Protein 5NV9 (pdb70)

B-factor: mean 30.51, std 10.79, range [16.12, 96.49]

Secondary structure (DSSP, 8-state):
---HHHHHHHHHHHH--HHHHHHHTT--SHHHHHHGGG---HHHHHHHHHHHH--TTT--HHHHHHHS-SGGGHHHHHHHHTHHHIIIIIHHHHHHTT-SSTTHHHHHHS-HHHHHHHHHH--HHHHHHHHHHHHHHHHHTT----HHHHHIIIIIHHHHHH--HHHHHHHHHHHHHHHHHHHHHHHH--GGGSTTHHHHHHHHHHHTT-SS-GGG-S--SSS--TTT--HHHHHHHIIIII-HHHHGGGSSSSSHHHHHHHHHHHHHHHHHHHHHHHHHHHHHHHHHHH-GGGSPTT--GGGHHHHHHHH--TTHHHHHHHHHHHHHHHHHHHHHHHHHHHIIIIIIITTSSSPPPTTT--HHHHHHHHHHHHHHHHHHHHHHH--HHHHHHHH---------TTT-TT--HHHHHHHHHHHHHHHHHHHHS----THHHHHHH--HHHHHHHTGGGSSPPP----

Solvent-accessible surface area: 18774 Å² total

GO terms:
  GO:0005886 plasma membrane (C, EXP)

Structure (mmCIF, N/CA/C/O backbone):
data_5NV9
#
_entry.id   5NV9
#
_cell.length_a   130.590
_cell.length_b   98.070
_cell.length_c   54.780
_cell.angle_alpha   90.00
_cell.angle_beta   92.15
_cell.angle_gamma   90.00
#
_symmetry.space_group_name_H-M   'C 1 2 1'
#
loop_
_entity.id
_entity.type
_entity.pdbx_description
1 polymer 'Putative sodium:solute symporter'
2 non-polymer 'SODIUM ION'
3 non-polymer 'N-acetyl-beta-neuraminic acid'
4 non-polymer DODECYL-BETA-D-MALTOSIDE
5 non-polymer 'PHOSPHATE ION'
6 water water
#
loop_
_atom_site.group_PDB
_atom_site.id
_atom_site.type_symbol
_atom_site.label_atom_id
_atom_site.label_alt_id
_atom_site.label_comp_id
_atom_site.label_asym_id
_atom_site.label_entity_id
_atom_site.label_seq_id
_atom_site.pdbx_PDB_ins_code
_atom_site.Cartn_x
_atom_site.Cartn_y
_atom_site.Cartn_z
_atom_site.occupancy
_atom_site.B_iso_or_equiv
_atom_site.auth_seq_id
_atom_site.auth_comp_id
_atom_site.auth_asym_id
_atom_site.auth_atom_id
_atom_site.pdbx_PDB_model_num
ATOM 1 N N . ASP A 1 5 ? -56.500 21.503 -7.700 1.00 57.12 5 ASP A N 1
ATOM 2 C CA . ASP A 1 5 ? -56.636 20.193 -7.009 1.00 55.15 5 ASP A CA 1
ATOM 3 C C . ASP A 1 5 ? -55.369 19.347 -7.159 1.00 47.37 5 ASP A C 1
ATOM 4 O O . ASP A 1 5 ? -54.520 19.587 -8.008 1.00 45.55 5 ASP A O 1
ATOM 9 N N . PHE A 1 6 ? -55.272 18.349 -6.306 1.00 41.93 6 PHE A N 1
ATOM 10 C CA . PHE A 1 6 ? -54.294 17.275 -6.386 1.00 39.61 6 PHE A CA 1
ATOM 11 C C . PHE A 1 6 ? -54.191 16.661 -7.783 1.00 39.31 6 PHE A C 1
ATOM 12 O O . PHE A 1 6 ? -53.096 16.296 -8.219 1.00 43.71 6 PHE A O 1
ATOM 20 N N . GLY A 1 7 ? -55.322 16.562 -8.492 1.00 37.04 7 GLY A N 1
ATOM 21 C CA . GLY A 1 7 ? -55.349 16.103 -9.878 1.00 36.00 7 GLY A CA 1
ATOM 22 C C . GLY A 1 7 ? -55.682 14.629 -9.978 1.00 38.99 7 GLY A C 1
ATOM 23 O O . GLY A 1 7 ? -55.538 13.851 -9.001 1.00 33.54 7 GLY A O 1
ATOM 24 N N . PHE A 1 8 ? -56.119 14.241 -11.174 1.00 36.90 8 PHE A N 1
ATOM 25 C CA . PHE A 1 8 ? -56.504 12.879 -11.468 1.00 37.65 8 PHE A CA 1
ATOM 26 C C . PHE A 1 8 ? -55.303 11.916 -11.457 1.00 35.63 8 PHE A C 1
ATOM 27 O O . PHE A 1 8 ? -55.419 10.809 -10.927 1.00 35.92 8 PHE A O 1
ATOM 35 N N . ILE A 1 9 ? -54.194 12.300 -12.103 1.00 30.96 9 ILE A N 1
ATOM 36 C CA . ILE A 1 9 ? -53.003 11.443 -12.166 1.00 27.60 9 ILE A CA 1
ATOM 37 C C . ILE A 1 9 ? -52.454 11.192 -10.739 1.00 27.38 9 ILE A C 1
ATOM 38 O O . ILE A 1 9 ? -52.215 10.052 -10.388 1.00 26.52 9 ILE A O 1
ATOM 43 N N . ASN A 1 10 ? -52.277 12.237 -9.948 1.00 23.00 10 ASN A N 1
ATOM 44 C CA . ASN A 1 10 ? -51.832 12.069 -8.557 1.00 27.15 10 ASN A CA 1
ATOM 45 C C . ASN A 1 10 ? -52.774 11.121 -7.737 1.00 30.82 10 ASN A C 1
ATOM 46 O O . ASN A 1 10 ? -52.309 10.155 -7.051 1.00 33.32 10 ASN A O 1
ATOM 51 N N . TYR A 1 11 ? -54.087 11.351 -7.859 1.00 27.92 11 TYR A N 1
ATOM 52 C CA . TYR A 1 11 ? -55.051 10.448 -7.300 1.00 29.11 11 TYR A CA 1
ATOM 53 C C . TYR A 1 11 ? -54.918 9.019 -7.748 1.00 26.88 11 TYR A C 1
ATOM 54 O O . TYR A 1 11 ? -55.110 8.108 -6.938 1.00 27.98 11 TYR A O 1
ATOM 63 N N . ALA A 1 12 ? -54.678 8.783 -9.041 1.00 26.30 12 ALA A N 1
ATOM 64 C CA . ALA A 1 12 ? -54.679 7.437 -9.536 1.00 25.93 12 ALA A CA 1
ATOM 65 C C . ALA A 1 12 ? -53.495 6.677 -8.953 1.00 26.55 12 ALA A C 1
ATOM 66 O O . ALA A 1 12 ? -53.573 5.471 -8.772 1.00 27.16 12 ALA A O 1
ATOM 68 N N . VAL A 1 13 ? -52.382 7.381 -8.704 1.00 27.09 13 VAL A N 1
ATOM 69 C CA . VAL A 1 13 ? -51.228 6.770 -8.058 1.00 28.67 13 VAL A CA 1
ATOM 70 C C . VAL A 1 13 ? -51.593 6.373 -6.635 1.00 27.45 13 VAL A C 1
ATOM 71 O O . VAL A 1 13 ? -51.327 5.241 -6.204 1.00 26.97 13 VAL A O 1
ATOM 75 N N . LEU A 1 14 ? -52.260 7.279 -5.938 1.00 28.64 14 LEU A N 1
ATOM 76 C CA . LEU A 1 14 ? -52.686 7.009 -4.568 1.00 28.32 14 LEU A CA 1
ATOM 77 C C . LEU A 1 14 ? -53.627 5.787 -4.504 1.00 29.37 14 LEU A C 1
ATOM 78 O O . LEU A 1 14 ? -53.431 4.900 -3.658 1.00 25.84 14 LEU A O 1
ATOM 83 N N . PHE A 1 15 ? -54.598 5.727 -5.411 1.00 30.11 15 PHE A N 1
ATOM 84 C CA . PHE A 1 15 ? -55.576 4.627 -5.410 1.00 30.53 15 PHE A CA 1
ATOM 85 C C . PHE A 1 15 ? -55.033 3.320 -5.924 1.00 28.52 15 PHE A C 1
ATOM 86 O O . PHE A 1 15 ? -55.500 2.261 -5.531 1.00 27.65 15 PHE A O 1
ATOM 94 N N . GLY A 1 16 ? -54.033 3.379 -6.788 1.00 28.84 16 GLY A N 1
ATOM 95 C CA . GLY A 1 16 ? -53.258 2.192 -7.110 1.00 28.87 16 GLY A CA 1
ATOM 96 C C . GLY A 1 16 ? -52.537 1.608 -5.893 1.00 26.30 16 GLY A C 1
ATOM 97 O O . GLY A 1 16 ? -52.535 0.377 -5.674 1.00 25.45 16 GLY A O 1
ATOM 98 N N . TYR A 1 17 ? -51.890 2.475 -5.135 1.00 24.20 17 TYR A N 1
ATOM 99 C CA . TYR A 1 17 ? -51.223 2.055 -3.908 1.00 25.27 17 TYR A CA 1
ATOM 100 C C . TYR A 1 17 ? -52.221 1.397 -2.915 1.00 24.77 17 TYR A C 1
ATOM 101 O O . TYR A 1 17 ? -51.980 0.312 -2.348 1.00 23.75 17 TYR A O 1
ATOM 110 N N . LEU A 1 18 ? -53.353 2.056 -2.718 1.00 24.82 18 LEU A N 1
ATOM 111 C CA . LEU A 1 18 ? -54.416 1.515 -1.823 1.00 24.30 18 LEU A CA 1
ATOM 112 C C . LEU A 1 18 ? -54.990 0.166 -2.273 1.00 23.56 18 LEU A C 1
ATOM 113 O O . LEU A 1 18 ? -55.235 -0.731 -1.438 1.00 27.26 18 LEU A O 1
ATOM 118 N N . ALA A 1 19 ? -55.203 0.006 -3.587 1.00 24.74 19 ALA A N 1
ATOM 119 C CA . ALA A 1 19 ? -55.670 -1.224 -4.150 1.00 22.83 19 ALA A CA 1
ATOM 120 C C . ALA A 1 19 ? -54.621 -2.304 -3.981 1.00 24.56 19 ALA A C 1
ATOM 121 O O . ALA A 1 19 ? -54.945 -3.464 -3.772 1.00 24.99 19 ALA A O 1
ATOM 123 N N . ALA A 1 20 ? -53.340 -1.948 -4.090 1.00 22.50 20 ALA A N 1
ATOM 124 C CA . ALA A 1 20 ? -52.290 -2.942 -3.933 1.00 22.70 20 ALA A CA 1
ATOM 125 C C . ALA A 1 20 ? -52.249 -3.486 -2.483 1.00 22.81 20 ALA A C 1
ATOM 126 O O . ALA A 1 20 ? -51.926 -4.657 -2.243 1.00 25.13 20 ALA A O 1
ATOM 136 N N . LEU A 1 22 ? -54.871 -3.608 -0.260 1.00 25.63 22 LEU A N 1
ATOM 137 C CA . LEU A 1 22 ? -55.998 -4.546 -0.152 1.00 24.90 22 LEU A CA 1
ATOM 138 C C . LEU A 1 22 ? -55.772 -5.886 -0.837 1.00 26.77 22 LEU A C 1
ATOM 139 O O . LEU A 1 22 ? -56.180 -6.946 -0.342 1.00 26.06 22 LEU A O 1
ATOM 144 N N . LEU A 1 23 ? -55.093 -5.882 -1.978 1.00 30.30 23 LEU A N 1
ATOM 145 C CA . LEU A 1 23 ? -54.880 -7.146 -2.692 1.00 30.56 23 LEU A CA 1
ATOM 146 C C . LEU A 1 23 ? -53.902 -8.073 -1.947 1.00 30.09 23 LEU A C 1
ATOM 147 O O . LEU A 1 23 ? -54.114 -9.296 -1.886 1.00 28.08 23 LEU A O 1
ATOM 152 N N . VAL A 1 24 ? -52.824 -7.512 -1.403 1.00 26.55 24 VAL A N 1
ATOM 153 C CA . VAL A 1 24 ? -51.961 -8.270 -0.478 1.00 27.96 24 VAL A CA 1
ATOM 154 C C . VAL A 1 24 ? -52.779 -8.916 0.683 1.00 27.95 24 VAL A C 1
ATOM 155 O O . VAL A 1 24 ? -52.669 -10.118 0.950 1.00 27.50 24 VAL A O 1
ATOM 159 N N . GLY A 1 25 ? -53.630 -8.130 1.334 1.00 28.05 25 GLY A N 1
ATOM 160 C CA . GLY A 1 25 ? -54.558 -8.662 2.370 1.00 27.93 25 GLY A CA 1
ATOM 161 C C . GLY A 1 25 ? -55.428 -9.848 1.938 1.00 28.06 25 GLY A C 1
ATOM 162 O O . GLY A 1 25 ? -55.580 -10.854 2.667 1.00 25.86 25 GLY A O 1
ATOM 163 N N . VAL A 1 26 ? -56.049 -9.720 0.779 1.00 32.39 26 VAL A N 1
ATOM 164 C CA . VAL A 1 26 ? -56.869 -10.810 0.202 1.00 32.89 26 VAL A CA 1
ATOM 165 C C . VAL A 1 26 ? -56.016 -12.062 -0.021 1.00 31.21 26 VAL A C 1
ATOM 166 O O . VAL A 1 26 ? -56.438 -13.144 0.299 1.00 36.48 26 VAL A O 1
ATOM 170 N N . TYR A 1 27 ? -54.817 -11.903 -0.570 1.00 30.51 27 TYR A N 1
ATOM 171 C CA . TYR A 1 27 ? -53.898 -13.003 -0.833 1.00 29.83 27 TYR A CA 1
ATOM 172 C C . TYR A 1 27 ? -53.558 -13.795 0.473 1.00 29.76 27 TYR A C 1
ATOM 173 O O . TYR A 1 27 ? -53.607 -15.029 0.539 1.00 24.79 27 TYR A O 1
ATOM 182 N N . PHE A 1 28 ? -53.230 -13.080 1.538 1.00 28.57 28 PHE A N 1
ATOM 183 C CA . PHE A 1 28 ? -52.880 -13.750 2.789 1.00 28.31 28 PHE A CA 1
ATOM 184 C C . PHE A 1 28 ? -54.058 -14.214 3.658 1.00 27.87 28 PHE A C 1
ATOM 185 O O . PHE A 1 28 ? -53.837 -14.886 4.695 1.00 27.39 28 PHE A O 1
ATOM 193 N N . SER A 1 29 ? -55.296 -13.879 3.268 1.00 28.32 29 SER A N 1
ATOM 194 C CA . SER A 1 29 ? -56.472 -14.258 4.071 1.00 31.91 29 SER A CA 1
ATOM 195 C C . SER A 1 29 ? -56.746 -15.765 3.989 1.00 35.26 29 SER A C 1
ATOM 196 O O . SER A 1 29 ? -57.270 -16.349 4.927 1.00 39.12 29 SER A O 1
ATOM 199 N N . LYS A 1 30 ? -56.303 -16.384 2.906 1.00 35.36 30 LYS A N 1
ATOM 200 C CA . LYS A 1 30 ? -56.545 -17.791 2.627 1.00 39.49 30 LYS A CA 1
ATOM 201 C C . LYS A 1 30 ? -55.898 -18.711 3.636 1.00 41.99 30 LYS A C 1
ATOM 202 O O . LYS A 1 30 ? -56.449 -19.753 3.968 1.00 41.91 30 LYS A O 1
ATOM 208 N N . ARG A 1 31 ? -54.728 -18.332 4.133 1.00 37.90 31 ARG A N 1
ATOM 209 C CA . ARG A 1 31 ? -54.020 -19.161 5.095 1.00 35.14 31 ARG A CA 1
ATOM 210 C C .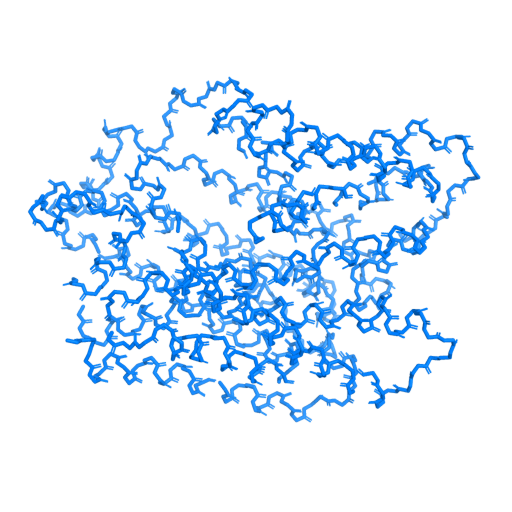 ARG A 1 31 ? -54.353 -18.892 6.587 1.00 33.55 31 ARG A C 1
ATOM 211 O O . ARG A 1 31 ? -53.656 -19.395 7.468 1.00 32.56 31 ARG A O 1
ATOM 219 N N . GLN A 1 32 ? -55.395 -18.112 6.879 1.00 32.82 32 GLN A N 1
ATOM 220 C CA . GLN A 1 32 ? -55.715 -17.799 8.288 1.00 31.75 32 GLN A CA 1
ATOM 221 C C . GLN A 1 32 ? -56.622 -18.834 8.879 1.00 34.49 32 GLN A C 1
ATOM 222 O O . GLN A 1 32 ? -57.806 -18.638 8.968 1.00 36.80 32 GLN A O 1
ATOM 228 N N . LYS A 1 33 ? -56.072 -19.929 9.342 1.00 36.25 33 LYS A N 1
ATOM 229 C CA . LYS A 1 33 ? -56.925 -20.967 9.915 1.00 36.75 33 LYS A CA 1
ATOM 230 C C . LYS A 1 33 ? -56.947 -20.907 11.441 1.00 32.59 33 LYS A C 1
ATOM 231 O O . LYS A 1 33 ? -57.985 -21.023 12.068 1.00 33.97 33 LYS A O 1
ATOM 237 N N . THR A 1 34 ? -55.813 -20.637 12.039 1.00 30.76 34 THR A N 1
ATOM 238 C CA . THR A 1 34 ? -55.722 -20.569 13.492 1.00 27.87 34 THR A CA 1
ATOM 239 C C . THR A 1 34 ? -55.134 -19.270 13.989 1.00 26.56 34 THR A C 1
ATOM 240 O O . THR A 1 34 ? -54.571 -18.496 13.208 1.00 25.53 34 THR A O 1
ATOM 244 N N . ALA A 1 35 ? -55.209 -19.069 15.323 1.00 27.05 35 ALA A N 1
ATOM 245 C CA . ALA A 1 35 ? -54.611 -17.933 15.959 1.00 26.64 35 ALA A CA 1
ATOM 246 C C . ALA A 1 35 ? -53.091 -17.910 15.732 1.00 28.42 35 ALA A C 1
ATOM 247 O O . ALA A 1 35 ? -52.471 -16.851 15.747 1.00 29.23 35 ALA A O 1
ATOM 249 N N . ASP A 1 36 ? -52.498 -19.081 15.624 1.00 26.95 36 ASP A N 1
ATOM 250 C CA . ASP A 1 36 ? -51.078 -19.185 15.367 1.00 30.05 36 ASP A CA 1
ATOM 251 C C . ASP A 1 36 ? -50.787 -18.566 14.022 1.00 29.72 36 ASP A C 1
ATOM 252 O O . ASP A 1 36 ? -49.843 -17.806 13.921 1.00 31.26 36 ASP A O 1
ATOM 257 N N . ASP A 1 37 ? -51.585 -18.910 13.002 1.00 25.58 37 ASP A N 1
ATOM 258 C CA . ASP A 1 37 ? -51.491 -18.232 11.717 1.00 26.64 37 ASP A CA 1
ATOM 259 C C . ASP A 1 37 ? -51.635 -16.730 11.870 1.00 23.27 37 ASP A C 1
ATOM 260 O O . ASP A 1 37 ? -50.783 -15.998 11.425 1.00 21.81 37 ASP A O 1
ATOM 265 N N . TYR A 1 38 ? -52.684 -16.299 12.539 1.00 21.60 38 TYR A N 1
ATOM 266 C CA . TYR A 1 38 ? -53.067 -14.903 12.521 1.00 22.83 38 TYR A CA 1
ATOM 267 C C . TYR A 1 38 ? -52.098 -13.978 13.281 1.00 23.51 38 TYR A C 1
ATOM 268 O O . TYR A 1 38 ? -51.953 -12.824 12.900 1.00 21.69 38 TYR A O 1
ATOM 277 N N . PHE A 1 39 ? -51.486 -14.486 14.359 1.00 21.22 39 PHE A N 1
ATOM 278 C CA . PHE A 1 39 ? -50.606 -13.696 15.219 1.00 22.26 39 PHE A CA 1
ATOM 279 C C . PHE A 1 39 ? -49.124 -14.073 15.098 1.00 24.04 39 PHE A C 1
ATOM 280 O O . PHE A 1 39 ? -48.269 -13.231 15.356 1.00 21.56 39 PHE A O 1
ATOM 288 N N . ARG A 1 40 ? -48.830 -15.341 14.766 1.00 24.92 40 ARG A N 1
ATOM 289 C CA . ARG A 1 40 ? -47.452 -15.836 14.715 1.00 26.60 40 ARG A CA 1
ATOM 290 C C . ARG A 1 40 ? -47.023 -16.126 13.272 1.00 28.01 40 ARG A C 1
ATOM 291 O O . ARG A 1 40 ? -45.842 -16.311 13.006 1.00 31.79 40 ARG A O 1
ATOM 299 N N . GLY A 1 41 ? -47.963 -16.130 12.322 1.00 26.51 41 GLY A N 1
ATOM 300 C CA . GLY A 1 41 ? -47.594 -16.306 10.920 1.00 28.13 41 GLY A CA 1
ATOM 301 C C . GLY A 1 41 ? -47.093 -17.724 10.562 1.00 32.16 41 GLY A C 1
ATOM 302 O O . GLY A 1 41 ? -46.479 -17.909 9.509 1.00 31.33 41 GLY A O 1
ATOM 303 N N . GLY A 1 42 ? -47.387 -18.714 11.409 1.00 32.11 42 GLY A N 1
ATOM 304 C CA . GLY A 1 42 ? -46.921 -20.077 11.245 1.00 32.77 42 GLY A CA 1
ATOM 305 C C . GLY A 1 42 ? -45.418 -20.266 11.069 1.00 33.61 42 GLY A C 1
ATOM 306 O O . GLY A 1 42 ? -44.991 -21.237 10.502 1.00 34.67 42 GLY A O 1
ATOM 307 N N . GLY A 1 43 ? -44.596 -19.347 11.533 1.00 34.37 43 GLY A N 1
ATOM 308 C CA . GLY A 1 43 ? -43.150 -19.427 11.231 1.00 31.29 43 GLY A CA 1
ATOM 309 C C . GLY A 1 43 ? -42.761 -19.260 9.769 1.00 31.99 43 GLY A C 1
ATOM 310 O O . GLY A 1 43 ? -41.644 -19.614 9.426 1.00 33.88 43 GLY A O 1
ATOM 311 N N . ARG A 1 44 ? -43.642 -18.699 8.915 1.00 30.66 44 ARG A N 1
ATOM 312 C CA . ARG A 1 44 ? -43.381 -18.536 7.453 1.00 30.99 44 ARG A CA 1
ATOM 313 C C . ARG A 1 44 ? -42.707 -17.198 7.011 1.00 28.42 44 ARG A C 1
ATOM 314 O O . ARG A 1 44 ? -42.504 -16.968 5.823 1.00 30.26 44 ARG A O 1
ATOM 322 N N . VAL A 1 45 ? -42.365 -16.309 7.934 1.00 24.40 45 VAL A N 1
ATOM 323 C CA . VAL A 1 45 ? -41.812 -15.029 7.552 1.00 21.53 45 VAL A CA 1
ATOM 324 C C . VAL A 1 45 ? -40.297 -15.094 7.545 1.00 22.25 45 VAL A C 1
ATOM 325 O O . VAL A 1 45 ? -39.678 -15.503 8.498 1.00 23.42 45 VAL A O 1
ATOM 329 N N . PRO A 1 46 ? -39.672 -14.715 6.446 1.00 22.27 46 PRO A N 1
ATOM 330 C CA . PRO A 1 46 ? -38.201 -14.597 6.624 1.00 22.83 46 PRO A CA 1
ATOM 331 C C . PRO A 1 46 ? -37.764 -13.394 7.399 1.00 23.86 46 PRO A C 1
ATOM 332 O O . PRO A 1 46 ? -38.520 -12.381 7.507 1.00 24.29 46 PRO A O 1
ATOM 336 N N . GLY A 1 47 ? -36.505 -13.459 7.856 1.00 22.43 47 GLY A N 1
ATOM 337 C CA . GLY A 1 47 ? -35.908 -12.435 8.664 1.00 21.79 47 GLY A CA 1
ATOM 338 C C . GLY A 1 47 ? -35.904 -11.077 8.031 1.00 22.31 47 GLY A C 1
ATOM 339 O O . GLY A 1 47 ? -36.302 -10.107 8.655 1.00 22.67 47 GLY A O 1
ATOM 340 N N . TRP A 1 48 ? -35.431 -10.985 6.795 1.00 21.64 48 TRP A N 1
ATOM 341 C CA . TRP A 1 48 ? -35.374 -9.690 6.140 1.00 20.64 48 TRP A CA 1
ATOM 342 C C . TRP A 1 48 ? -36.740 -9.037 6.122 1.00 20.99 48 TRP A C 1
ATOM 343 O O . TRP A 1 48 ? -36.835 -7.859 6.359 1.00 21.15 48 TRP A O 1
ATOM 354 N N . ALA A 1 49 ? -37.806 -9.786 5.807 1.00 22.51 49 ALA A N 1
ATOM 355 C CA . ALA A 1 49 ? -39.165 -9.207 5.757 1.00 20.01 49 ALA A CA 1
ATOM 356 C C . ALA A 1 49 ? -39.691 -8.711 7.144 1.00 20.70 49 ALA A C 1
ATOM 357 O O . ALA A 1 49 ? -40.330 -7.583 7.305 1.00 19.53 49 ALA A O 1
ATOM 359 N N . ALA A 1 50 ? -39.460 -9.544 8.143 1.00 20.54 50 ALA A N 1
ATOM 360 C CA . ALA A 1 50 ? -39.796 -9.152 9.542 1.00 20.59 50 ALA A CA 1
ATOM 361 C C . ALA A 1 50 ? -39.008 -7.903 9.969 1.00 18.59 50 ALA A C 1
ATOM 362 O O . ALA A 1 50 ? -39.536 -7.044 10.649 1.00 19.72 50 ALA A O 1
ATOM 364 N N . GLY A 1 51 ? -37.771 -7.771 9.525 1.00 19.87 51 GLY A N 1
ATOM 365 C CA . GLY A 1 51 ? -36.957 -6.587 9.873 1.00 20.23 51 GLY A CA 1
ATOM 366 C C . GLY A 1 51 ? -37.390 -5.293 9.229 1.00 19.37 51 GLY A C 1
ATOM 367 O O . GLY A 1 51 ? -37.367 -4.250 9.857 1.00 21.31 51 GLY A O 1
ATOM 368 N N . VAL A 1 52 ? -37.795 -5.353 7.955 1.00 20.26 52 VAL A N 1
ATOM 369 C CA . VAL A 1 52 ? -38.440 -4.204 7.315 1.00 18.78 52 VAL A CA 1
ATOM 370 C C . VAL A 1 52 ? -39.799 -3.843 7.985 1.00 19.21 52 VAL A C 1
ATOM 371 O O . VAL A 1 52 ? -40.249 -2.667 8.057 1.00 20.54 52 VAL A O 1
ATOM 375 N N . SER A 1 53 ? -40.490 -4.857 8.395 1.00 19.74 53 SER A N 1
ATOM 376 C CA . SER A 1 53 ? -41.782 -4.684 9.066 1.00 23.57 53 SER A CA 1
ATOM 377 C C . SER A 1 53 ? -41.624 -3.998 10.441 1.00 21.42 53 SER A C 1
ATOM 378 O O . SER A 1 53 ? -42.514 -3.224 10.854 1.00 18.65 53 SER A O 1
ATOM 381 N N . VAL A 1 54 ? -40.502 -4.277 11.114 1.00 19.40 54 VAL A N 1
ATOM 382 C CA . VAL A 1 54 ? -40.211 -3.658 12.441 1.00 20.29 54 VAL A CA 1
ATOM 383 C C . VAL A 1 54 ? -39.976 -2.167 12.195 1.00 19.63 54 VAL A C 1
ATOM 384 O O . VAL A 1 54 ? -40.521 -1.357 12.871 1.00 17.33 54 VAL A O 1
ATOM 388 N N . PHE A 1 55 ? -39.150 -1.827 11.193 1.00 21.39 55 PHE A N 1
ATOM 389 C CA . PHE A 1 55 ? -38.859 -0.412 10.831 1.00 22.01 55 PHE A CA 1
ATOM 390 C C . PHE A 1 55 ? -40.151 0.329 10.473 1.00 21.98 55 PHE A C 1
ATOM 391 O O . PHE A 1 55 ? -40.380 1.441 10.950 1.00 20.50 55 PHE A O 1
ATOM 399 N N . ALA A 1 56 ? -41.016 -0.300 9.665 1.00 22.56 56 ALA A N 1
ATOM 400 C CA . ALA A 1 56 ? -42.256 0.353 9.180 1.00 21.41 56 ALA A CA 1
ATOM 401 C C . ALA A 1 56 ? -43.320 0.460 10.287 1.00 20.79 56 ALA A C 1
ATOM 402 O O . ALA A 1 56 ? -44.068 1.414 10.314 1.00 22.58 56 ALA A O 1
ATOM 404 N N . THR A 1 57 ? -43.343 -0.491 11.191 1.00 23.39 57 THR A N 1
ATOM 405 C CA . THR A 1 57 ? -44.179 -0.469 12.425 1.00 22.15 57 THR A CA 1
ATOM 406 C C . THR A 1 57 ? -43.765 0.746 13.277 1.00 21.16 57 THR A C 1
ATOM 407 O O . THR A 1 57 ? -44.607 1.492 13.672 1.00 21.29 57 THR A O 1
ATOM 411 N N . THR A 1 58 ? -42.466 0.970 13.523 1.00 20.55 58 THR A N 1
ATOM 412 C CA . THR A 1 58 ? -42.050 2.048 14.459 1.00 19.41 58 THR A CA 1
ATOM 413 C C . THR A 1 58 ? -42.125 3.436 13.838 1.00 17.12 58 THR A C 1
ATOM 414 O O . THR A 1 58 ? -42.462 4.405 14.516 1.00 17.79 58 THR A O 1
ATOM 418 N N . LEU A 1 59 ? -41.851 3.527 12.538 1.00 18.77 59 LEU A N 1
ATOM 419 C CA . LEU A 1 59 ? -41.784 4.813 11.832 1.00 21.87 59 LEU A CA 1
ATOM 420 C C . LEU A 1 59 ? -43.105 5.119 11.176 1.00 21.78 59 LEU A C 1
ATOM 421 O O . LEU A 1 59 ? -43.450 4.505 10.183 1.00 19.13 59 LEU A O 1
ATOM 426 N N . SER A 1 60 ? -43.761 6.145 11.690 1.00 20.45 60 SER A N 1
ATOM 427 C CA . SER A 1 60 ? -45.132 6.493 11.318 1.00 20.67 60 SER A CA 1
ATOM 428 C C . SER A 1 60 ? -45.167 7.901 10.728 1.00 21.89 60 SER A C 1
ATOM 429 O O . SER A 1 60 ? -44.126 8.514 10.461 1.00 19.83 60 SER A O 1
ATOM 432 N N . SER A 1 61 ? -46.355 8.441 10.543 1.00 24.53 61 SER A N 1
ATOM 433 C CA . SER A 1 61 ? -46.479 9.836 10.132 1.00 24.93 61 SER A CA 1
ATOM 434 C C . SER A 1 61 ? -45.952 10.826 11.141 1.00 24.42 61 SER A C 1
ATOM 435 O O . SER A 1 61 ? -45.698 11.968 10.798 1.00 28.81 61 SER A O 1
ATOM 438 N N . ILE A 1 62 ? -45.764 10.402 12.386 1.00 24.62 62 ILE A N 1
ATOM 439 C CA . ILE A 1 62 ? -45.104 11.184 13.417 1.00 24.47 62 ILE A CA 1
ATOM 440 C C . ILE A 1 62 ? -43.652 11.523 12.997 1.00 24.14 62 ILE A C 1
ATOM 441 O O . ILE A 1 62 ? -43.267 12.690 12.988 1.00 24.35 62 ILE A O 1
ATOM 446 N N . THR A 1 63 ? -42.861 10.512 12.656 1.00 21.83 63 THR A N 1
ATOM 447 C CA . THR A 1 63 ? -41.503 10.740 12.182 1.00 23.68 63 THR A CA 1
ATOM 448 C C . THR A 1 63 ? -41.548 11.499 10.851 1.00 24.63 63 THR A C 1
ATOM 449 O O . THR A 1 63 ? -40.784 12.473 10.640 1.00 22.48 63 THR A O 1
ATOM 453 N N . PHE A 1 64 ? -42.453 11.072 9.953 1.00 24.50 64 PHE A N 1
ATOM 454 C CA . PHE A 1 64 ? -42.415 11.545 8.555 1.00 23.35 64 PHE A CA 1
ATOM 455 C C . PHE A 1 64 ? -42.620 13.061 8.508 1.00 25.32 64 PHE A C 1
ATOM 456 O O . PHE A 1 64 ? -41.895 13.752 7.777 1.00 26.95 64 PHE A O 1
ATOM 472 N N . SER A 1 66 ? -42.876 15.193 11.588 1.00 26.86 66 SER A N 1
ATOM 473 C CA . SER A 1 66 ? -42.253 15.917 12.679 1.00 26.77 66 SER A CA 1
ATOM 474 C C . SER A 1 66 ? -40.765 16.070 12.603 1.00 24.29 66 SER A C 1
ATOM 475 O O . SER A 1 66 ? -40.250 17.056 13.086 1.00 23.01 66 SER A O 1
ATOM 478 N N . ILE A 1 67 ? -40.072 15.059 12.114 1.00 21.49 67 ILE A N 1
ATOM 479 C CA . ILE A 1 67 ? -38.618 15.102 12.158 1.00 24.11 67 ILE A CA 1
ATOM 480 C C . ILE A 1 67 ? -38.131 16.193 11.191 1.00 22.89 67 ILE A C 1
ATOM 481 O O . ILE A 1 67 ? -37.318 17.048 11.607 1.00 22.97 67 ILE A O 1
ATOM 486 N N . PRO A 1 68 ? -38.644 16.204 9.934 1.00 22.26 68 PRO A N 1
ATOM 487 C CA . PRO A 1 68 ? -38.335 17.354 9.055 1.00 23.20 68 PRO A CA 1
ATOM 488 C C . PRO A 1 68 ? -38.714 18.733 9.661 1.00 23.35 68 PRO A C 1
ATOM 489 O O . PRO A 1 68 ? -37.934 19.684 9.526 1.00 20.49 68 PRO A O 1
ATOM 493 N N . ALA A 1 69 ? -39.908 18.857 10.262 1.00 22.38 69 ALA A N 1
ATOM 494 C CA . ALA A 1 69 ? -40.275 20.135 10.907 1.00 23.96 69 ALA A CA 1
ATOM 495 C C . ALA A 1 69 ? -39.292 20.512 12.018 1.00 24.62 69 ALA A C 1
ATOM 496 O O . ALA A 1 69 ? -38.946 21.673 12.176 1.00 21.65 69 ALA A O 1
ATOM 498 N N . LYS A 1 70 ? -38.787 19.495 12.734 1.00 24.68 70 LYS A N 1
ATOM 499 C CA . LYS A 1 70 ? -37.872 19.683 13.817 1.00 27.42 70 LYS A CA 1
ATOM 500 C C . LYS A 1 70 ? -36.487 20.111 13.283 1.00 26.32 70 LYS A C 1
ATOM 501 O O . LYS A 1 70 ? -35.893 21.048 13.819 1.00 26.12 70 LYS A O 1
ATOM 507 N N . ALA A 1 71 ? -35.991 19.504 12.206 1.00 23.26 71 ALA A N 1
ATOM 508 C CA . ALA A 1 71 ? -34.665 19.936 11.690 1.00 23.29 71 ALA A CA 1
ATOM 509 C C . ALA A 1 71 ? -34.772 21.354 11.106 1.00 23.92 71 ALA A C 1
ATOM 510 O O . ALA A 1 71 ? -33.837 22.137 11.194 1.00 21.98 71 ALA A O 1
ATOM 512 N N . TYR A 1 72 ? -35.900 21.620 10.418 1.00 24.19 72 TYR A N 1
ATOM 513 C CA . TYR A 1 72 ? -36.256 22.956 9.891 1.00 24.69 72 TYR A CA 1
ATOM 514 C C . TYR A 1 72 ? -36.175 24.101 10.970 1.00 26.97 72 TYR A C 1
ATOM 515 O O . TYR A 1 72 ? -35.462 25.118 10.760 1.00 23.21 72 TYR A O 1
ATOM 524 N N . THR A 1 73 ? -36.889 23.910 12.102 1.00 25.44 73 THR A N 1
ATOM 525 C CA . THR A 1 73 ? -36.934 24.870 13.175 1.00 29.33 73 THR A CA 1
ATOM 526 C C . THR A 1 73 ? -35.739 24.828 14.150 1.00 27.83 73 THR A C 1
ATOM 527 O O . THR A 1 73 ? -35.490 25.788 14.856 1.00 26.27 73 THR A O 1
ATOM 531 N N . SER A 1 74 ? -35.023 23.722 14.235 1.00 25.69 74 SER A N 1
ATOM 532 C CA . SER A 1 74 ? -33.928 23.640 15.211 1.00 24.12 74 SER A CA 1
ATOM 533 C C . SER A 1 74 ? -32.710 22.948 14.641 1.00 23.79 74 SER A C 1
ATOM 534 O O . SER A 1 74 ? -31.927 23.571 13.945 1.00 21.33 74 SER A O 1
ATOM 537 N N . ASP A 1 75 ? -32.501 21.680 15.005 1.00 20.15 75 ASP A N 1
ATOM 538 C CA . ASP A 1 75 ? -31.284 21.042 14.663 1.00 20.69 75 ASP A CA 1
ATOM 539 C C . ASP A 1 75 ? -31.430 19.511 14.483 1.00 20.72 75 ASP A C 1
ATOM 540 O O . ASP A 1 75 ? -32.551 18.968 14.409 1.00 20.24 75 ASP A O 1
ATOM 545 N N . TRP A 1 76 ? -30.307 18.808 14.388 1.00 22.14 76 TRP A N 1
ATOM 546 C CA . TRP A 1 76 ? -30.325 17.355 14.235 1.00 20.85 76 TRP A CA 1
ATOM 547 C C . TRP A 1 76 ? -30.107 16.635 15.547 1.00 22.07 76 TRP A C 1
ATOM 548 O O . TRP A 1 76 ? -29.941 15.429 15.513 1.00 24.36 76 TRP A O 1
ATOM 559 N N . THR A 1 77 ? -30.109 17.301 16.696 1.00 20.16 77 THR A N 1
ATOM 560 C CA . THR A 1 77 ? -29.732 16.557 17.914 1.00 21.95 77 THR A CA 1
ATOM 561 C C . THR A 1 77 ? -30.541 15.276 18.193 1.00 21.60 77 THR A C 1
ATOM 562 O O . THR A 1 77 ? -29.997 14.332 18.702 1.00 23.25 77 THR A O 1
ATOM 566 N N . PHE A 1 78 ? -31.833 15.268 17.882 1.00 21.45 78 PHE A N 1
ATOM 567 C CA . PHE A 1 78 ? -32.672 14.107 18.063 1.00 23.57 78 PHE A CA 1
ATOM 568 C C . PHE A 1 78 ? -32.240 12.834 17.336 1.00 22.01 78 PHE A C 1
ATOM 569 O O . PHE A 1 78 ? -32.604 11.746 17.737 1.00 23.11 78 PHE A O 1
ATOM 577 N N . ILE A 1 79 ? -31.450 12.971 16.270 1.00 22.97 79 ILE A N 1
ATOM 578 C CA . ILE A 1 79 ? -30.971 11.833 15.515 1.00 21.58 79 ILE A CA 1
ATOM 579 C C . ILE A 1 79 ? -30.119 10.918 16.426 1.00 21.48 79 ILE A C 1
ATOM 580 O O . ILE A 1 79 ? -30.001 9.724 16.157 1.00 22.75 79 ILE A O 1
ATOM 585 N N . ILE A 1 80 ? -29.567 11.428 17.508 1.00 22.44 80 ILE A N 1
ATOM 586 C CA . ILE A 1 80 ? -28.878 10.552 18.466 1.00 22.93 80 ILE A CA 1
ATOM 587 C C . ILE A 1 80 ? -29.851 9.421 18.874 1.00 21.93 80 ILE A C 1
ATOM 588 O O . ILE A 1 80 ? -29.456 8.258 18.994 1.00 20.53 80 ILE A O 1
ATOM 593 N N . GLY A 1 81 ? -31.143 9.738 18.967 1.00 21.84 81 GLY A N 1
ATOM 594 C CA . GLY A 1 81 ? -32.174 8.730 19.208 1.00 20.99 81 GLY A CA 1
ATOM 595 C C . GLY A 1 81 ? -32.147 7.492 18.352 1.00 21.19 81 GLY A C 1
ATOM 596 O O . GLY A 1 81 ? -32.346 6.388 18.855 1.00 19.08 81 GLY A O 1
ATOM 597 N N . GLN A 1 82 ? -31.927 7.671 17.044 1.00 20.10 82 GLN A N 1
ATOM 598 C CA . GLN A 1 82 ? -31.867 6.576 16.077 1.00 22.00 82 GLN A CA 1
ATOM 599 C C . GLN A 1 82 ? -30.709 5.625 16.308 1.00 21.08 82 GLN A C 1
ATOM 600 O O . GLN A 1 82 ? -30.844 4.386 16.209 1.00 19.39 82 GLN A O 1
ATOM 606 N N . TYR A 1 83 ? -29.556 6.206 16.596 1.00 23.23 83 TYR A N 1
ATOM 607 C CA . TYR A 1 83 ? -28.358 5.417 16.828 1.00 25.27 83 TYR A CA 1
ATOM 608 C C . TYR A 1 83 ? -28.386 4.690 18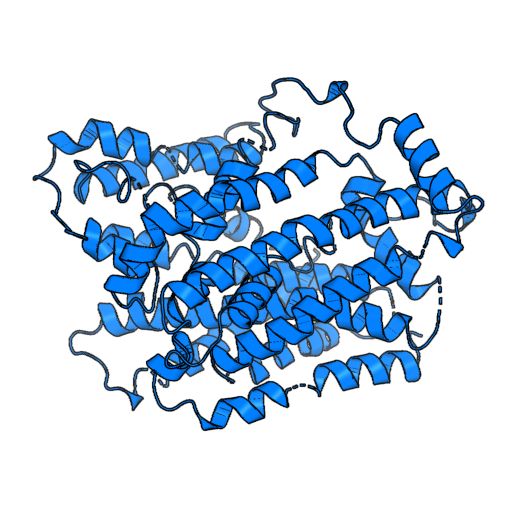.171 1.00 23.54 83 TYR A C 1
ATOM 609 O O . TYR A 1 83 ? -27.830 3.602 18.298 1.00 24.37 83 TYR A O 1
ATOM 618 N N . LEU A 1 84 ? -29.090 5.232 19.149 1.00 23.25 84 LEU A N 1
ATOM 619 C CA . LEU A 1 84 ? -29.263 4.508 20.422 1.00 23.75 84 LEU A CA 1
ATOM 620 C C . LEU A 1 84 ? -30.192 3.311 20.228 1.00 21.37 84 LEU A C 1
ATOM 621 O O . LEU A 1 84 ? -30.127 2.397 20.965 1.00 23.52 84 LEU A O 1
ATOM 626 N N . ALA A 1 85 ? -31.055 3.366 19.232 1.00 24.89 85 ALA A N 1
ATOM 627 C CA . ALA A 1 85 ? -32.060 2.327 18.941 1.00 23.98 85 ALA A CA 1
ATOM 628 C C . ALA A 1 85 ? -31.350 1.171 18.281 1.00 26.96 85 ALA A C 1
ATOM 629 O O . ALA A 1 85 ? -31.780 0.023 18.410 1.00 29.02 85 ALA A O 1
ATOM 631 N N . ILE A 1 86 ? -30.275 1.472 17.559 1.00 26.12 86 ILE A N 1
ATOM 632 C CA . ILE A 1 86 ? -29.453 0.418 16.989 1.00 28.07 86 ILE A CA 1
ATOM 633 C C . ILE A 1 86 ? -28.532 -0.147 18.071 1.00 27.18 86 ILE A C 1
ATOM 634 O O . ILE A 1 86 ? -28.411 -1.354 18.193 1.00 26.94 86 ILE A O 1
ATOM 639 N N . ALA A 1 87 ? -27.886 0.725 18.846 1.00 25.23 87 ALA A N 1
ATOM 640 C CA . ALA A 1 87 ? -26.968 0.279 19.883 1.00 23.01 87 ALA A CA 1
ATOM 641 C C . ALA A 1 87 ? -27.541 -0.689 20.909 1.00 23.44 87 ALA A C 1
ATOM 642 O O . ALA A 1 87 ? -26.823 -1.510 21.438 1.00 23.56 87 ALA A O 1
ATOM 644 N N . ILE A 1 88 ? -28.819 -0.598 21.242 1.00 24.20 88 ILE A N 1
ATOM 645 C CA . ILE A 1 88 ? -29.398 -1.569 22.178 1.00 23.04 88 ILE A CA 1
ATOM 646 C C . ILE A 1 88 ? -29.745 -2.926 21.559 1.00 22.55 88 ILE A C 1
ATOM 647 O O . ILE A 1 88 ? -29.960 -3.874 22.309 1.00 22.14 88 ILE A O 1
ATOM 652 N N . LEU A 1 89 ? -29.793 -3.057 20.227 1.00 21.33 89 LEU A N 1
ATOM 653 C CA . LEU A 1 89 ? -30.263 -4.312 19.604 1.00 21.78 89 LEU A CA 1
ATOM 654 C C . LEU A 1 89 ? -29.540 -5.616 19.996 1.00 22.84 89 LEU A C 1
ATOM 655 O O . LEU A 1 89 ? -30.195 -6.630 20.140 1.00 21.53 89 LEU A O 1
ATOM 660 N N . PRO A 1 90 ? -28.193 -5.609 20.107 1.00 24.52 90 PRO A N 1
ATOM 661 C CA . PRO A 1 90 ? -27.493 -6.812 20.575 1.00 27.12 90 PRO A CA 1
ATOM 662 C C . PRO A 1 90 ? -27.921 -7.245 22.020 1.00 29.61 90 PRO A C 1
ATOM 663 O O . PRO A 1 90 ? -28.108 -8.452 22.313 1.00 29.03 90 PRO A O 1
ATOM 667 N N . LEU A 1 91 ? -28.182 -6.269 22.873 1.00 26.28 91 LEU A N 1
ATOM 668 C CA . LEU A 1 91 ? -28.672 -6.547 24.218 1.00 26.78 91 LEU A CA 1
ATOM 669 C C . LEU A 1 91 ? -30.069 -7.208 24.157 1.00 24.65 91 LEU A C 1
ATOM 670 O O . LEU A 1 91 ? -30.380 -8.131 24.942 1.00 23.90 91 LEU A O 1
ATOM 675 N N . VAL A 1 92 ? -30.918 -6.755 23.211 1.00 22.26 92 VAL A N 1
ATOM 676 C CA . VAL A 1 92 ? -32.239 -7.352 23.050 1.00 22.01 92 VAL A CA 1
ATOM 677 C C . VAL A 1 92 ? -32.081 -8.803 22.594 1.00 21.89 92 VAL A C 1
ATOM 678 O O . VAL A 1 92 ? -32.731 -9.717 23.115 1.00 22.59 92 VAL A O 1
ATOM 682 N N . PHE A 1 93 ? -31.233 -8.997 21.586 1.00 24.72 93 PHE A N 1
ATOM 683 C CA . PHE A 1 93 ? -30.937 -10.323 21.039 1.00 23.77 93 PHE A CA 1
ATOM 684 C C . PHE A 1 93 ? -30.423 -11.302 22.088 1.00 26.71 93 PHE A C 1
ATOM 685 O O . PHE A 1 93 ? -30.900 -12.417 22.168 1.00 26.85 93 PHE A O 1
ATOM 693 N N . TYR A 1 94 ? -29.428 -10.909 22.856 1.00 28.04 94 TYR A N 1
ATOM 694 C CA . TYR A 1 94 ? -28.813 -11.804 23.787 1.00 30.45 94 TYR A CA 1
ATOM 695 C C . TYR A 1 94 ? -29.622 -12.041 25.040 1.00 29.44 94 TYR A C 1
ATOM 696 O O . TYR A 1 94 ? -29.643 -13.159 25.524 1.00 23.98 94 TYR A O 1
ATOM 705 N N . PHE A 1 95 ? -30.321 -11.033 25.564 1.00 25.45 95 PHE A N 1
ATOM 706 C CA . PHE A 1 95 ? -30.946 -11.205 26.885 1.00 24.80 95 PHE A CA 1
ATOM 707 C C . PHE A 1 95 ? -32.443 -11.412 26.839 1.00 23.38 95 PHE A C 1
ATOM 708 O O . PHE A 1 95 ? -32.960 -12.046 27.769 1.00 22.41 95 PHE A O 1
ATOM 716 N N . TYR A 1 96 ? -33.144 -10.875 25.815 1.00 21.06 96 TYR A N 1
ATOM 717 C CA . TYR A 1 96 ? -34.640 -10.862 25.822 1.00 20.38 96 TYR A CA 1
ATOM 718 C C . TYR A 1 96 ? -35.186 -11.918 24.893 1.00 20.59 96 TYR A C 1
ATOM 719 O O . TYR A 1 96 ? -35.949 -12.755 25.302 1.00 19.91 96 TYR A O 1
ATOM 728 N N . ILE A 1 97 ? -34.746 -11.897 23.624 1.00 22.23 97 ILE A N 1
ATOM 729 C CA . ILE A 1 97 ? -35.330 -12.764 22.541 1.00 23.29 97 ILE A CA 1
ATOM 730 C C . ILE A 1 97 ? -35.368 -14.288 22.836 1.00 23.20 97 ILE A C 1
ATOM 731 O O . ILE A 1 97 ? -36.434 -14.936 22.599 1.00 24.28 97 ILE A O 1
ATOM 736 N N . PRO A 1 98 ? -34.336 -14.812 23.500 1.00 24.05 98 PRO A N 1
ATOM 737 C CA . PRO A 1 98 ? -34.415 -16.239 23.894 1.00 27.85 98 PRO A CA 1
ATOM 738 C C . PRO A 1 98 ? -35.586 -16.599 24.794 1.00 27.04 98 PRO A C 1
ATOM 739 O O . PRO A 1 98 ? -36.175 -17.670 24.608 1.00 29.44 98 PRO A O 1
ATOM 743 N N . PHE A 1 99 ? -35.963 -15.720 25.725 1.00 27.57 99 PHE A N 1
ATOM 744 C CA . PHE A 1 99 ? -37.148 -15.993 26.563 1.00 27.89 99 PHE A CA 1
ATOM 745 C C . PHE A 1 99 ? -38.408 -15.970 25.759 1.00 26.23 99 PHE A C 1
ATOM 746 O O . PHE A 1 99 ? -39.242 -16.881 25.866 1.00 23.79 99 PHE A O 1
ATOM 754 N N . PHE A 1 100 ? -38.516 -14.952 24.910 1.00 26.16 100 PHE A N 1
ATOM 755 C CA . PHE A 1 100 ? -39.699 -14.755 24.092 1.00 25.26 100 PHE A CA 1
ATOM 756 C C . PHE A 1 100 ? -39.880 -15.962 23.152 1.00 24.86 100 PHE A C 1
ATOM 757 O O . PHE A 1 100 ? -41.004 -16.451 22.968 1.00 25.90 100 PHE A O 1
ATOM 765 N N . ARG A 1 101 ? -38.804 -16.404 22.522 1.00 23.61 101 ARG A N 1
ATOM 766 C CA . ARG A 1 101 ? -38.895 -17.493 21.611 1.00 25.38 101 ARG A CA 1
ATOM 767 C C . ARG A 1 101 ? -39.176 -18.811 22.312 1.00 26.71 101 ARG A C 1
ATOM 768 O O . ARG A 1 101 ? -39.999 -19.571 21.831 1.00 24.62 101 ARG A O 1
ATOM 776 N N . LYS A 1 102 ? -38.464 -19.099 23.406 1.00 26.05 102 LYS A N 1
ATOM 777 C CA . LYS A 1 102 ? -38.589 -20.400 24.058 1.00 26.69 102 LYS A CA 1
ATOM 778 C C . LYS A 1 102 ? -39.933 -20.573 24.711 1.00 27.89 102 LYS A C 1
ATOM 779 O O . LYS A 1 102 ? -40.422 -21.699 24.855 1.00 27.20 102 LYS A O 1
ATOM 785 N N . LEU A 1 103 ? -40.523 -19.465 25.142 1.00 26.36 103 LEU A N 1
ATOM 786 C CA . LEU A 1 103 ? -41.873 -19.517 25.694 1.00 28.68 103 LEU A CA 1
ATOM 787 C C . LEU A 1 103 ? -42.931 -19.581 24.615 1.00 25.10 103 LEU A C 1
ATOM 788 O O . LEU A 1 103 ? -44.074 -19.685 24.956 1.00 27.28 103 LEU A O 1
ATOM 793 N N . LYS A 1 104 ? -42.578 -19.513 23.335 1.00 27.10 104 LYS A N 1
ATOM 794 C CA . LYS A 1 104 ? -43.562 -19.589 22.267 1.00 29.24 104 LYS A CA 1
ATOM 795 C C . LYS A 1 104 ? -44.706 -18.613 22.513 1.00 28.33 104 LYS A C 1
ATOM 796 O O . LYS A 1 104 ? -45.906 -18.960 22.460 1.00 24.45 104 LYS A O 1
ATOM 802 N N . ILE A 1 105 ? -44.326 -17.368 22.769 1.00 26.96 105 ILE A N 1
ATOM 803 C CA . ILE A 1 105 ? -45.304 -16.366 23.136 1.00 25.48 105 ILE A CA 1
ATOM 804 C C . ILE A 1 105 ? -46.179 -16.015 21.954 1.00 26.65 105 ILE A C 1
ATOM 805 O O . ILE A 1 105 ? -45.702 -15.995 20.818 1.00 23.90 105 ILE A O 1
ATOM 810 N N . THR A 1 106 ? -47.449 -15.733 22.240 1.00 25.04 106 THR A N 1
ATOM 811 C CA . THR A 1 106 ? -48.261 -14.965 21.357 1.00 25.61 106 THR A CA 1
ATOM 812 C C . THR A 1 106 ? -48.123 -13.481 21.777 1.00 26.09 106 THR A C 1
ATOM 813 O O . THR A 1 106 ? -47.718 -12.639 20.956 1.00 25.06 106 THR A O 1
ATOM 817 N N . SER A 1 107 ? -48.343 -13.211 23.062 1.00 25.35 107 SER A N 1
ATOM 818 C CA . SER A 1 107 ? -48.191 -11.850 23.649 1.00 25.54 107 SER A CA 1
ATOM 819 C C . SER A 1 107 ? -46.893 -11.775 24.464 1.00 23.80 107 SER A C 1
ATOM 820 O O . SER A 1 107 ? -46.609 -12.654 25.236 1.00 22.68 107 SER A O 1
ATOM 823 N N . ALA A 1 108 ? -46.151 -10.702 24.298 1.00 22.20 108 ALA A N 1
ATOM 824 C CA . ALA A 1 108 ? -44.935 -10.453 25.086 1.00 21.44 108 ALA A CA 1
ATOM 825 C C . ALA A 1 108 ? -45.136 -10.518 26.592 1.00 20.82 108 ALA A C 1
ATOM 826 O O . ALA A 1 108 ? -44.193 -10.955 27.339 1.00 20.12 108 ALA A O 1
ATOM 828 N N . TYR A 1 109 ? -46.348 -10.154 27.028 1.00 21.73 109 TYR A N 1
ATOM 829 C CA . TYR A 1 109 ? -46.672 -9.978 28.479 1.00 22.18 109 TYR A CA 1
ATOM 830 C C . TYR A 1 109 ? -46.807 -11.332 29.203 1.00 21.63 109 TYR A C 1
ATOM 831 O O . TYR A 1 109 ? -46.756 -11.426 30.436 1.00 21.48 109 TYR A O 1
ATOM 840 N N . GLU A 1 110 ? -46.887 -12.395 28.423 1.00 22.45 110 GLU A N 1
ATOM 841 C CA . GLU A 1 110 ? -46.822 -13.764 28.972 1.00 23.46 110 GLU A CA 1
ATOM 842 C C . GLU A 1 110 ? -45.520 -13.995 29.693 1.00 21.72 110 GLU A C 1
ATOM 843 O O . GLU A 1 110 ? -45.496 -14.741 30.661 1.00 22.62 110 GLU A O 1
ATOM 849 N N . TYR A 1 111 ? -44.432 -13.400 29.212 1.00 21.32 111 TYR A N 1
ATOM 850 C CA . TYR A 1 111 ? -43.170 -13.488 29.939 1.00 22.54 111 TYR A CA 1
ATOM 851 C C . TYR A 1 111 ? -43.344 -13.036 31.428 1.00 23.16 111 TYR A C 1
ATOM 852 O O . TYR A 1 111 ? -42.787 -13.672 32.334 1.00 20.05 111 TYR A O 1
ATOM 861 N N . LEU A 1 112 ? -44.093 -11.933 31.641 1.00 22.86 112 LEU A N 1
ATOM 862 C CA . LEU A 1 112 ? -44.275 -11.356 32.960 1.00 24.63 112 LEU A CA 1
ATOM 863 C C . LEU A 1 112 ? -45.037 -12.279 33.919 1.00 24.95 112 LEU A C 1
ATOM 864 O O . LEU A 1 112 ? -44.723 -12.288 35.111 1.00 24.03 112 LEU A O 1
ATOM 869 N N . GLU A 1 113 ? -45.985 -13.065 33.415 1.00 22.58 113 GLU A N 1
ATOM 870 C CA . GLU A 1 113 ? -46.625 -14.056 34.242 1.00 22.77 113 GLU A CA 1
ATOM 871 C C . GLU A 1 113 ? -45.648 -15.183 34.512 1.00 22.93 113 GLU A C 1
ATOM 872 O O . GLU A 1 113 ? -45.525 -15.611 35.663 1.00 26.74 113 GLU A O 1
ATOM 878 N N . ALA A 1 114 ? -44.937 -15.661 33.509 1.00 22.79 114 ALA A N 1
ATOM 879 C CA . ALA A 1 114 ? -43.918 -16.692 33.740 1.00 24.79 114 ALA A CA 1
ATOM 880 C C . ALA A 1 114 ? -42.827 -16.296 34.737 1.00 25.03 114 ALA A C 1
ATOM 881 O O . ALA A 1 114 ? -42.374 -17.122 35.495 1.00 23.47 114 ALA A O 1
ATOM 883 N N . ARG A 1 115 ? -42.390 -15.028 34.722 1.00 23.52 115 ARG A N 1
ATOM 884 C CA . ARG A 1 115 ? -41.302 -14.535 35.565 1.00 21.72 115 ARG A CA 1
ATOM 885 C C . ARG A 1 115 ? -41.810 -14.124 36.941 1.00 22.15 115 ARG A C 1
ATOM 886 O O . ARG A 1 115 ? -41.104 -14.323 37.946 1.00 19.98 115 ARG A O 1
ATOM 894 N N . PHE A 1 116 ? -43.005 -13.503 36.957 1.00 21.02 116 PHE A N 1
ATOM 895 C CA . PHE A 1 116 ? -43.609 -12.895 38.112 1.00 21.65 116 PHE A CA 1
ATOM 896 C C . PHE A 1 116 ? -44.981 -13.504 38.386 1.00 22.98 116 PHE A C 1
ATOM 897 O O . PHE A 1 116 ? -45.097 -14.696 38.814 1.00 23.85 116 PHE A O 1
ATOM 905 N N . ASP A 1 117 ? -46.042 -12.771 38.129 1.00 21.02 117 ASP A N 1
ATOM 906 C CA . ASP A 1 117 ? -47.364 -13.435 38.144 1.00 23.77 117 ASP A CA 1
ATOM 907 C C . ASP A 1 117 ? -48.336 -12.688 37.210 1.00 24.42 117 ASP A C 1
ATOM 908 O O . ASP A 1 117 ? -47.900 -11.809 36.463 1.00 22.26 117 ASP A O 1
ATOM 913 N N . VAL A 1 118 ? -49.622 -13.045 37.262 1.00 22.63 118 VAL A N 1
ATOM 914 C CA . VAL A 1 118 ? -50.608 -12.484 36.400 1.00 24.09 118 VAL A CA 1
ATOM 915 C C . VAL A 1 118 ? -50.851 -10.987 36.603 1.00 22.77 118 VAL A C 1
ATOM 916 O O . VAL A 1 118 ? -51.317 -10.320 35.685 1.00 20.65 118 VAL A O 1
ATOM 920 N N . ARG A 1 119 ? -50.505 -10.423 37.751 1.00 20.22 119 ARG A N 1
ATOM 921 C CA . ARG A 1 119 ? -50.772 -8.997 37.987 1.00 21.13 119 ARG A CA 1
ATOM 922 C C . ARG A 1 119 ? -49.842 -8.134 37.128 1.00 23.10 119 ARG A C 1
ATOM 923 O O . ARG A 1 119 ? -50.221 -7.063 36.651 1.00 24.18 119 ARG A O 1
ATOM 931 N N . SER A 1 120 ? -48.610 -8.572 36.950 1.00 21.53 120 SER A N 1
ATOM 932 C CA . SER A 1 120 ? -47.687 -7.818 36.190 1.00 22.68 120 SER A CA 1
ATOM 933 C C . SER A 1 120 ? -48.052 -7.988 34.723 1.00 22.68 120 SER A C 1
ATOM 934 O O . SER A 1 120 ? -47.884 -7.051 33.945 1.00 21.28 120 SER A O 1
ATOM 937 N N . ARG A 1 121 ? -48.459 -9.198 34.352 1.00 20.47 121 ARG A N 1
ATOM 938 C CA . ARG A 1 121 ? -48.816 -9.451 32.962 1.00 21.85 121 ARG A CA 1
ATOM 939 C C . ARG A 1 121 ? -49.975 -8.567 32.537 1.00 21.34 121 ARG A C 1
ATOM 940 O O . ARG A 1 121 ? -49.873 -7.892 31.537 1.00 20.74 121 ARG A O 1
ATOM 948 N N . LEU A 1 122 ? -51.053 -8.539 33.328 1.00 23.12 122 LEU A N 1
ATOM 949 C CA . LEU A 1 122 ? -52.217 -7.763 33.011 1.00 22.36 122 LEU A CA 1
ATOM 950 C C . LEU A 1 122 ? -52.049 -6.255 33.077 1.00 24.65 122 LEU A C 1
ATOM 951 O O . LEU A 1 122 ? -52.684 -5.485 32.258 1.00 25.07 122 LEU A O 1
ATOM 956 N N . PHE A 1 123 ? -51.244 -5.791 34.030 1.00 21.33 123 PHE A N 1
ATOM 957 C CA . PHE A 1 123 ? -50.979 -4.377 34.094 1.00 21.94 123 PHE A CA 1
ATOM 958 C C . PHE A 1 123 ? -50.306 -3.960 32.776 1.00 23.86 123 PHE A C 1
ATOM 959 O O . PHE A 1 123 ? -50.721 -2.957 32.164 1.00 24.44 123 PHE A O 1
ATOM 967 N N . ALA A 1 124 ? -49.321 -4.735 32.336 1.00 23.71 124 ALA A N 1
ATOM 968 C CA . ALA A 1 124 ? -48.561 -4.409 31.119 1.00 24.20 124 ALA A CA 1
ATOM 969 C C . ALA A 1 124 ? -49.389 -4.505 29.838 1.00 24.73 124 ALA A C 1
ATOM 970 O O . ALA A 1 124 ? -49.272 -3.646 28.989 1.00 24.18 124 ALA A O 1
ATOM 972 N N . SER A 1 125 ? -50.193 -5.575 29.715 1.00 22.76 125 SER A N 1
ATOM 973 C CA . SER A 1 125 ? -51.036 -5.811 28.584 1.00 21.96 125 SER A CA 1
ATOM 974 C C . SER A 1 125 ? -52.129 -4.715 28.400 1.00 22.95 125 SER A C 1
ATOM 975 O O . SER A 1 125 ? -52.342 -4.207 27.290 1.00 21.08 125 SER A O 1
ATOM 978 N N . LEU A 1 126 ? -52.810 -4.341 29.485 1.00 22.44 126 LEU A N 1
ATOM 979 C CA . LEU A 1 126 ? -53.803 -3.277 29.460 1.00 23.47 126 LEU A CA 1
ATOM 980 C C . LEU A 1 126 ? -53.151 -1.930 29.141 1.00 23.80 126 LEU A C 1
ATOM 981 O O . LEU A 1 126 ? -53.717 -1.128 28.375 1.00 27.70 126 LEU A O 1
ATOM 986 N N . SER A 1 127 ? -51.953 -1.669 29.653 1.00 24.33 127 SER A N 1
ATOM 987 C CA A SER A 1 127 ? -51.272 -0.422 29.339 0.79 25.52 127 SER A CA 1
ATOM 988 C CA B SER A 1 127 ? -51.297 -0.412 29.317 0.21 25.29 127 SER A CA 1
ATOM 989 C C . SER A 1 127 ? -50.896 -0.380 27.824 1.00 26.01 127 SER A C 1
ATOM 990 O O . SER A 1 127 ? -51.010 0.665 27.178 1.00 23.54 127 SER A O 1
ATOM 995 N N . PHE A 1 128 ? -50.444 -1.522 27.282 1.00 24.51 128 PHE A N 1
ATOM 996 C CA . PHE A 1 128 ? -50.121 -1.633 25.880 1.00 23.81 128 PHE A CA 1
ATOM 997 C C . PHE A 1 128 ? -51.346 -1.345 25.046 1.00 23.70 128 PHE A C 1
ATOM 998 O O . PHE A 1 128 ? -51.301 -0.494 24.154 1.00 26.56 128 PHE A O 1
ATOM 1014 N N . LEU A 1 130 ? -54.280 0.016 25.644 1.00 23.68 130 LEU A N 1
ATOM 1015 C CA . LEU A 1 130 ? -54.750 1.400 25.731 1.00 25.78 130 LEU A CA 1
ATOM 1016 C C . LEU A 1 130 ? -53.797 2.387 25.086 1.00 24.18 130 LEU A C 1
ATOM 1017 O O . LEU A 1 130 ? -54.260 3.304 24.445 1.00 26.65 130 LEU A O 1
ATOM 1022 N N . PHE A 1 131 ? -52.489 2.211 25.227 1.00 23.88 131 PHE A N 1
ATOM 1023 C CA . PHE A 1 131 ? -51.552 3.137 24.609 1.00 24.40 131 PHE A CA 1
ATOM 1024 C C . PHE A 1 131 ? -51.707 3.097 23.082 1.00 25.32 131 PHE A C 1
ATOM 1025 O O . PHE A 1 131 ? -51.797 4.142 22.406 1.00 26.35 131 PHE A O 1
ATOM 1033 N N . HIS A 1 132 ? -51.799 1.898 22.542 1.00 21.69 132 HIS A N 1
ATOM 1034 C CA . HIS A 1 132 ? -51.894 1.734 21.091 1.00 21.87 132 HIS A CA 1
ATOM 1035 C C . HIS A 1 132 ? -53.208 2.137 20.449 1.00 23.44 132 HIS A C 1
ATOM 1036 O O . HIS A 1 132 ? -53.213 2.554 19.268 1.00 23.99 132 HIS A O 1
ATOM 1043 N N . ILE A 1 133 ? -54.297 2.041 21.193 1.00 22.28 133 ILE A N 1
ATOM 1044 C CA . ILE A 1 133 ? -55.507 2.726 20.763 1.00 25.29 133 ILE A CA 1
ATOM 1045 C C . ILE A 1 133 ? -55.281 4.231 20.559 1.00 26.77 133 ILE A C 1
ATOM 1046 O O . ILE A 1 133 ? -55.711 4.797 19.523 1.00 27.76 133 ILE A O 1
ATOM 1051 N N . GLY A 1 134 ? -54.590 4.875 21.506 1.00 26.27 134 GLY A N 1
ATOM 1052 C CA . GLY A 1 134 ? -54.138 6.232 21.315 1.00 26.72 134 GLY A CA 1
ATOM 1053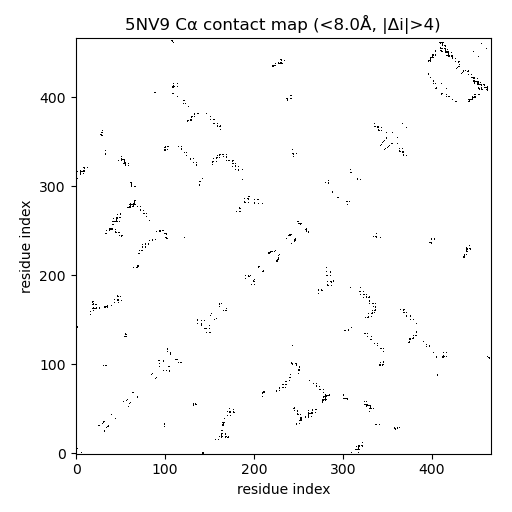 C C . GLY A 1 134 ? -53.158 6.453 20.152 1.00 26.69 134 GLY A C 1
ATOM 1054 O O . GLY A 1 134 ? -53.274 7.441 19.421 1.00 25.23 134 GLY A O 1
ATOM 1055 N N . ARG A 1 135 ? -52.167 5.576 19.989 1.00 23.55 135 ARG A N 1
ATOM 1056 C CA . ARG A 1 135 ? -51.156 5.797 18.967 1.00 28.08 135 ARG A CA 1
ATOM 1057 C C . ARG A 1 135 ? -51.793 5.803 17.555 1.00 27.47 135 ARG A C 1
ATOM 1058 O O . ARG A 1 135 ? -51.421 6.652 16.716 1.00 25.93 135 ARG A O 1
ATOM 1066 N N . VAL A 1 136 ? -52.732 4.878 17.319 1.00 25.33 136 VAL A N 1
ATOM 1067 C CA . VAL A 1 136 ? -53.464 4.796 16.086 1.00 26.15 136 VAL A CA 1
ATOM 1068 C C . VAL A 1 136 ? -54.245 6.115 15.824 1.00 28.34 136 VAL A C 1
ATOM 1069 O O . VAL A 1 136 ? -54.212 6.669 14.657 1.00 26.01 136 VAL A O 1
ATOM 1073 N N . ALA A 1 137 ? -54.961 6.595 16.858 1.00 26.29 137 ALA A N 1
ATOM 1074 C CA . ALA A 1 137 ? -55.783 7.833 16.741 1.00 26.26 137 ALA A CA 1
ATOM 1075 C C . ALA A 1 137 ? -54.899 9.040 16.420 1.00 24.17 137 ALA A C 1
ATOM 1076 O O . ALA A 1 137 ? -55.188 9.801 15.507 1.00 27.93 137 ALA A O 1
ATOM 1078 N N . ILE A 1 138 ? -53.767 9.106 17.077 1.00 25.24 138 ILE A N 1
ATOM 1079 C CA . ILE A 1 138 ? -52.801 10.161 16.874 1.00 27.89 138 ILE A CA 1
ATOM 1080 C C . ILE A 1 138 ? -52.182 10.114 15.493 1.00 28.30 138 ILE A C 1
ATOM 1081 O O . ILE A 1 138 ? -52.025 11.167 14.854 1.00 26.09 138 ILE A O 1
ATOM 1086 N N . ILE A 1 139 ? -51.827 8.904 15.035 1.00 26.96 139 ILE A N 1
ATOM 1087 C CA . ILE A 1 139 ? -51.148 8.726 13.767 1.00 24.64 139 ILE A CA 1
ATOM 1088 C C . ILE A 1 139 ? -52.127 9.205 12.669 1.00 25.45 139 ILE A C 1
ATOM 1089 O O . ILE A 1 139 ? -51.742 9.831 11.718 1.00 23.81 139 ILE A O 1
ATOM 1094 N N . THR A 1 140 ? -53.385 8.820 12.814 1.00 25.47 140 THR A N 1
ATOM 1095 C CA . THR A 1 140 ? -54.428 9.141 11.856 1.00 25.60 140 THR A CA 1
ATOM 1096 C C . THR A 1 140 ? -54.746 10.656 11.826 1.00 26.69 140 THR A C 1
ATOM 1097 O O . THR A 1 140 ? -54.845 11.272 10.767 1.00 23.87 140 THR A O 1
ATOM 1101 N N . TYR A 1 141 ? -54.860 11.242 13.004 1.00 28.78 141 TYR A N 1
ATOM 1102 C CA . TYR A 1 141 ? -55.010 12.679 13.200 1.00 29.71 141 TYR A CA 1
ATOM 1103 C C . TYR A 1 141 ? -53.930 13.507 12.548 1.00 31.98 141 TYR A C 1
ATOM 1104 O O . TYR A 1 141 ? -54.283 14.414 11.793 1.00 32.04 141 TYR A O 1
ATOM 1113 N N . LEU A 1 142 ? -52.638 13.208 12.807 1.00 29.12 142 LEU A N 1
ATOM 1114 C CA . LEU A 1 142 ? -51.539 13.928 12.186 1.00 32.43 142 LEU A CA 1
ATOM 1115 C C . LEU A 1 142 ? -51.540 13.822 10.650 1.00 31.95 142 LEU A C 1
ATOM 1116 O O . LEU A 1 142 ? -51.283 14.792 9.984 1.00 29.06 142 LEU A O 1
ATOM 1121 N N . THR A 1 143 ? -51.816 12.633 10.119 1.00 27.24 143 THR A N 1
ATOM 1122 C CA . THR A 1 143 ? -51.834 12.409 8.691 1.00 27.54 143 THR A CA 1
ATOM 1123 C C . THR A 1 143 ? -52.895 13.301 8.054 1.00 25.00 143 THR A C 1
ATOM 1124 O O . THR A 1 143 ? -52.651 13.930 7.020 1.00 23.73 143 THR A O 1
ATOM 1128 N N . VAL A 1 144 ? -54.078 13.318 8.656 1.00 26.06 144 VAL A N 1
ATOM 1129 C CA . VAL A 1 144 ? -55.153 14.198 8.238 1.00 29.60 144 VAL A CA 1
ATOM 1130 C C . VAL A 1 144 ? -54.747 15.693 8.343 1.00 32.85 144 VAL A C 1
ATOM 1131 O O . VAL A 1 144 ? -54.973 16.466 7.415 1.00 29.12 144 VAL A O 1
ATOM 1135 N N . LEU A 1 145 ? -54.137 16.083 9.452 1.00 34.57 145 LEU A N 1
ATOM 1136 C CA . LEU A 1 145 ? -53.682 17.461 9.609 1.00 39.30 145 LEU A CA 1
ATOM 1137 C C . LEU A 1 145 ? -52.735 17.810 8.497 1.00 39.79 145 LEU A C 1
ATOM 1138 O O . LEU A 1 145 ? -52.819 18.888 7.945 1.00 41.18 145 LEU A O 1
ATOM 1143 N N . ALA A 1 146 ? -51.850 16.892 8.150 1.00 35.84 146 ALA A N 1
ATOM 1144 C CA . ALA A 1 146 ? -50.884 17.165 7.106 1.00 34.74 146 ALA A CA 1
ATOM 1145 C C . ALA A 1 146 ? -51.461 17.342 5.687 1.00 36.94 146 ALA A C 1
ATOM 1146 O O . ALA A 1 146 ? -50.984 18.185 4.924 1.00 37.75 146 ALA A O 1
ATOM 1148 N N . LEU A 1 147 ? -52.429 16.497 5.328 1.00 33.72 147 LEU A N 1
ATOM 1149 C CA . LEU A 1 147 ? -52.870 16.324 3.968 1.00 36.36 147 LEU A CA 1
ATOM 1150 C C . LEU A 1 147 ? -54.133 17.076 3.654 1.00 38.14 147 LEU A C 1
ATOM 1151 O O . LEU A 1 147 ? -54.439 17.300 2.500 1.00 35.85 147 LEU A O 1
ATOM 1156 N N . ARG A 1 148 ? -54.862 17.457 4.683 1.00 36.36 148 ARG A N 1
ATOM 1157 C CA . ARG A 1 148 ? -56.203 17.965 4.508 1.00 40.14 148 ARG A CA 1
ATOM 1158 C C . ARG A 1 148 ? -56.190 19.259 3.733 1.00 40.07 148 ARG A C 1
ATOM 1159 O O . ARG A 1 148 ? -57.002 19.421 2.833 1.00 48.45 148 ARG A O 1
ATOM 1167 N N . PRO A 1 149 ? -55.275 20.172 4.052 1.00 39.60 149 PRO A N 1
ATOM 1168 C CA . PRO A 1 149 ? -55.318 21.421 3.288 1.00 44.92 149 PRO A CA 1
ATOM 1169 C C . PRO A 1 149 ? -55.132 21.256 1.768 1.00 47.14 149 PRO A C 1
ATOM 1170 O O . PRO A 1 149 ? -55.447 22.176 1.025 1.00 45.26 149 PRO A O 1
ATOM 1174 N N . PHE A 1 150 ? -54.643 20.100 1.313 1.00 47.63 150 PHE A N 1
ATOM 1175 C CA . PHE A 1 150 ? -54.201 19.949 -0.077 1.00 46.59 150 PHE A CA 1
ATOM 1176 C C . PHE A 1 150 ? -54.885 18.844 -0.872 1.00 51.32 150 PHE A C 1
ATOM 1177 O O . PHE A 1 150 ? -54.536 18.641 -2.021 1.00 55.44 150 PHE A O 1
ATOM 1193 N N . GLY A 1 152 ? -58.464 18.307 -1.092 1.00 46.47 152 GLY A N 1
ATOM 1194 C CA . GLY A 1 152 ? -59.793 18.658 -1.588 1.00 46.84 152 GLY A CA 1
ATOM 1195 C C . GLY A 1 152 ? -60.915 17.718 -1.181 1.00 47.32 152 GLY A C 1
ATOM 1196 O O . GLY A 1 152 ? -61.975 17.670 -1.836 1.00 48.29 152 GLY A O 1
ATOM 1197 N N . ILE A 1 153 ? -60.710 16.947 -0.117 1.00 42.17 153 ILE A N 1
ATOM 1198 C CA . ILE A 1 153 ? -61.803 16.127 0.392 1.00 38.96 153 ILE A CA 1
ATOM 1199 C C . ILE A 1 153 ? -62.043 16.377 1.853 1.00 34.93 153 ILE A C 1
ATOM 1200 O O . ILE A 1 153 ? -61.205 16.940 2.569 1.00 33.83 153 ILE A O 1
ATOM 1205 N N . ASP A 1 154 ? -63.227 15.985 2.293 1.00 38.10 154 ASP A N 1
ATOM 1206 C CA . ASP A 1 154 ? -63.565 16.103 3.703 1.00 39.56 154 ASP A CA 1
ATOM 1207 C C . ASP A 1 154 ? -62.605 15.243 4.579 1.00 37.57 154 ASP A C 1
ATOM 1208 O O . ASP A 1 154 ? -62.240 14.119 4.189 1.00 31.94 154 ASP A O 1
ATOM 1213 N N . PRO A 1 155 ? -62.247 15.750 5.776 1.00 40.29 155 PRO A N 1
ATOM 1214 C CA . PRO A 1 155 ? -61.507 14.985 6.780 1.00 39.66 155 PRO A CA 1
ATOM 1215 C C . PRO A 1 155 ? -61.983 13.554 6.967 1.00 37.93 155 PRO A C 1
ATOM 1216 O O . PRO A 1 155 ? -61.162 12.645 7.034 1.00 34.43 155 PRO A O 1
ATOM 1220 N N . VAL A 1 156 ? -63.297 13.344 6.994 1.00 34.96 156 VAL A N 1
ATOM 1221 C CA . VAL A 1 156 ? -63.848 12.006 7.230 1.00 31.65 156 VAL A CA 1
ATOM 1222 C C . VAL A 1 156 ? -63.624 11.008 6.109 1.00 29.13 156 VAL A C 1
ATOM 1223 O O . VAL A 1 156 ? -63.386 9.841 6.371 1.00 28.40 156 VAL A O 1
ATOM 1227 N N . VAL A 1 157 ? -63.662 11.463 4.859 1.00 31.24 157 VAL A N 1
ATOM 1228 C CA . VAL A 1 157 ? -63.329 10.624 3.738 1.00 29.17 157 VAL A CA 1
ATOM 1229 C C . VAL A 1 157 ? -61.840 10.221 3.806 1.00 29.09 157 VAL A C 1
ATOM 1230 O O . VAL A 1 157 ? -61.450 9.065 3.579 1.00 23.07 157 VAL A O 1
ATOM 1234 N N . LEU A 1 158 ? -61.028 11.182 4.171 1.00 27.89 158 LEU A N 1
ATOM 1235 C CA . LEU A 1 158 ? -59.626 10.939 4.366 1.00 31.40 158 LEU A CA 1
ATOM 1236 C C . LEU A 1 158 ? -59.402 9.872 5.465 1.00 32.18 158 LEU A C 1
ATOM 1237 O O . LEU A 1 158 ? -58.534 8.983 5.349 1.00 26.07 158 LEU A O 1
ATOM 1242 N N . ILE A 1 159 ? -60.209 9.931 6.517 1.00 29.16 159 ILE A N 1
ATOM 1243 C CA . ILE A 1 159 ? -60.125 8.930 7.560 1.00 30.39 159 ILE A CA 1
ATOM 1244 C C . ILE A 1 159 ? -60.581 7.565 7.063 1.00 28.48 159 ILE A C 1
ATOM 1245 O O . ILE A 1 159 ? -60.040 6.539 7.513 1.00 27.89 159 ILE A O 1
ATOM 1250 N N . VAL A 1 160 ? -61.572 7.545 6.148 1.00 28.35 160 VAL A N 1
ATOM 1251 C CA . VAL A 1 160 ? -62.026 6.303 5.536 1.00 27.38 160 VAL A CA 1
ATOM 1252 C C . VAL A 1 160 ? -60.858 5.700 4.762 1.00 26.99 160 VAL A C 1
ATOM 1253 O O . VAL A 1 160 ? -60.607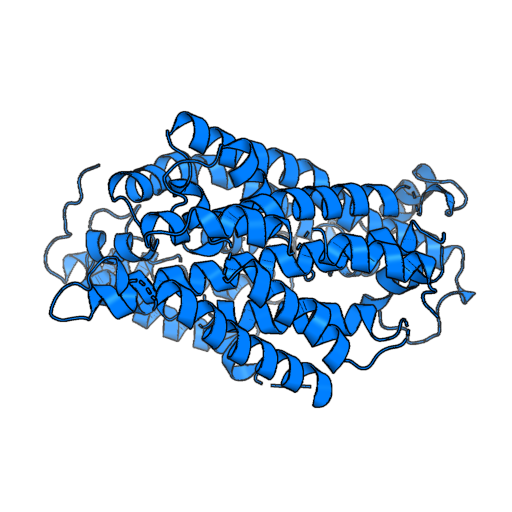 4.510 4.862 1.00 25.98 160 VAL A O 1
ATOM 1257 N N . LEU A 1 161 ? -60.201 6.529 3.954 1.00 27.22 161 LEU A N 1
ATOM 1258 C CA . LEU A 1 161 ? -59.017 6.119 3.184 1.00 29.40 161 LEU A CA 1
ATOM 1259 C C . LEU A 1 161 ? -57.787 5.726 4.029 1.00 26.89 161 LEU A C 1
ATOM 1260 O O . LEU A 1 161 ? -57.092 4.733 3.728 1.00 26.97 161 LEU A O 1
ATOM 1265 N N . ILE A 1 162 ? -57.480 6.497 5.055 1.00 25.37 162 ILE A N 1
ATOM 1266 C CA . ILE A 1 162 ? -56.317 6.160 5.892 1.00 25.89 162 ILE A CA 1
ATOM 1267 C C . ILE A 1 162 ? -56.583 4.955 6.809 1.00 29.08 162 ILE A C 1
ATOM 1268 O O . ILE A 1 162 ? -55.774 4.006 6.882 1.00 28.51 162 ILE A O 1
ATOM 1273 N N . SER A 1 163 ? -57.710 5.013 7.520 1.00 31.59 163 SER A N 1
ATOM 1274 C CA . SER A 1 163 ? -57.963 4.136 8.647 1.00 31.15 163 SER A CA 1
ATOM 1275 C C . SER A 1 163 ? -58.864 2.950 8.260 1.00 28.88 163 SER A C 1
ATOM 1276 O O . SER A 1 163 ? -58.515 1.778 8.490 1.00 29.06 163 SER A O 1
ATOM 1279 N N . LEU A 1 164 ? -59.990 3.217 7.626 1.00 29.43 164 LEU A N 1
ATOM 1280 C CA . LEU A 1 164 ? -60.948 2.142 7.383 1.00 32.88 164 LEU A CA 1
ATOM 1281 C C . LEU A 1 164 ? -60.356 1.092 6.443 1.00 30.09 164 LEU A C 1
ATOM 1282 O O . LEU A 1 164 ? -60.411 -0.106 6.679 1.00 31.20 164 LEU A O 1
ATOM 1287 N N . LEU A 1 165 ? -59.763 1.561 5.371 1.00 31.67 165 LEU A N 1
ATOM 1288 C CA . LEU A 1 165 ? -59.106 0.694 4.435 1.00 31.38 165 LEU A CA 1
ATOM 1289 C C . LEU A 1 165 ? -57.989 -0.131 5.069 1.00 29.52 165 LEU A C 1
ATOM 1290 O O . LEU A 1 165 ? -57.841 -1.325 4.754 1.00 26.36 165 LEU A O 1
ATOM 1295 N N . CYS A 1 166 ? -57.187 0.513 5.918 1.00 26.94 166 CYS A N 1
ATOM 1296 C CA . CYS A 1 166 ? -56.163 -0.192 6.704 1.00 24.73 166 CYS A CA 1
ATOM 1297 C C . CYS A 1 166 ? -56.749 -1.340 7.559 1.00 24.69 166 CYS A C 1
ATOM 1298 O O . CYS A 1 166 ? -56.220 -2.472 7.555 1.00 24.47 166 CYS A O 1
ATOM 1301 N N . ILE A 1 167 ? -57.873 -1.057 8.222 1.00 23.20 167 ILE A N 1
ATOM 1302 C CA . ILE A 1 167 ? -58.597 -2.028 9.029 1.00 25.74 167 ILE A CA 1
ATOM 1303 C C . ILE A 1 167 ? -59.007 -3.255 8.200 1.00 23.79 167 ILE A C 1
ATOM 1304 O O . ILE A 1 167 ? -58.920 -4.352 8.679 1.00 23.29 167 ILE A O 1
ATOM 1309 N N . ILE A 1 168 ? -59.451 -3.046 6.973 1.00 24.18 168 ILE A N 1
ATOM 1310 C CA . ILE A 1 168 ? -59.953 -4.113 6.140 1.00 23.21 168 ILE A CA 1
ATOM 1311 C C . ILE A 1 168 ? -58.843 -5.077 5.749 1.00 23.02 168 ILE A C 1
ATOM 1312 O O . ILE A 1 168 ? -58.948 -6.279 6.005 1.00 24.12 168 ILE A O 1
ATOM 1317 N N . TYR A 1 169 ? -57.736 -4.558 5.223 1.00 22.94 169 TYR A N 1
ATOM 1318 C CA . TYR A 1 169 ? -56.631 -5.442 4.828 1.00 22.81 169 TYR A CA 1
ATOM 1319 C C . TYR A 1 169 ? -55.975 -6.082 6.026 1.00 22.66 169 TYR A C 1
ATOM 1320 O O . TYR A 1 169 ? -55.504 -7.186 5.907 1.00 26.15 169 TYR A O 1
ATOM 1329 N N . THR A 1 170 ? -55.926 -5.399 7.171 1.00 24.53 170 THR A N 1
ATOM 1330 C CA . THR A 1 170 ? -55.321 -5.966 8.408 1.00 23.78 170 THR A CA 1
ATOM 1331 C C . THR A 1 170 ? -56.173 -7.137 8.916 1.00 20.95 170 THR A C 1
ATOM 1332 O O . THR A 1 170 ? -55.693 -8.237 9.137 1.00 19.32 170 THR A O 1
ATOM 1336 N N . TRP A 1 171 ? -57.463 -6.905 8.999 1.00 22.51 171 TRP A N 1
ATOM 1337 C CA . TRP A 1 171 ? -58.431 -7.908 9.371 1.00 24.74 171 TRP A CA 1
ATOM 1338 C C . TRP A 1 171 ? -58.385 -9.208 8.564 1.00 24.20 171 TRP A C 1
ATOM 1339 O O . TRP A 1 171 ? -58.361 -10.308 9.156 1.00 23.42 171 TRP A O 1
ATOM 1358 N N . GLY A 1 173 ? -55.937 -10.157 6.447 1.00 22.35 173 GLY A N 1
ATOM 1359 C CA . GLY A 1 173 ? -54.592 -10.669 6.162 1.00 22.11 173 GLY A CA 1
ATOM 1360 C C . GLY A 1 173 ? -53.747 -11.298 7.232 1.00 24.50 173 GLY A C 1
ATOM 1361 O O . GLY A 1 173 ? -52.744 -11.999 6.918 1.00 23.45 173 GLY A O 1
ATOM 1362 N N . GLY A 1 174 ? -54.107 -11.045 8.499 1.00 23.97 174 GLY A N 1
ATOM 1363 C CA . GLY A 1 174 ? -53.374 -11.616 9.616 1.00 23.66 174 GLY A CA 1
ATOM 1364 C C . GLY A 1 174 ? -52.021 -10.932 9.708 1.00 24.24 174 GLY A C 1
ATOM 1365 O O . GLY A 1 174 ? -51.819 -9.929 9.068 1.00 23.25 174 GLY A O 1
ATOM 1366 N N . ILE A 1 175 ? -51.136 -11.443 10.560 1.00 22.80 175 ILE A N 1
ATOM 1367 C CA . ILE A 1 175 ? -49.834 -10.847 10.765 1.00 22.14 175 ILE A CA 1
ATOM 1368 C C . ILE A 1 175 ? -48.991 -10.970 9.502 1.00 25.15 175 ILE A C 1
ATOM 1369 O O . ILE A 1 175 ? -48.133 -10.097 9.254 1.00 23.84 175 ILE A O 1
ATOM 1374 N N . GLU A 1 176 ? -49.233 -12.016 8.679 1.00 21.56 176 GLU A N 1
ATOM 1375 C CA . GLU A 1 176 ? -48.489 -12.118 7.397 1.00 23.62 176 GLU A CA 1
ATOM 1376 C C . GLU A 1 176 ? -48.842 -11.020 6.383 1.00 21.18 176 GLU A C 1
ATOM 1377 O O . GLU A 1 176 ? -47.970 -10.401 5.780 1.00 19.12 176 GLU A O 1
ATOM 1383 N N . GLY A 1 177 ? -50.127 -10.763 6.237 1.00 17.97 177 GLY A N 1
ATOM 1384 C CA . GLY A 1 177 ? -50.529 -9.653 5.444 1.00 21.55 177 GLY A CA 1
ATOM 1385 C C . GLY A 1 177 ? -50.127 -8.290 5.960 1.00 19.75 177 GLY A C 1
ATOM 1386 O O . GLY A 1 177 ? -49.886 -7.381 5.175 1.00 19.66 177 GLY A O 1
ATOM 1387 N N . VAL A 1 178 ? -50.023 -8.165 7.285 1.00 18.74 178 VAL A N 1
ATOM 1388 C CA . VAL A 1 178 ? -49.582 -6.955 7.903 1.00 17.24 178 VAL A CA 1
ATOM 1389 C C . VAL A 1 178 ? -48.075 -6.776 7.639 1.00 19.49 178 VAL A C 1
ATOM 1390 O O . VAL A 1 178 ? -47.591 -5.674 7.362 1.00 18.64 178 VAL A O 1
ATOM 1394 N N . ILE A 1 179 ? -47.337 -7.876 7.713 1.00 17.32 179 ILE A N 1
ATOM 1395 C CA . ILE A 1 179 ? -45.899 -7.806 7.509 1.00 19.08 179 ILE A CA 1
ATOM 1396 C C . ILE A 1 179 ? -45.575 -7.532 6.020 1.00 20.00 179 ILE A C 1
ATOM 1397 O O . ILE A 1 179 ? -44.777 -6.655 5.674 1.00 21.60 179 ILE A O 1
ATOM 1402 N N . TRP A 1 180 ? -46.228 -8.236 5.130 1.00 20.32 180 TRP A N 1
ATOM 1403 C CA . TRP A 1 180 ? -45.917 -8.019 3.695 1.00 20.09 180 TRP A CA 1
ATOM 1404 C C . TRP A 1 180 ? -46.383 -6.663 3.128 1.00 21.20 180 TRP A C 1
ATOM 1405 O O . TRP A 1 180 ? -45.612 -6.053 2.378 1.00 25.47 180 TRP A O 1
ATOM 1416 N N . THR A 1 181 ? -47.544 -6.149 3.543 1.00 20.43 181 THR A N 1
ATOM 1417 C CA . THR A 1 181 ? -47.837 -4.728 3.376 1.00 22.75 181 THR A CA 1
ATOM 1418 C C . THR A 1 181 ? -46.809 -3.737 3.982 1.00 23.17 181 THR A C 1
ATOM 1419 O O . THR A 1 181 ? -46.494 -2.707 3.350 1.00 20.56 181 THR A O 1
ATOM 1423 N N . ASP A 1 182 ? -46.346 -4.025 5.212 1.00 24.42 182 ASP A N 1
ATOM 1424 C CA . ASP A 1 182 ? -45.287 -3.267 5.860 1.00 22.21 182 ASP A CA 1
ATOM 1425 C C . ASP A 1 182 ? -44.003 -3.216 5.038 1.00 20.61 182 ASP A C 1
ATOM 1426 O O . ASP A 1 182 ? -43.338 -2.195 5.053 1.00 17.76 182 ASP A O 1
ATOM 1431 N N . VAL A 1 183 ? -43.662 -4.297 4.345 1.00 21.15 183 VAL A N 1
ATOM 1432 C CA . VAL A 1 183 ? -42.428 -4.373 3.556 1.00 21.01 183 VAL A CA 1
ATOM 1433 C C . VAL A 1 183 ? -42.539 -3.406 2.406 1.00 21.00 183 VAL A C 1
ATOM 1434 O O . VAL A 1 183 ? -41.592 -2.652 2.101 1.00 19.42 183 VAL A O 1
ATOM 1438 N N . ILE A 1 184 ? -43.706 -3.380 1.784 1.00 21.71 184 ILE A N 1
ATOM 1439 C CA . ILE A 1 184 ? -43.921 -2.504 0.622 1.00 19.75 184 ILE A CA 1
ATOM 1440 C C . ILE A 1 184 ? -43.950 -1.064 1.146 1.00 20.62 184 ILE A C 1
ATOM 1441 O O . ILE A 1 184 ? -43.378 -0.148 0.538 1.00 23.01 184 ILE A O 1
ATOM 1446 N N . GLN A 1 185 ? -44.661 -0.868 2.267 1.00 22.90 185 GLN A N 1
ATOM 1447 C CA . GLN A 1 185 ? -44.847 0.488 2.793 1.00 22.60 185 GLN A CA 1
ATOM 1448 C C . GLN A 1 185 ? -43.561 0.997 3.345 1.00 21.04 185 GLN A C 1
ATOM 1449 O O . GLN A 1 185 ? -43.287 2.157 3.181 1.00 21.65 185 GLN A O 1
ATOM 1455 N N . GLY A 1 186 ? -42.779 0.114 3.969 1.00 22.35 186 GLY A N 1
ATOM 1456 C CA . GLY A 1 186 ? -41.466 0.451 4.499 1.00 23.22 186 GLY A CA 1
ATOM 1457 C C . GLY A 1 186 ? -40.469 0.926 3.448 1.00 24.62 186 GLY A C 1
ATOM 1458 O O . GLY A 1 186 ? -39.687 1.893 3.645 1.00 23.96 186 GLY A O 1
ATOM 1459 N N . LEU A 1 187 ? -40.503 0.244 2.324 1.00 24.26 187 LEU A N 1
ATOM 1460 C CA . LEU A 1 187 ? -39.580 0.555 1.263 1.00 24.25 187 LEU A CA 1
ATOM 1461 C C . LEU A 1 187 ? -40.102 1.761 0.499 1.00 22.15 187 LEU A C 1
ATOM 1462 O O . LEU A 1 187 ? -39.327 2.534 0.013 1.00 19.90 187 LEU A O 1
ATOM 1467 N N . LEU A 1 188 ? -41.414 1.926 0.430 1.00 22.77 188 LEU A N 1
ATOM 1468 C CA . LEU A 1 188 ? -42.013 3.079 -0.231 1.00 24.23 188 LEU A CA 1
ATOM 1469 C C . LEU A 1 188 ? -41.737 4.388 0.509 1.00 22.01 188 LEU A C 1
ATOM 1470 O O . LEU A 1 188 ? -41.400 5.357 -0.093 1.00 24.65 188 LEU A O 1
ATOM 1475 N N . LEU A 1 189 ? -41.902 4.419 1.831 1.00 21.97 189 LEU A N 1
ATOM 1476 C CA . LEU A 1 189 ? -41.605 5.609 2.581 1.00 20.87 189 LEU A CA 1
ATOM 1477 C C . LEU A 1 189 ? -40.110 5.910 2.559 1.00 21.16 189 LEU A C 1
ATOM 1478 O O . LEU A 1 189 ? -39.733 7.070 2.542 1.00 21.60 189 LEU A O 1
ATOM 1483 N N . SER A 1 190 ? -39.269 4.880 2.544 1.00 21.43 190 SER A N 1
ATOM 1484 C CA . SER A 1 190 ? -37.785 5.050 2.487 1.00 21.80 190 SER A CA 1
ATOM 1485 C C . SER A 1 190 ? -37.337 5.667 1.169 1.00 25.11 190 SER A C 1
ATOM 1486 O O . SER A 1 190 ? -36.638 6.660 1.151 1.00 26.19 190 SER A O 1
ATOM 1489 N N . GLY A 1 191 ? -37.794 5.131 0.049 1.00 26.18 191 GLY A N 1
ATOM 1490 C CA . GLY A 1 191 ? -37.412 5.717 -1.246 1.00 26.43 191 GLY A CA 1
ATOM 1491 C C . GLY A 1 191 ? -38.042 7.068 -1.386 1.00 27.24 191 GLY A C 1
ATOM 1492 O O . GLY A 1 191 ? -37.446 7.992 -1.968 1.00 25.67 191 GLY A O 1
ATOM 1493 N N . GLY A 1 192 ? -39.269 7.197 -0.875 1.00 25.09 192 GLY A N 1
ATOM 1494 C CA . GLY A 1 192 ? -39.948 8.455 -0.937 1.00 23.35 192 GLY A CA 1
ATOM 1495 C C . GLY A 1 192 ? -39.152 9.564 -0.233 1.00 23.78 192 GLY A C 1
ATOM 1496 O O . GLY A 1 192 ? -39.034 10.697 -0.729 1.00 21.49 192 GLY A O 1
ATOM 1497 N N . ALA A 1 193 ? -38.582 9.241 0.914 1.00 23.02 193 ALA A N 1
ATOM 1498 C CA . ALA A 1 193 ? -37.844 10.243 1.632 1.00 24.59 193 ALA A CA 1
ATOM 1499 C C . ALA A 1 193 ? -36.583 10.600 0.841 1.00 22.40 193 ALA A C 1
ATOM 1500 O O . ALA A 1 193 ? -36.195 11.761 0.773 1.00 23.14 193 ALA A O 1
ATOM 1502 N N . VAL A 1 194 ? -35.947 9.615 0.245 1.00 21.83 194 VAL A N 1
ATOM 1503 C CA . VAL A 1 194 ? -34.720 9.873 -0.518 1.00 23.42 194 VAL A CA 1
ATOM 1504 C C . VAL A 1 194 ? -35.050 10.792 -1.739 1.00 25.52 194 VAL A C 1
ATOM 1505 O O . VAL A 1 194 ? -34.264 11.707 -2.121 1.00 22.56 194 VAL A O 1
ATOM 1509 N N . LEU A 1 195 ? -36.223 10.555 -2.324 1.00 23.64 195 LEU A N 1
ATOM 1510 C CA . LEU A 1 195 ? -36.602 11.239 -3.534 1.00 24.69 195 LEU A CA 1
ATOM 1511 C C . LEU A 1 195 ? -36.941 12.709 -3.235 1.00 24.04 195 LEU A C 1
ATOM 1512 O O . LEU A 1 195 ? -36.655 13.583 -4.032 1.00 22.77 195 LEU A O 1
ATOM 1517 N N . ILE A 1 196 ? -37.606 12.955 -2.108 1.00 25.13 196 ILE A N 1
ATOM 1518 C CA . ILE A 1 196 ? -37.905 14.348 -1.604 1.00 22.92 196 ILE A CA 1
ATOM 1519 C C . ILE A 1 196 ? -36.594 15.102 -1.410 1.00 23.95 196 ILE A C 1
ATOM 1520 O O . ILE A 1 196 ? -36.425 16.233 -1.878 1.00 24.50 196 ILE A O 1
ATOM 1525 N N . PHE A 1 197 ? -35.664 14.468 -0.728 1.00 22.62 197 PHE A N 1
ATOM 1526 C CA . PHE A 1 197 ? -34.373 15.094 -0.510 1.00 24.25 197 PHE A CA 1
ATOM 1527 C C . PHE A 1 197 ? -33.727 15.535 -1.858 1.00 22.98 197 PHE A C 1
ATOM 1528 O O . PHE A 1 197 ? -33.400 16.698 -2.047 1.00 21.30 197 PHE A O 1
ATOM 1536 N N . ILE A 1 198 ? -33.565 14.598 -2.753 1.00 24.69 198 ILE A N 1
ATOM 1537 C CA . ILE A 1 198 ? -33.020 14.861 -4.081 1.00 25.86 198 ILE A CA 1
ATOM 1538 C C . ILE A 1 198 ? -33.632 16.051 -4.838 1.00 26.27 198 ILE A C 1
ATOM 1539 O O . ILE A 1 198 ? -32.892 16.905 -5.375 1.00 27.74 198 ILE A O 1
ATOM 1552 N N . ILE A 1 200 ? -35.403 18.527 -3.526 1.00 19.98 200 ILE A N 1
ATOM 1553 C CA . ILE A 1 200 ? -35.121 19.791 -2.869 1.00 22.44 200 ILE A CA 1
ATOM 1554 C C . ILE A 1 200 ? -33.691 20.205 -3.225 1.00 20.75 200 ILE A C 1
ATOM 1555 O O . ILE A 1 200 ? -33.453 21.370 -3.453 1.00 22.00 200 ILE A O 1
ATOM 1560 N N . CYS A 1 201 ? -32.750 19.273 -3.275 1.00 22.51 201 CYS A N 1
ATOM 1561 C CA . CYS A 1 201 ? -31.378 19.652 -3.675 1.00 26.22 201 CYS A CA 1
ATOM 1562 C C . CYS A 1 201 ? -31.336 20.285 -5.060 1.00 29.11 201 CYS A C 1
ATOM 1563 O O . CYS A 1 201 ? -30.589 21.250 -5.242 1.00 32.53 201 CYS A O 1
ATOM 1566 N N . PHE A 1 202 ? -32.137 19.765 -5.998 1.00 27.37 202 PHE A N 1
ATOM 1567 C CA . PHE A 1 202 ? -32.193 20.304 -7.368 1.00 29.78 202 PHE A CA 1
ATOM 1568 C C . PHE A 1 202 ? -32.857 21.656 -7.417 1.00 28.82 202 PHE A C 1
ATOM 1569 O O . PHE A 1 202 ? -32.647 22.386 -8.344 1.00 30.26 202 PHE A O 1
ATOM 1577 N N . LYS A 1 203 ? -33.645 22.011 -6.426 1.00 27.53 203 LYS A N 1
ATOM 1578 C CA . LYS A 1 203 ? -34.290 23.341 -6.392 1.00 29.60 203 LYS A CA 1
ATOM 1579 C C . LYS A 1 203 ? -33.580 24.420 -5.554 1.00 27.12 203 LYS A C 1
ATOM 1580 O O . LYS A 1 203 ? -33.992 25.562 -5.541 1.00 27.66 203 LYS A O 1
ATOM 1586 N N . VAL A 1 204 ? -32.573 24.031 -4.808 1.00 28.53 204 VAL A N 1
ATOM 1587 C CA . VAL A 1 204 ? -31.799 24.981 -4.038 1.00 28.48 204 VAL A CA 1
ATOM 1588 C C . VAL A 1 204 ? -30.675 25.429 -4.944 1.00 28.41 204 VAL A C 1
ATOM 1589 O O . VAL A 1 204 ? -29.970 24.609 -5.503 1.00 24.55 204 VAL A O 1
ATOM 1593 N N . ASP A 1 205 ? -30.579 26.751 -5.127 1.00 29.24 205 ASP A N 1
ATOM 1594 C CA . ASP A 1 205 ? -29.514 27.383 -5.834 1.00 30.92 205 ASP A CA 1
ATOM 1595 C C . ASP A 1 205 ? -28.247 27.038 -5.047 1.00 30.78 205 ASP A C 1
ATOM 1596 O O . ASP A 1 205 ? -28.113 27.407 -3.852 1.00 30.77 205 ASP A O 1
ATOM 1601 N N . GLY A 1 206 ? -27.359 26.281 -5.680 1.00 26.67 206 GLY A N 1
ATOM 1602 C CA . GLY A 1 206 ? -26.103 25.772 -5.047 1.00 27.73 206 GLY A CA 1
ATOM 1603 C C . GLY A 1 206 ? -26.135 24.328 -4.565 1.00 27.65 206 GLY A C 1
ATOM 1604 O O . GLY A 1 206 ? -25.115 23.790 -4.098 1.00 26.16 206 GLY A O 1
ATOM 1605 N N . GLY A 1 207 ? -27.323 23.701 -4.665 1.00 28.95 207 GLY A N 1
ATOM 1606 C CA . GLY A 1 207 ? -27.506 22.282 -4.421 1.00 23.69 207 GLY A CA 1
ATOM 1607 C C . GLY A 1 207 ? -27.139 21.835 -3.033 1.00 26.16 207 GLY A C 1
ATOM 1608 O O . GLY A 1 207 ? -27.125 22.628 -2.044 1.00 23.67 207 GLY A O 1
ATOM 1609 N N . ILE A 1 208 ? -26.810 20.547 -2.962 1.00 25.79 208 ILE A N 1
ATOM 1610 C CA . ILE A 1 208 ? -26.508 19.895 -1.712 1.00 27.87 208 ILE A CA 1
ATOM 1611 C C . ILE A 1 208 ? -25.365 20.572 -0.967 1.00 27.70 208 ILE A C 1
ATOM 1612 O O . ILE A 1 208 ? -25.335 20.582 0.282 1.00 24.79 208 ILE A O 1
ATOM 1617 N N . SER A 1 209 ? -24.440 21.172 -1.691 1.00 29.38 209 SER A N 1
ATOM 1618 C CA . SER A 1 209 ? -23.281 21.784 -1.022 1.00 31.84 209 SER A CA 1
ATOM 1619 C C . SER A 1 209 ? -23.719 23.058 -0.262 1.00 27.57 209 SER A C 1
ATOM 1620 O O . SER A 1 209 ? -23.417 23.245 0.899 1.00 28.58 209 SER A O 1
ATOM 1623 N N . GLU A 1 210 ? -24.508 23.873 -0.910 1.00 26.77 210 GLU A N 1
ATOM 1624 C CA . GLU A 1 210 ? -25.129 25.018 -0.257 1.00 28.05 210 GLU A CA 1
ATOM 1625 C C . GLU A 1 210 ? -26.096 24.624 0.905 1.00 26.60 210 GLU A C 1
ATOM 1626 O O . GLU A 1 210 ? -26.142 25.298 1.908 1.00 24.10 210 GLU A O 1
ATOM 1632 N N . ILE A 1 211 ? -26.843 23.532 0.789 1.00 26.66 211 ILE A N 1
ATOM 1633 C CA . ILE A 1 211 ? -27.634 23.062 1.896 1.00 25.73 211 ILE A CA 1
ATOM 1634 C C . ILE A 1 211 ? -26.769 22.738 3.121 1.00 25.45 211 ILE A C 1
ATOM 1635 O O . ILE A 1 211 ? -27.088 23.191 4.223 1.00 30.40 211 ILE A O 1
ATOM 1640 N N . PHE A 1 212 ? -25.656 22.030 2.917 1.00 23.76 212 PHE A N 1
ATOM 1641 C CA . PHE A 1 212 ? -24.718 21.718 3.969 1.00 26.76 212 PHE A CA 1
ATOM 1642 C C . PHE A 1 212 ? -24.155 22.947 4.709 1.00 25.14 212 PHE A C 1
ATOM 1643 O O . PHE A 1 212 ? -24.185 22.997 5.961 1.00 21.11 212 PHE A O 1
ATOM 1651 N N . THR A 1 213 ? -23.611 23.859 3.923 1.00 26.01 213 THR A N 1
ATOM 1652 C CA . THR A 1 213 ? -22.860 25.033 4.393 1.00 28.92 213 THR A CA 1
ATOM 1653 C C . THR A 1 213 ? -23.736 25.990 5.124 1.00 26.13 213 THR A C 1
ATOM 1654 O O . THR A 1 213 ? -23.358 26.443 6.227 1.00 23.98 213 THR A O 1
ATOM 1658 N N . THR A 1 214 ? -24.902 26.278 4.538 1.00 25.06 214 THR A N 1
ATOM 1659 C CA . THR A 1 214 ? -25.858 27.157 5.191 1.00 26.97 214 THR A CA 1
ATOM 1660 C C . THR A 1 214 ? -26.323 26.561 6.537 1.00 25.85 214 THR A C 1
ATOM 1661 O O . THR A 1 214 ? -26.394 27.267 7.584 1.00 21.24 214 THR A O 1
ATOM 1665 N N . THR A 1 215 ? -26.629 25.265 6.518 1.00 25.17 215 THR A N 1
ATOM 1666 C CA . THR A 1 215 ? -27.047 24.607 7.728 1.00 24.10 215 THR A CA 1
ATOM 1667 C C . THR A 1 215 ? -25.971 24.635 8.783 1.00 25.04 215 THR A C 1
ATOM 1668 O O . THR A 1 215 ? -26.273 24.887 9.949 1.00 24.93 215 THR A O 1
ATOM 1672 N N . ALA A 1 216 ? -24.736 24.315 8.402 1.00 25.88 216 ALA A N 1
ATOM 1673 C CA . ALA A 1 216 ? -23.650 24.294 9.365 1.00 27.11 216 ALA A CA 1
ATOM 1674 C C . ALA A 1 216 ? -23.399 25.726 9.899 1.00 28.81 216 ALA A C 1
ATOM 1675 O O . ALA A 1 216 ? -23.207 25.920 11.095 1.00 28.66 216 ALA A O 1
ATOM 1677 N N . GLN A 1 217 ? -23.490 26.725 9.029 1.00 30.77 217 GLN A N 1
ATOM 1678 C CA . GLN A 1 217 ? -23.288 28.133 9.420 1.00 32.78 217 GLN A CA 1
ATOM 1679 C C . GLN A 1 217 ? -24.347 28.648 10.360 1.00 31.68 217 GLN A C 1
ATOM 1680 O O . GLN A 1 217 ? -24.057 29.502 11.208 1.00 31.64 217 GLN A O 1
ATOM 1686 N N . ALA A 1 218 ? -25.592 28.194 10.176 1.00 25.52 218 ALA A N 1
ATOM 1687 C CA . ALA A 1 218 ? -26.622 28.532 11.117 1.00 25.54 218 ALA A CA 1
ATOM 1688 C C . ALA A 1 218 ? -26.530 27.666 12.439 1.00 24.54 218 ALA A C 1
ATOM 1689 O O . ALA A 1 218 ? -27.358 27.771 13.277 1.00 25.96 218 ALA A O 1
ATOM 1691 N N . ASP A 1 219 ? -25.532 26.802 12.585 1.00 26.19 219 ASP A N 1
ATOM 1692 C CA . ASP A 1 219 ? -25.390 25.953 13.740 1.00 29.02 219 ASP A CA 1
ATOM 1693 C C . ASP A 1 219 ? -26.601 25.008 13.904 1.00 25.37 219 ASP A C 1
ATOM 1694 O O . ASP A 1 219 ? -27.058 24.754 14.992 1.00 23.04 219 ASP A O 1
ATOM 1699 N N . LYS A 1 220 ? -27.097 24.471 12.814 1.00 22.11 220 LYS A N 1
ATOM 1700 C CA . LYS A 1 220 ? -28.285 23.673 12.853 1.00 22.62 220 LYS A CA 1
ATOM 1701 C C . LYS A 1 220 ? -28.012 22.184 12.702 1.00 22.51 220 LYS A C 1
ATOM 1702 O O . LYS A 1 220 ? -28.932 21.419 12.328 1.00 24.99 220 LYS A O 1
ATOM 1708 N N . PHE A 1 221 ? -26.773 21.760 12.902 1.00 22.39 221 PHE A N 1
ATOM 1709 C CA . PHE A 1 221 ? -26.487 20.311 13.037 1.00 23.75 221 PHE A CA 1
ATOM 1710 C C . PHE A 1 221 ? -26.447 19.901 14.515 1.00 23.84 221 PHE A C 1
ATOM 1711 O O . PHE A 1 221 ? -27.444 19.426 15.031 1.00 24.05 221 PHE A O 1
ATOM 1719 N N . PHE A 1 222 ? -25.336 20.131 15.206 1.00 27.44 222 PHE A N 1
ATOM 1720 C CA . PHE A 1 222 ? -25.187 19.701 16.614 1.00 26.69 222 PHE A CA 1
ATOM 1721 C C . PHE A 1 222 ? -24.686 20.882 17.405 1.00 27.02 222 PHE A C 1
ATOM 1722 O O . PHE A 1 222 ? -23.478 20.979 17.665 1.00 27.82 222 PHE A O 1
ATOM 1730 N N . PRO A 1 223 ? -25.591 21.829 17.742 1.00 26.51 223 PRO A N 1
ATOM 1731 C CA . PRO A 1 223 ? -25.073 23.068 18.380 1.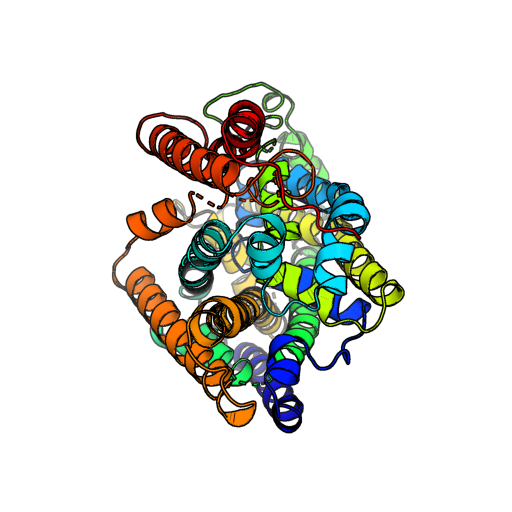00 29.04 223 PRO A CA 1
ATOM 1732 C C . PRO A 1 223 ? -24.535 22.728 19.792 1.00 29.67 223 PRO A C 1
ATOM 1733 O O . PRO A 1 223 ? -25.179 21.998 20.530 1.00 26.14 223 PRO A O 1
ATOM 1737 N N . THR A 1 224 ? -23.339 23.187 20.121 1.00 29.98 224 THR A N 1
ATOM 1738 C CA . THR A 1 224 ? -22.723 22.807 21.375 1.00 33.80 224 THR A CA 1
ATOM 1739 C C . THR A 1 224 ? -23.409 23.516 22.558 1.00 33.25 224 THR A C 1
ATOM 1740 O O . THR A 1 224 ? -23.238 23.124 23.697 1.00 33.37 224 THR A O 1
ATOM 1744 N N . THR A 1 225 ? -24.217 24.532 22.268 1.00 33.75 225 THR A N 1
ATOM 1745 C CA . THR A 1 225 ? -25.046 25.149 23.280 1.00 35.68 225 THR A CA 1
ATOM 1746 C C . THR A 1 225 ? -26.096 24.183 23.824 1.00 36.85 225 THR A C 1
ATOM 1747 O O . THR A 1 225 ? -26.660 24.422 24.911 1.00 33.81 225 THR A O 1
ATOM 1751 N N . GLN A 1 226 ? -26.365 23.098 23.096 1.00 34.54 226 GLN A N 1
ATOM 1752 C CA . GLN A 1 226 ? -27.230 22.039 23.612 1.00 32.17 226 GLN A CA 1
ATOM 1753 C C . GLN A 1 226 ? -26.501 20.918 24.374 1.00 32.22 226 GLN A C 1
ATOM 1754 O O . GLN A 1 226 ? -27.138 19.946 24.797 1.00 29.72 226 GLN A O 1
ATOM 1760 N N . TRP A 1 227 ? -25.192 21.022 24.562 1.00 30.65 227 TRP A N 1
ATOM 1761 C CA . TRP A 1 227 ? -24.487 20.057 25.388 1.00 32.79 227 TRP A CA 1
ATOM 1762 C C . TRP A 1 227 ? -24.474 20.646 26.812 1.00 33.23 227 TRP A C 1
ATOM 1763 O O . TRP A 1 227 ? -23.535 21.326 27.203 1.00 31.63 227 TRP A O 1
ATOM 1774 N N . ARG A 1 228 ? -25.529 20.379 27.575 1.00 29.18 228 ARG A N 1
ATOM 1775 C CA . ARG A 1 228 ? -25.670 20.943 28.895 1.00 28.83 228 ARG A CA 1
ATOM 1776 C C . ARG A 1 228 ? -26.715 20.139 29.586 1.00 28.63 228 ARG A C 1
ATOM 1777 O O . ARG A 1 228 ? -27.609 19.661 28.938 1.00 24.26 228 ARG A O 1
ATOM 1785 N N . TRP A 1 229 ? -26.592 19.957 30.897 1.00 30.46 229 TRP A N 1
ATOM 1786 C CA . TRP A 1 229 ? -27.651 19.326 31.661 1.00 30.33 229 TRP A CA 1
ATOM 1787 C C . TRP A 1 229 ? -28.881 20.259 31.762 1.00 29.15 229 TRP A C 1
ATOM 1788 O O . TRP A 1 229 ? -28.750 21.489 31.876 1.00 29.89 229 TRP A O 1
ATOM 1799 N N . SER A 1 230 ? -30.069 19.668 31.795 1.00 26.43 230 SER A N 1
ATOM 1800 C CA . SER A 1 230 ? -31.272 20.417 32.102 1.00 28.02 230 SER A CA 1
ATOM 1801 C C . SER A 1 230 ? -32.286 19.468 32.710 1.00 27.14 230 SER A C 1
ATOM 1802 O O . SER A 1 230 ? -32.221 18.269 32.511 1.00 27.99 230 SER A O 1
ATOM 1805 N N . TRP A 1 231 ? -33.183 20.013 33.521 1.00 30.62 231 TRP A N 1
ATOM 1806 C CA . TRP A 1 231 ? -34.334 19.295 34.014 1.00 30.99 231 TRP A CA 1
ATOM 1807 C C . TRP A 1 231 ? -35.555 19.642 33.162 1.00 29.12 231 TRP A C 1
ATOM 1808 O O . TRP A 1 231 ? -36.539 18.910 33.171 1.00 27.44 231 TRP A O 1
ATOM 1819 N N . THR A 1 232 ? -35.494 20.723 32.378 1.00 28.07 232 THR A N 1
ATOM 1820 C CA . THR A 1 232 ? -36.678 21.187 31.676 1.00 26.83 232 THR A CA 1
ATOM 1821 C C . THR A 1 232 ? -36.577 21.152 30.139 1.00 25.38 232 THR A C 1
ATOM 1822 O O . THR A 1 232 ? -37.582 21.041 29.458 1.00 29.17 232 THR A O 1
ATOM 1826 N N . ASP A 1 233 ? -35.377 21.307 29.608 1.00 27.20 233 ASP A N 1
ATOM 1827 C CA . ASP A 1 233 ? -35.145 21.489 28.175 1.00 28.08 233 ASP A CA 1
ATOM 1828 C C . ASP A 1 233 ? -34.630 20.190 27.602 1.00 24.23 233 ASP A C 1
ATOM 1829 O O . ASP A 1 233 ? -33.993 19.407 28.314 1.00 24.54 233 ASP A O 1
ATOM 1834 N N . SER A 1 234 ? -34.818 20.053 26.288 1.00 23.02 234 SER A N 1
ATOM 1835 C CA . SER A 1 234 ? -34.502 18.878 25.529 1.00 24.25 234 SER A CA 1
ATOM 1836 C C . SER A 1 234 ? -33.123 18.991 24.950 1.00 23.55 234 SER A C 1
ATOM 1837 O O . SER A 1 234 ? -32.934 18.945 23.747 1.00 24.10 234 SER A O 1
ATOM 1840 N N . THR A 1 235 ? -32.161 19.065 25.835 1.00 23.33 235 THR A N 1
ATOM 1841 C CA . THR A 1 235 ? -30.745 19.127 25.473 1.00 23.75 235 THR A CA 1
ATOM 1842 C C . THR A 1 235 ? -30.239 17.726 25.085 1.00 24.48 235 THR A C 1
ATOM 1843 O O . THR A 1 235 ? -30.963 16.726 25.180 1.00 24.07 235 THR A O 1
ATOM 1847 N N . ILE A 1 236 ? -28.988 17.658 24.678 1.00 24.56 236 ILE A N 1
ATOM 1848 C CA . ILE A 1 236 ? -28.388 16.436 24.209 1.00 26.29 236 ILE A CA 1
ATOM 1849 C C . ILE A 1 236 ? -28.340 15.317 25.274 1.00 26.67 236 ILE A C 1
ATOM 1850 O O . ILE A 1 236 ? -28.680 14.177 24.992 1.00 24.04 236 ILE A O 1
ATOM 1855 N N . PRO A 1 237 ? -27.871 15.629 26.492 1.00 29.12 237 PRO A N 1
ATOM 1856 C CA . PRO A 1 237 ? -27.963 14.626 27.581 1.00 26.99 237 PRO A CA 1
ATOM 1857 C C . PRO A 1 237 ? -29.391 14.156 27.906 1.00 25.09 237 PRO A C 1
ATOM 1858 O O . PRO A 1 237 ? -29.621 12.947 28.057 1.00 22.66 237 PRO A O 1
ATOM 1862 N N . VAL A 1 238 ? -30.350 15.083 27.970 1.00 23.22 238 VAL A N 1
ATOM 1863 C CA . VAL A 1 238 ? -31.781 14.718 28.249 1.00 23.77 238 VAL A CA 1
ATOM 1864 C C . VAL A 1 238 ? -32.411 13.783 27.204 1.00 25.24 238 VAL A C 1
ATOM 1865 O O . VAL A 1 238 ? -32.990 12.732 27.515 1.00 22.63 238 VAL A O 1
ATOM 1869 N N . LEU A 1 239 ? -32.265 14.146 25.930 1.00 24.06 239 LEU A N 1
ATOM 1870 C CA . LEU A 1 239 ? -32.760 13.304 24.869 1.00 23.88 239 LEU A CA 1
ATOM 1871 C C . LEU A 1 239 ? -31.976 11.964 24.727 1.00 24.27 239 LEU A C 1
ATOM 1872 O O . LEU A 1 239 ? -32.567 10.970 24.358 1.00 25.83 239 LEU A O 1
ATOM 1885 N N . ILE A 1 241 ? -30.676 10.148 27.400 1.00 24.68 241 ILE A N 1
ATOM 1886 C CA . ILE A 1 241 ? -31.272 9.285 28.412 1.00 26.47 241 ILE A CA 1
ATOM 1887 C C . ILE A 1 241 ? -32.732 8.986 28.077 1.00 23.82 241 ILE A C 1
ATOM 1888 O O . ILE A 1 241 ? -33.155 7.825 28.143 1.00 20.27 241 ILE A O 1
ATOM 1893 N N . GLY A 1 242 ? -33.468 10.013 27.643 1.00 22.16 242 GLY A N 1
ATOM 1894 C CA . GLY A 1 242 ? -34.863 9.842 27.229 1.00 22.39 242 GLY A CA 1
ATOM 1895 C C . GLY A 1 242 ? -35.036 8.847 26.073 1.00 25.75 242 GLY A C 1
ATOM 1896 O O . GLY A 1 242 ? -35.863 7.912 26.152 1.00 23.79 242 GLY A O 1
ATOM 1897 N N . PHE A 1 243 ? -34.263 9.009 24.989 1.00 25.84 243 PHE A N 1
ATOM 1898 C CA . PHE A 1 243 ? -34.370 8.057 23.874 1.00 26.00 243 PHE A CA 1
ATOM 1899 C C . PHE A 1 243 ? -33.864 6.644 24.200 1.00 26.69 243 PHE A C 1
ATOM 1900 O O . PHE A 1 243 ? -34.450 5.650 23.691 1.00 27.70 243 PHE A O 1
ATOM 1908 N N . LEU A 1 244 ? -32.816 6.536 25.033 1.00 23.64 244 LEU A N 1
ATOM 1909 C CA . LEU A 1 244 ? -32.397 5.234 25.487 1.00 23.87 244 LEU A CA 1
ATOM 1910 C C . LEU A 1 244 ? -33.586 4.485 26.092 1.00 23.19 244 LEU A C 1
ATOM 1911 O O . LEU A 1 244 ? -33.881 3.373 25.696 1.00 22.37 244 LEU A O 1
ATOM 1916 N N . PHE A 1 245 ? -34.286 5.107 27.029 1.00 22.50 245 PHE A N 1
ATOM 1917 C CA . PHE A 1 245 ? -35.390 4.429 27.659 1.00 25.79 245 PHE A CA 1
ATOM 1918 C C . PHE A 1 245 ? -36.586 4.227 26.729 1.00 25.98 245 PHE A C 1
ATOM 1919 O O . PHE A 1 245 ? -37.259 3.206 26.841 1.00 26.11 245 PHE A O 1
ATOM 1927 N N . ALA A 1 246 ? -36.843 5.159 25.806 1.00 24.91 246 ALA A N 1
ATOM 1928 C CA . ALA A 1 246 ? -37.959 4.997 24.893 1.00 25.63 246 ALA A CA 1
ATOM 1929 C C . ALA A 1 246 ? -37.693 3.841 23.950 1.00 24.37 246 ALA A C 1
ATOM 1930 O O . ALA A 1 246 ? -38.643 3.137 23.551 1.00 20.24 246 ALA A O 1
ATOM 1932 N N . ASN A 1 247 ? -36.415 3.684 23.594 1.00 20.24 247 ASN A N 1
ATOM 1933 C CA . ASN A 1 247 ? -35.979 2.653 22.669 1.00 21.15 247 ASN A CA 1
ATOM 1934 C C . ASN A 1 247 ? -36.016 1.302 23.375 1.00 20.14 247 ASN A C 1
ATOM 1935 O O . ASN A 1 247 ? -36.454 0.321 22.775 1.00 21.48 247 ASN A O 1
ATOM 1940 N N . ILE A 1 248 ? -35.606 1.237 24.657 1.00 19.77 248 ILE A N 1
ATOM 1941 C CA . ILE A 1 248 ? -35.732 -0.005 25.379 1.00 18.34 248 ILE A CA 1
ATOM 1942 C C . ILE A 1 248 ? -37.228 -0.365 25.437 1.00 18.61 248 ILE A C 1
ATOM 1943 O O . ILE A 1 248 ? -37.626 -1.530 25.248 1.00 17.82 248 ILE A O 1
ATOM 1948 N N . GLN A 1 249 ? -38.061 0.606 25.719 1.00 18.36 249 GLN A N 1
ATOM 1949 C CA . GLN A 1 249 ? -39.526 0.315 25.703 1.00 20.84 249 GLN A CA 1
ATOM 1950 C C . GLN A 1 249 ? -39.926 -0.303 24.375 1.00 21.19 249 GLN A C 1
ATOM 1951 O O . GLN A 1 249 ? -40.607 -1.339 24.308 1.00 25.65 249 GLN A O 1
ATOM 1957 N N . GLN A 1 250 ? -39.534 0.357 23.316 1.00 21.58 250 GLN A N 1
ATOM 1958 C CA . GLN A 1 250 ? -40.000 -0.022 21.926 1.00 23.53 250 GLN A CA 1
ATOM 1959 C C . GLN A 1 250 ? -39.588 -1.436 21.537 1.00 21.41 250 GLN A C 1
ATOM 1960 O O . GLN A 1 250 ? -40.389 -2.181 21.012 1.00 22.69 250 GLN A O 1
ATOM 1966 N N . PHE A 1 251 ? -38.356 -1.809 21.870 1.00 21.94 251 PHE A N 1
ATOM 1967 C CA . PHE A 1 251 ? -37.775 -3.065 21.451 1.00 21.36 251 PHE A CA 1
ATOM 1968 C C . PHE A 1 251 ? -37.821 -4.230 22.412 1.00 22.29 251 PHE A C 1
ATOM 1969 O O . PHE A 1 251 ? -37.524 -5.347 21.964 1.00 23.09 251 PHE A O 1
ATOM 1977 N N . THR A 1 252 ? -38.211 -4.008 23.675 1.00 22.11 252 THR A N 1
ATOM 1978 C CA . THR A 1 252 ? -38.331 -5.099 24.683 1.00 22.28 252 THR A CA 1
ATOM 1979 C C . THR A 1 252 ? -39.734 -5.282 25.292 1.00 23.36 252 THR A C 1
ATOM 1980 O O . THR A 1 252 ? -40.103 -6.360 25.730 1.00 26.58 252 THR A O 1
ATOM 1984 N N . ALA A 1 253 ? -40.511 -4.213 25.364 1.00 21.11 253 ALA A N 1
ATOM 1985 C CA . ALA A 1 253 ? -41.722 -4.209 26.182 1.00 19.49 253 ALA A CA 1
ATOM 1986 C C . ALA A 1 253 ? -42.953 -3.896 25.377 1.00 20.68 253 ALA A C 1
ATOM 1987 O O . ALA A 1 253 ? -44.004 -3.849 25.959 1.00 23.19 253 ALA A O 1
ATOM 1989 N N . SER A 1 254 ? -42.832 -3.739 24.050 1.00 20.12 254 SER A N 1
ATOM 1990 C CA . SER A 1 254 ? -43.921 -3.275 23.213 1.00 22.45 254 SER A CA 1
ATOM 1991 C C . SER A 1 254 ? -44.282 -4.380 22.223 1.00 21.83 254 SER A C 1
ATOM 1992 O O . SER A 1 254 ? -43.447 -4.798 21.425 1.00 21.16 254 SER A O 1
ATOM 1995 N N . GLN A 1 255 ? -45.519 -4.855 22.309 1.00 20.27 255 GLN A N 1
ATOM 1996 C CA . GLN A 1 255 ? -45.969 -5.997 21.538 1.00 20.24 255 GLN A CA 1
ATOM 1997 C C . GLN A 1 255 ? -45.857 -5.825 20.026 1.00 20.27 255 GLN A C 1
ATOM 1998 O O . GLN A 1 255 ? -45.667 -6.821 19.322 1.00 18.73 255 GLN A O 1
ATOM 2004 N N . ASP A 1 256 ? -46.028 -4.596 19.503 1.00 19.61 256 ASP A N 1
ATOM 2005 C CA . ASP A 1 256 ? -45.973 -4.396 18.026 1.00 21.23 256 ASP A CA 1
ATOM 2006 C C . ASP A 1 256 ? -44.595 -4.769 17.428 1.00 21.84 256 ASP A C 1
ATOM 2007 O O . ASP A 1 256 ? -44.531 -5.308 16.329 1.00 28.20 256 ASP A O 1
ATOM 2012 N N . VAL A 1 257 ? -43.511 -4.519 18.168 1.00 21.42 257 VAL A N 1
ATOM 2013 C CA . VAL A 1 257 ? -42.185 -4.918 17.745 1.00 20.13 257 VAL A CA 1
ATOM 2014 C C . VAL A 1 257 ? -41.834 -6.377 18.158 1.00 21.71 257 VAL A C 1
ATOM 2015 O O . VAL A 1 257 ? -41.420 -7.211 17.329 1.00 20.51 257 VAL A O 1
ATOM 2019 N N . VAL A 1 258 ? -42.092 -6.699 19.415 1.00 21.27 258 VAL A N 1
ATOM 2020 C CA . VAL A 1 258 ? -41.734 -7.976 19.987 1.00 22.10 258 VAL A CA 1
ATOM 2021 C C . VAL A 1 258 ? -42.374 -9.114 19.229 1.00 21.43 258 VAL A C 1
ATOM 2022 O O . VAL A 1 258 ? -41.787 -10.168 19.036 1.00 21.70 258 VAL A O 1
ATOM 2026 N N . GLN A 1 259 ? -43.590 -8.913 18.777 1.00 24.92 259 GLN A N 1
ATOM 2027 C CA . GLN A 1 259 ? -44.243 -9.891 17.882 1.00 24.56 259 GLN A CA 1
ATOM 2028 C C . GLN A 1 259 ? -43.426 -10.298 16.652 1.00 26.14 259 GLN A C 1
ATOM 2029 O O . GLN A 1 259 ? -43.488 -11.457 16.208 1.00 25.51 259 GLN A O 1
ATOM 2035 N N . ARG A 1 260 ? -42.656 -9.370 16.089 1.00 25.27 260 ARG A N 1
ATOM 2036 C CA . ARG A 1 260 ? -41.806 -9.713 14.930 1.00 24.49 260 ARG A CA 1
ATOM 2037 C C . ARG A 1 260 ? -40.642 -10.624 15.278 1.00 22.48 260 ARG A C 1
ATOM 2038 O O . ARG A 1 260 ? -40.061 -11.209 14.384 1.00 21.99 260 ARG A O 1
ATOM 2046 N N . TYR A 1 261 ? -40.283 -10.746 16.559 1.00 20.99 261 TYR A N 1
ATOM 2047 C CA . TYR A 1 261 ? -39.201 -11.629 16.958 1.00 19.45 261 TYR A CA 1
ATOM 2048 C C . TYR A 1 261 ? -39.567 -13.112 16.910 1.00 20.01 261 TYR A C 1
ATOM 2049 O O . TYR A 1 261 ? -38.670 -13.955 16.921 1.00 20.51 261 TYR A O 1
ATOM 2058 N N . ILE A 1 262 ? -40.862 -13.427 16.911 1.00 21.27 262 ILE A N 1
ATOM 2059 C CA . ILE A 1 262 ? -41.344 -14.810 16.993 1.00 24.37 262 ILE A CA 1
ATOM 2060 C C . ILE A 1 262 ? -41.976 -15.321 15.669 1.00 23.11 262 ILE A C 1
ATOM 2061 O O . ILE A 1 262 ? -42.405 -16.473 15.579 1.00 19.63 262 ILE A O 1
ATOM 2066 N N . VAL A 1 263 ? -42.054 -14.468 14.647 1.00 22.20 263 VAL A N 1
ATOM 2067 C CA . VAL A 1 263 ? -42.610 -14.917 13.358 1.00 21.97 263 VAL A CA 1
ATOM 2068 C C . VAL A 1 263 ? -41.625 -15.650 12.465 1.00 23.02 263 VAL A C 1
ATOM 2069 O O . VAL A 1 263 ? -42.037 -16.284 11.456 1.00 23.80 263 VAL A O 1
ATOM 2073 N N . THR A 1 264 ? -40.332 -15.509 12.765 1.00 21.67 264 THR A N 1
ATOM 2074 C CA . THR A 1 264 ? -39.248 -16.196 12.074 1.00 23.38 264 THR A CA 1
ATOM 2075 C C . THR A 1 264 ? -39.052 -17.616 12.602 1.00 26.59 264 THR A C 1
ATOM 2076 O O . THR A 1 264 ? -39.257 -17.894 13.790 1.00 23.08 264 THR A O 1
ATOM 2080 N N . ASP A 1 265 ? -38.519 -18.484 11.759 1.00 29.97 265 ASP A N 1
ATOM 2081 C CA A ASP A 1 265 ? -38.515 -19.899 12.086 0.53 30.91 265 ASP A CA 1
ATOM 2082 C CA B ASP A 1 265 ? -38.471 -19.939 12.014 0.47 31.92 265 ASP A CA 1
ATOM 2083 C C . ASP A 1 265 ? -37.268 -20.344 12.851 1.00 31.83 265 ASP A C 1
ATOM 2084 O O . ASP A 1 265 ? -37.256 -21.398 13.426 1.00 29.77 265 ASP A O 1
ATOM 2093 N N . SER A 1 266 ? -36.230 -19.534 12.855 1.00 33.01 266 SER A N 1
ATOM 2094 C CA . SER A 1 266 ? -35.018 -19.896 13.553 1.00 32.03 266 SER A CA 1
ATOM 2095 C C . SER A 1 266 ? -34.404 -18.659 14.134 1.00 30.60 266 SER A C 1
ATOM 2096 O O . SER A 1 266 ? -34.841 -17.525 13.847 1.00 28.29 266 SER A O 1
ATOM 2099 N N . ILE A 1 267 ? -33.364 -18.867 14.944 1.00 32.79 267 ILE A N 1
ATOM 2100 C CA . ILE A 1 267 ? -32.675 -17.766 15.615 1.00 32.25 267 ILE A CA 1
ATOM 2101 C C . ILE A 1 267 ? -31.804 -17.075 14.570 1.00 30.64 267 ILE A C 1
ATOM 2102 O O . ILE A 1 267 ? -31.557 -15.866 14.657 1.00 25.49 267 ILE A O 1
ATOM 2107 N N . LYS A 1 268 ? -31.381 -17.827 13.551 1.00 30.39 268 LYS A N 1
ATOM 2108 C CA . LYS A 1 268 ? -30.599 -17.263 12.436 1.00 31.86 268 LYS A CA 1
ATOM 2109 C C . LYS A 1 268 ? -31.387 -16.176 11.737 1.00 31.34 268 LYS A C 1
ATOM 2110 O O . LYS A 1 268 ? -30.849 -15.088 11.443 1.00 29.62 268 LYS A O 1
ATOM 2116 N N . GLU A 1 269 ? -32.660 -16.482 11.482 1.00 27.27 269 GLU A N 1
ATOM 2117 C CA . GLU A 1 269 ? -33.563 -15.545 10.769 1.00 27.20 269 GLU A CA 1
ATOM 2118 C C . GLU A 1 269 ? -33.961 -14.387 11.685 1.00 24.46 269 GLU A C 1
ATOM 2119 O O . GLU A 1 269 ? -34.160 -13.286 11.207 1.00 23.26 269 GLU A O 1
ATOM 2125 N N . THR A 1 270 ? -34.034 -14.658 13.002 1.00 24.15 270 THR A N 1
ATOM 2126 C CA . THR A 1 270 ? -34.255 -13.643 14.004 1.00 23.47 270 THR A CA 1
ATOM 2127 C C . THR A 1 270 ? -33.172 -12.609 14.020 1.00 23.09 270 THR A C 1
ATOM 2128 O O . THR A 1 270 ? -33.473 -11.409 14.092 1.00 20.88 270 THR A O 1
ATOM 2132 N N . LYS A 1 271 ? -31.907 -13.036 13.969 1.00 21.14 271 LYS A N 1
ATOM 2133 C CA . LYS A 1 271 ? -30.813 -12.089 13.799 1.00 23.89 271 LYS A CA 1
ATOM 2134 C C . LYS A 1 271 ? -30.936 -11.220 12.517 1.00 23.23 271 LYS A C 1
ATOM 2135 O O . LYS A 1 271 ? -30.649 -9.992 12.493 1.00 22.45 271 LYS A O 1
ATOM 2141 N N . ARG A 1 272 ? -31.321 -11.863 11.430 1.00 21.51 272 ARG A N 1
ATOM 2142 C CA . ARG A 1 272 ? -31.560 -11.125 10.211 1.00 23.53 272 ARG A CA 1
ATOM 2143 C C . ARG A 1 272 ? -32.636 -10.050 10.348 1.00 21.95 272 ARG A C 1
ATOM 2144 O O . ARG A 1 272 ? -32.515 -8.985 9.720 1.00 23.71 272 ARG A O 1
ATOM 2152 N N . THR A 1 273 ? -33.687 -10.330 11.128 1.00 22.07 273 THR A N 1
ATOM 2153 C CA . THR A 1 273 ? -34.686 -9.317 11.435 1.00 22.63 273 THR A CA 1
ATOM 2154 C C . THR A 1 273 ? -34.006 -8.082 12.093 1.00 21.11 273 THR A C 1
ATOM 2155 O O . THR A 1 273 ? -34.221 -6.925 11.666 1.00 19.60 273 THR A O 1
ATOM 2159 N N . LEU A 1 274 ? -33.207 -8.296 13.137 1.00 22.13 274 LEU A N 1
ATOM 2160 C CA . LEU A 1 274 ? -32.600 -7.130 13.817 1.00 22.73 274 LEU A CA 1
ATOM 2161 C C . LEU A 1 274 ? -31.604 -6.484 12.920 1.00 22.71 274 LEU A C 1
ATOM 2162 O O . LEU A 1 274 ? -31.502 -5.250 12.918 1.00 23.78 274 LEU A O 1
ATOM 2167 N N . ILE A 1 275 ? -30.882 -7.271 12.116 1.00 23.83 275 ILE A N 1
ATOM 2168 C CA . ILE A 1 275 ? -29.830 -6.666 11.259 1.00 23.84 275 ILE A CA 1
ATOM 2169 C C . ILE A 1 275 ? -30.429 -5.782 10.142 1.00 23.15 275 ILE A C 1
ATOM 2170 O O . ILE A 1 275 ? -29.977 -4.648 9.905 1.00 18.32 275 ILE A O 1
ATOM 2175 N N . THR A 1 276 ? -31.495 -6.283 9.524 1.00 22.35 276 THR A N 1
ATOM 2176 C CA . THR A 1 276 ? -32.169 -5.541 8.486 1.00 22.28 276 THR A CA 1
ATOM 2177 C C . THR A 1 276 ? -32.777 -4.216 9.021 1.00 21.87 276 THR A C 1
ATOM 2178 O O . THR A 1 276 ? -32.758 -3.168 8.341 1.00 19.03 276 THR A O 1
ATOM 2182 N N . ASN A 1 277 ? -33.410 -4.301 10.188 1.00 21.65 277 ASN A N 1
ATOM 2183 C CA . ASN A 1 277 ? -33.963 -3.142 10.823 1.00 21.38 277 ASN A CA 1
ATOM 2184 C C . ASN A 1 277 ? -32.840 -2.146 11.140 1.00 20.47 277 ASN A C 1
ATOM 2185 O O . ASN A 1 277 ? -32.973 -0.964 10.807 1.00 22.46 277 ASN A O 1
ATOM 2190 N N . ALA A 1 278 ? -31.744 -2.601 11.744 1.00 20.11 278 ALA A N 1
ATOM 2191 C CA . ALA A 1 278 ? -30.582 -1.720 11.959 1.00 21.89 278 ALA A CA 1
ATOM 2192 C C . ALA A 1 278 ? -30.036 -0.972 10.738 1.00 24.83 278 ALA A C 1
ATOM 2193 O O . ALA A 1 278 ? -29.765 0.222 10.814 1.00 25.13 278 ALA A O 1
ATOM 2195 N N . LYS A 1 279 ? -29.908 -1.651 9.611 1.00 27.97 279 LYS A N 1
ATOM 2196 C CA . LYS A 1 279 ? -29.493 -1.008 8.369 1.00 26.99 279 LYS A CA 1
ATOM 2197 C C . LYS A 1 279 ? -30.420 0.138 7.965 1.00 25.61 279 LYS A C 1
ATOM 2198 O O . LYS A 1 279 ? -29.936 1.225 7.662 1.00 22.48 279 LYS A O 1
ATOM 2204 N N . LEU A 1 280 ? -31.738 -0.088 8.058 1.00 22.81 280 LEU A N 1
ATOM 2205 C CA . LEU A 1 280 ? -32.724 0.938 7.713 1.00 22.18 280 LEU A CA 1
ATOM 2206 C C . LEU A 1 280 ? -32.685 2.151 8.638 1.00 22.67 280 LEU A C 1
ATOM 2207 O O . LEU A 1 280 ? -32.781 3.302 8.173 1.00 20.07 280 LEU A O 1
ATOM 2212 N N . VAL A 1 281 ? -32.522 1.903 9.957 1.00 21.83 281 VAL A N 1
ATOM 2213 C CA . VAL A 1 281 ? -32.516 2.936 10.933 1.00 21.64 281 VAL A CA 1
ATOM 2214 C C . VAL A 1 281 ? -31.209 3.748 10.812 1.00 23.00 281 VAL A C 1
ATOM 2215 O O . VAL A 1 281 ? -31.173 4.945 11.104 1.00 21.12 281 VAL A O 1
ATOM 2219 N N . ALA A 1 282 ? -30.129 3.090 10.414 1.00 23.27 282 ALA A N 1
ATOM 2220 C CA . ALA A 1 282 ? -28.870 3.789 10.231 1.00 24.70 282 ALA A CA 1
ATOM 2221 C C . ALA A 1 282 ? -28.858 4.714 8.981 1.00 25.48 282 ALA A C 1
ATOM 2222 O O . ALA A 1 282 ? -28.057 5.638 8.913 1.00 28.85 282 ALA A O 1
ATOM 2224 N N . ILE A 1 283 ? -29.741 4.499 8.020 1.00 26.43 283 ILE A N 1
ATOM 2225 C CA . ILE A 1 283 ? -29.654 5.189 6.729 1.00 30.07 283 ILE A CA 1
ATOM 2226 C C . ILE A 1 283 ? -30.852 6.075 6.479 1.00 28.55 283 ILE A C 1
ATOM 2227 O O . ILE A 1 283 ? -30.715 7.284 6.266 1.00 34.16 283 ILE A O 1
ATOM 2232 N N . ILE A 1 284 ? -32.042 5.528 6.618 1.00 26.67 284 ILE A N 1
ATOM 2233 C CA . ILE A 1 284 ? -33.259 6.306 6.281 1.00 24.88 284 ILE A CA 1
ATOM 2234 C C . ILE A 1 284 ? -33.608 7.597 7.090 1.00 23.82 284 ILE A C 1
ATOM 2235 O O . ILE A 1 284 ? -33.850 8.620 6.465 1.00 19.19 284 ILE A O 1
ATOM 2240 N N . PRO A 1 285 ? -33.686 7.556 8.468 1.00 26.38 285 PRO A N 1
ATOM 2241 C CA . PRO A 1 285 ? -33.951 8.735 9.302 1.00 24.40 285 PRO A CA 1
ATOM 2242 C C . PRO A 1 285 ? -33.095 9.927 8.987 1.00 24.24 285 PRO A C 1
ATOM 2243 O O . PRO A 1 285 ? -33.580 11.067 9.063 1.00 23.87 285 PRO A O 1
ATOM 2247 N N . ILE A 1 286 ? -31.825 9.698 8.665 1.00 22.52 286 ILE A N 1
ATOM 2248 C CA . ILE A 1 286 ? -30.963 10.775 8.250 1.00 26.41 286 ILE A CA 1
ATOM 2249 C C . ILE A 1 286 ? -31.643 11.601 7.139 1.00 26.99 286 ILE A C 1
ATOM 2250 O O . ILE A 1 286 ? -31.525 12.833 7.112 1.00 23.95 286 ILE A O 1
ATOM 2255 N N . PHE A 1 287 ? -32.340 10.933 6.220 1.00 23.75 287 PHE A N 1
ATOM 2256 C CA . PHE A 1 287 ? -33.016 11.668 5.119 1.00 23.56 287 PHE A CA 1
ATOM 2257 C C . PHE A 1 287 ? -34.148 12.558 5.616 1.00 23.82 287 PHE A C 1
ATOM 2258 O O . PHE A 1 287 ? -34.339 13.645 5.037 1.00 22.03 287 PHE A O 1
ATOM 2266 N N . PHE A 1 288 ? -34.836 12.164 6.703 1.00 24.05 288 PHE A N 1
ATOM 2267 C CA . PHE A 1 288 ? -35.900 13.015 7.261 1.00 23.79 288 PHE A CA 1
ATOM 2268 C C . PHE A 1 288 ? -35.322 14.311 7.879 1.00 22.59 288 PHE A C 1
ATOM 2269 O O . PHE A 1 288 ? -35.888 15.379 7.714 1.00 21.71 288 PHE A O 1
ATOM 2277 N N . PHE A 1 289 ? -34.193 14.206 8.560 1.00 22.85 289 PHE A N 1
ATOM 2278 C CA . PHE A 1 289 ? -33.490 15.397 9.064 1.00 25.37 289 PHE A CA 1
ATOM 2279 C C . PHE A 1 289 ? -33.018 16.223 7.878 1.00 25.69 289 PHE A C 1
ATOM 2280 O O . PHE A 1 289 ? -33.232 17.438 7.850 1.00 24.37 289 PHE A O 1
ATOM 2288 N N . AL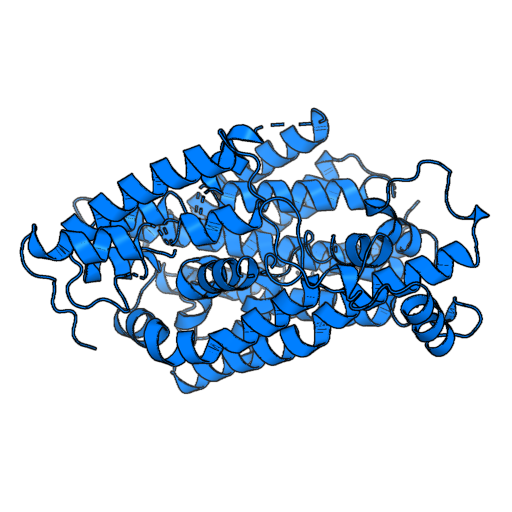A A 1 290 ? -32.385 15.561 6.901 1.00 22.74 290 ALA A N 1
ATOM 2289 C CA . ALA A 1 290 ? -31.829 16.265 5.751 1.00 21.80 290 ALA A CA 1
ATOM 2290 C C . ALA A 1 290 ? -32.898 17.021 5.014 1.00 19.73 290 ALA A C 1
ATOM 2291 O O . ALA A 1 290 ? -32.660 18.166 4.570 1.00 20.81 290 ALA A O 1
ATOM 2293 N N . ILE A 1 291 ? -34.100 16.447 4.966 1.00 17.99 291 ILE A N 1
ATOM 2294 C CA . ILE A 1 291 ? -35.234 17.138 4.379 1.00 19.35 291 ILE A CA 1
ATOM 2295 C C . ILE A 1 291 ? -35.598 18.490 5.046 1.00 18.19 291 ILE A C 1
ATOM 2296 O O . ILE A 1 291 ? -35.801 19.485 4.329 1.00 18.11 291 ILE A O 1
ATOM 2301 N N . GLY A 1 292 ? -35.673 18.519 6.389 1.00 19.21 292 GLY A N 1
ATOM 2302 C CA . GLY A 1 292 ? -35.917 19.752 7.139 1.00 19.14 292 GLY A CA 1
ATOM 2303 C C . GLY A 1 292 ? -34.827 20.768 6.953 1.00 18.98 292 GLY A C 1
ATOM 2304 O O . GLY A 1 292 ? -35.095 21.921 6.755 1.00 20.00 292 GLY A O 1
ATOM 2305 N N . SER A 1 293 ? -33.581 20.349 6.969 1.00 18.31 293 SER A N 1
ATOM 2306 C CA . SER A 1 293 ? -32.509 21.264 6.658 1.00 19.04 293 SER A CA 1
ATOM 2307 C C . SER A 1 293 ? -32.546 21.820 5.221 1.00 20.62 293 SER A C 1
ATOM 2308 O O . SER A 1 293 ? -32.330 23.034 4.975 1.00 17.93 293 SER A O 1
ATOM 2311 N N . ALA A 1 294 ? -32.816 20.928 4.270 1.00 19.30 294 ALA A N 1
ATOM 2312 C CA . ALA A 1 294 ? -33.022 21.336 2.861 1.00 19.43 294 ALA A CA 1
ATOM 2313 C C . ALA A 1 294 ? -34.129 22.308 2.677 1.00 21.10 294 ALA A C 1
ATOM 2314 O O . ALA A 1 294 ? -33.956 23.281 1.933 1.00 24.34 294 ALA A O 1
ATOM 2316 N N . LEU A 1 295 ? -35.269 22.084 3.344 1.00 22.86 295 LEU A N 1
ATOM 2317 C CA . LEU A 1 295 ? -36.417 22.949 3.174 1.00 21.22 295 LEU A CA 1
ATOM 2318 C C . LEU A 1 295 ? -36.176 24.308 3.750 1.00 24.22 295 LEU A C 1
ATOM 2319 O O . LEU A 1 295 ? -36.738 25.284 3.250 1.00 23.06 295 LEU A O 1
ATOM 2324 N N . PHE A 1 296 ? -35.425 24.334 4.868 1.00 25.38 296 PHE A N 1
ATOM 2325 C CA . PHE A 1 296 ? -35.022 25.549 5.525 1.00 26.34 296 PHE A CA 1
ATOM 2326 C C . PHE A 1 296 ? -34.206 26.416 4.561 1.00 27.80 296 PHE A C 1
ATOM 2327 O O . PHE A 1 296 ? -34.476 27.623 4.422 1.00 26.06 296 PHE A O 1
ATOM 2335 N N . VAL A 1 297 ? -33.200 25.808 3.914 1.00 28.35 297 VAL A N 1
ATOM 2336 C CA . VAL A 1 297 ? -32.414 26.514 2.900 1.00 26.43 297 VAL A CA 1
ATOM 2337 C C . VAL A 1 297 ? -33.283 26.942 1.723 1.00 25.70 297 VAL A C 1
ATOM 2338 O O . VAL A 1 297 ? -33.199 28.079 1.269 1.00 27.60 297 VAL A O 1
ATOM 2342 N N . TYR A 1 298 ? -34.168 26.062 1.257 1.00 24.59 298 TYR A N 1
ATOM 2343 C CA . TYR A 1 298 ? -34.987 26.401 0.156 1.00 25.57 298 TYR A CA 1
ATOM 2344 C C . TYR A 1 298 ? -35.894 27.594 0.452 1.00 26.91 298 TYR A C 1
ATOM 2345 O O . TYR A 1 298 ? -36.002 28.476 -0.387 1.00 24.12 298 TYR A O 1
ATOM 2354 N N . TYR A 1 299 ? -36.542 27.656 1.617 1.00 24.01 299 TYR A N 1
ATOM 2355 C CA . TYR A 1 299 ? -37.441 28.774 1.849 1.00 23.69 299 TYR A CA 1
ATOM 2356 C C . TYR A 1 299 ? -36.757 30.061 2.341 1.00 25.88 299 TYR A C 1
ATOM 2357 O O . TYR A 1 299 ? -37.399 31.096 2.381 1.00 27.05 299 TYR A O 1
ATOM 2366 N N . GLN A 1 300 ? -35.476 29.993 2.722 1.00 26.36 300 GLN A N 1
ATOM 2367 C CA . GLN A 1 300 ? -34.633 31.152 2.898 1.00 26.48 300 GLN A CA 1
ATOM 2368 C C . GLN A 1 300 ? -34.230 31.748 1.540 1.00 30.22 300 GLN A C 1
ATOM 2369 O O . GLN A 1 300 ? -34.025 32.929 1.451 1.00 27.03 300 GLN A O 1
ATOM 2375 N N . GLN A 1 301 ? -34.059 30.906 0.514 1.00 27.62 301 GLN A N 1
ATOM 2376 C CA . GLN A 1 301 ? -33.808 31.363 -0.861 1.00 26.90 301 GLN A CA 1
ATOM 2377 C C . GLN A 1 301 ? -35.040 31.810 -1.542 1.00 27.13 301 GLN A C 1
ATOM 2378 O O . GLN A 1 301 ? -34.956 32.486 -2.538 1.00 29.21 301 GLN A O 1
ATOM 2384 N N . ASN A 1 302 ? -36.197 31.422 -1.040 1.00 29.13 302 ASN A N 1
ATOM 2385 C CA . ASN A 1 302 ? -37.473 31.795 -1.669 1.00 29.17 302 ASN A CA 1
ATOM 2386 C C . ASN A 1 302 ? -38.468 32.283 -0.664 1.00 31.61 302 ASN A C 1
ATOM 2387 O O . ASN A 1 302 ? -39.536 31.669 -0.505 1.00 36.55 302 ASN A O 1
ATOM 2392 N N . PRO A 1 303 ? -38.161 33.410 -0.015 1.00 33.93 303 PRO A N 1
ATOM 2393 C CA . PRO A 1 303 ? -38.938 33.869 1.131 1.00 39.46 303 PRO A CA 1
ATOM 2394 C C . PRO A 1 303 ? -40.426 34.091 0.836 1.00 43.13 303 PRO A C 1
ATOM 2395 O O . PRO A 1 303 ? -41.259 33.846 1.715 1.00 49.15 303 PRO A O 1
ATOM 2399 N N . SER A 1 304 ? -40.787 34.440 -0.395 1.00 41.55 304 SER A N 1
ATOM 2400 C CA . SER A 1 304 ? -42.176 34.822 -0.627 1.00 43.59 304 SER A CA 1
ATOM 2401 C C . SER A 1 304 ? -43.084 33.624 -0.822 1.00 42.15 304 SER A C 1
ATOM 2402 O O . SER A 1 304 ? -44.305 33.768 -0.875 1.00 42.14 304 SER A O 1
ATOM 2405 N N . LEU A 1 305 ? -42.498 32.438 -0.938 1.00 38.86 305 LEU A N 1
ATOM 2406 C CA . LEU A 1 305 ? -43.275 31.237 -1.095 1.00 38.17 305 LEU A CA 1
ATOM 2407 C C . LEU A 1 305 ? -43.973 30.773 0.175 1.00 39.80 305 LEU A C 1
ATOM 2408 O O . LEU A 1 305 ? -44.852 29.903 0.099 1.00 41.20 305 LEU A O 1
ATOM 2413 N N . LEU A 1 306 ? -43.614 31.322 1.335 1.00 39.71 306 LEU A N 1
ATOM 2414 C CA . LEU A 1 306 ? -44.349 31.039 2.566 1.00 43.66 306 LEU A CA 1
ATOM 2415 C C . LEU A 1 306 ? -45.287 32.165 2.936 1.00 46.32 306 LEU A C 1
ATOM 2416 O O . LEU A 1 306 ? -44.865 33.291 3.065 1.00 45.81 306 LEU A O 1
ATOM 2421 N N . PRO A 1 307 ? -46.548 31.843 3.201 1.00 47.36 307 PRO A N 1
ATOM 2422 C CA . PRO A 1 307 ? -47.400 32.859 3.817 1.00 46.81 307 PRO A CA 1
ATOM 2423 C C . PRO A 1 307 ? -46.910 33.203 5.220 1.00 52.61 307 PRO A C 1
ATOM 2424 O O . PRO A 1 307 ? -46.482 32.305 5.937 1.00 50.06 307 PRO A O 1
ATOM 2428 N N . ALA A 1 308 ? -46.953 34.476 5.628 1.00 53.09 308 ALA A N 1
ATOM 2429 C CA . ALA A 1 308 ? -46.567 34.838 7.013 1.00 53.72 308 ALA A CA 1
ATOM 2430 C C . ALA A 1 308 ? -47.464 34.086 8.008 1.00 50.23 308 ALA A C 1
ATOM 2431 O O . ALA A 1 308 ? -48.627 33.813 7.722 1.00 50.09 308 ALA A O 1
ATOM 2433 N N . GLY A 1 309 ? -46.920 33.731 9.164 1.00 50.34 309 GLY A N 1
ATOM 2434 C CA . GLY A 1 309 ? -47.654 32.879 10.123 1.00 49.10 309 GLY A CA 1
ATOM 2435 C C . GLY A 1 309 ? -47.977 31.445 9.664 1.00 47.40 309 GLY A C 1
ATOM 2436 O O . GLY A 1 309 ? -48.883 30.799 10.202 1.00 48.43 309 GLY A O 1
ATOM 2437 N N . PHE A 1 310 ? -47.268 30.934 8.659 1.00 43.73 310 PHE A N 1
ATOM 2438 C CA . PHE A 1 310 ? -47.461 29.545 8.246 1.00 38.54 310 PHE A CA 1
ATOM 2439 C C . PHE A 1 310 ? -46.931 28.564 9.330 1.00 37.55 310 PHE A C 1
ATOM 2440 O O . PHE A 1 310 ? -45.785 28.693 9.749 1.00 34.15 310 PHE A O 1
ATOM 2448 N N . ASN A 1 311 ? -47.754 27.621 9.798 1.00 32.34 311 ASN A N 1
ATOM 2449 C CA . ASN A 1 311 ? -47.295 26.584 10.751 1.00 38.17 311 ASN A CA 1
ATOM 2450 C C . ASN A 1 311 ? -46.152 25.739 10.160 1.00 35.25 311 ASN A C 1
ATOM 2451 O O . ASN A 1 311 ? -46.308 25.170 9.062 1.00 33.08 311 ASN A O 1
ATOM 2456 N N . THR A 1 312 ? -45.024 25.640 10.878 1.00 34.30 312 THR A N 1
ATOM 2457 C CA . THR A 1 312 ? -43.832 24.939 10.338 1.00 32.92 312 THR A CA 1
ATOM 2458 C C . THR A 1 312 ? -44.025 23.415 10.172 1.00 32.72 312 THR A C 1
ATOM 2459 O O . THR A 1 312 ? -43.277 22.742 9.417 1.00 30.66 312 THR A O 1
ATOM 2463 N N . GLY A 1 313 ? -45.046 22.867 10.818 1.00 29.71 313 GLY A N 1
ATOM 2464 C CA . GLY A 1 313 ? -45.394 21.473 10.591 1.00 31.17 313 GLY A CA 1
ATOM 2465 C C . GLY A 1 313 ? -45.978 21.211 9.217 1.00 30.84 313 GLY A C 1
ATOM 2466 O O . GLY A 1 313 ? -45.973 20.076 8.757 1.00 35.81 313 GLY A O 1
ATOM 2467 N N . GLY A 1 314 ? -46.438 22.250 8.513 1.00 32.16 314 GLY A N 1
ATOM 2468 C CA . GLY A 1 314 ? -46.984 22.050 7.161 1.00 30.79 314 GLY A CA 1
ATOM 2469 C C . GLY A 1 314 ? -46.021 22.335 6.009 1.00 34.10 314 GLY A C 1
ATOM 2470 O O . GLY A 1 314 ? -46.412 22.286 4.853 1.00 33.14 314 GLY A O 1
ATOM 2471 N N . ILE A 1 315 ? -44.765 22.663 6.316 1.00 32.71 315 ILE A N 1
ATOM 2472 C CA . ILE A 1 315 ? -43.801 23.063 5.279 1.00 31.22 315 ILE A CA 1
ATOM 2473 C C . ILE A 1 315 ? -43.421 21.895 4.394 1.00 28.47 315 ILE A C 1
ATOM 2474 O O . ILE A 1 315 ? -43.401 22.049 3.178 1.00 29.04 315 ILE A O 1
ATOM 2479 N N . LEU A 1 316 ? -43.165 20.724 4.960 1.00 27.20 316 LEU A N 1
ATOM 2480 C CA . LEU A 1 316 ? -42.950 19.570 4.118 1.00 25.47 316 LEU A CA 1
ATOM 2481 C C . LEU A 1 316 ? -44.112 19.283 3.152 1.00 26.27 316 LEU A C 1
ATOM 2482 O O . LEU A 1 316 ? -43.890 19.198 1.936 1.00 25.47 316 LEU A O 1
ATOM 2487 N N . PRO A 1 317 ? -45.345 19.105 3.663 1.00 27.78 317 PRO A N 1
ATOM 2488 C CA . PRO A 1 317 ? -46.441 18.863 2.717 1.00 27.72 317 PRO A CA 1
ATOM 2489 C C . PRO A 1 317 ? -46.671 19.980 1.712 1.00 28.94 317 PRO A C 1
ATOM 2490 O O . PRO A 1 317 ? -47.111 19.712 0.588 1.00 30.09 317 PRO A O 1
ATOM 2494 N N . LEU A 1 318 ? -46.451 21.219 2.145 1.00 28.53 318 LEU A N 1
ATOM 2495 C CA . LEU A 1 318 ? -46.500 22.363 1.261 1.00 28.94 318 LEU A CA 1
ATOM 2496 C C . LEU A 1 318 ? -45.555 22.220 0.115 1.00 26.43 318 LEU A C 1
ATOM 2497 O O . LEU A 1 318 ? -45.979 22.392 -1.041 1.00 25.54 318 LEU A O 1
ATOM 2502 N N . PHE A 1 319 ? -44.282 21.933 0.408 1.00 24.36 319 PHE A N 1
ATOM 2503 C CA . PHE A 1 319 ? -43.308 21.646 -0.648 1.00 24.06 319 PHE A CA 1
ATOM 2504 C C . PHE A 1 319 ? -43.711 20.505 -1.586 1.00 24.30 319 PHE A C 1
ATOM 2505 O O . PHE A 1 319 ? -43.585 20.627 -2.805 1.00 23.56 319 PHE A O 1
ATOM 2513 N N . ILE A 1 320 ? -44.217 19.420 -1.039 1.00 22.67 320 ILE A N 1
ATOM 2514 C CA . ILE A 1 320 ? -44.607 18.305 -1.874 1.00 28.22 320 ILE A CA 1
ATOM 2515 C C . ILE A 1 320 ? -45.673 18.677 -2.885 1.00 31.07 320 ILE A C 1
ATOM 2516 O O . ILE A 1 320 ? -45.561 18.357 -4.056 1.00 30.35 320 ILE A O 1
ATOM 2521 N N . VAL A 1 321 ? -46.704 19.349 -2.417 1.00 31.54 321 VAL A N 1
ATOM 2522 C CA . VAL A 1 321 ? -47.841 19.588 -3.255 1.00 35.39 321 VAL A CA 1
ATOM 2523 C C . VAL A 1 321 ? -47.605 20.765 -4.199 1.00 37.27 321 VAL A C 1
ATOM 2524 O O . VAL A 1 321 ? -48.218 20.802 -5.295 1.00 35.17 321 VAL A O 1
ATOM 2528 N N . THR A 1 322 ? -46.728 21.691 -3.820 1.00 31.95 322 THR A N 1
ATOM 2529 C CA . THR A 1 322 ? -46.507 22.872 -4.637 1.00 31.18 322 THR A CA 1
ATOM 2530 C C . THR A 1 322 ? -45.306 22.706 -5.517 1.00 32.27 322 THR A C 1
ATOM 2531 O O . THR A 1 322 ? -45.257 23.342 -6.544 1.00 33.87 322 THR A O 1
ATOM 2535 N N . GLU A 1 323 ? -44.318 21.891 -5.144 1.00 30.54 323 GLU A N 1
ATOM 2536 C CA . GLU A 1 323 ? -43.063 21.842 -5.937 1.00 30.21 323 GLU A CA 1
ATOM 2537 C C . GLU A 1 323 ? -42.692 20.527 -6.600 1.00 31.71 323 GLU A C 1
ATOM 2538 O O . GLU A 1 323 ? -41.666 20.468 -7.288 1.00 33.98 323 GLU A O 1
ATOM 2552 N N . PRO A 1 325 ? -43.373 17.234 -9.074 1.00 30.20 325 PRO A N 1
ATOM 2553 C CA . PRO A 1 325 ? -44.179 17.144 -10.321 1.00 29.57 325 PRO A CA 1
ATOM 2554 C C . PRO A 1 325 ? -45.282 16.151 -10.226 1.00 31.38 325 PRO A C 1
ATOM 2555 O O . PRO A 1 325 ? -45.272 15.251 -9.355 1.00 32.79 325 PRO A O 1
ATOM 2559 N N . ILE A 1 326 ? -46.232 16.303 -11.133 1.00 29.28 326 ILE A N 1
ATOM 2560 C CA . ILE A 1 326 ? -47.329 15.382 -11.271 1.00 26.82 326 ILE A CA 1
ATOM 2561 C C . ILE A 1 326 ? -46.820 13.906 -11.333 1.00 25.22 326 ILE A C 1
ATOM 2562 O O . ILE A 1 326 ? -45.688 13.619 -11.821 1.00 21.26 326 ILE A O 1
ATOM 2567 N N . GLY A 1 327 ? -47.647 12.975 -10.839 1.00 24.96 327 GLY A N 1
ATOM 2568 C CA . GLY A 1 327 ? -47.240 11.547 -10.698 1.00 24.65 327 GLY A CA 1
ATOM 2569 C C . GLY A 1 327 ? -46.314 11.351 -9.493 1.00 24.98 327 GLY A C 1
ATOM 2570 O O . GLY A 1 327 ? -46.619 10.576 -8.563 1.00 24.23 327 GLY A O 1
ATOM 2571 N N . ILE A 1 328 ? -45.184 12.044 -9.473 1.00 23.38 328 ILE A N 1
ATOM 2572 C CA . ILE A 1 328 ? -44.301 11.974 -8.321 1.00 24.65 328 ILE A CA 1
ATOM 2573 C C . ILE A 1 328 ? -45.003 12.439 -7.021 1.00 24.06 328 ILE A C 1
ATOM 2574 O O . ILE A 1 328 ? -44.911 11.764 -5.985 1.00 22.28 328 ILE A O 1
ATOM 2579 N N . ALA A 1 329 ? -45.747 13.538 -7.111 1.00 23.05 329 ALA A N 1
ATOM 2580 C CA . ALA A 1 329 ? -46.438 14.061 -6.005 1.00 24.55 329 ALA A CA 1
ATOM 2581 C C . ALA A 1 329 ? -47.462 13.052 -5.432 1.00 24.80 329 ALA A C 1
ATOM 2582 O O . ALA A 1 329 ? -47.594 12.866 -4.198 1.00 22.48 329 ALA A O 1
ATOM 2584 N N . GLY A 1 330 ? -48.131 12.341 -6.305 1.00 23.98 330 GLY A N 1
ATOM 2585 C CA . GLY A 1 330 ? -49.094 11.345 -5.885 1.00 23.49 330 GLY A CA 1
ATOM 2586 C C . GLY A 1 330 ? -48.457 10.136 -5.205 1.00 24.19 330 GLY A C 1
ATOM 2587 O O . GLY A 1 330 ? -49.066 9.507 -4.277 1.00 25.51 330 GLY A O 1
ATOM 2588 N N . LEU A 1 331 ? -47.240 9.817 -5.650 1.00 22.19 331 LEU A N 1
ATOM 2589 C CA . LEU A 1 331 ? -46.448 8.771 -5.042 1.00 23.67 331 LEU A CA 1
ATOM 2590 C C . LEU A 1 331 ? -45.881 9.112 -3.596 1.00 23.31 331 LEU A C 1
ATOM 2591 O O . LEU A 1 331 ? -45.781 8.235 -2.732 1.00 21.82 331 LEU A O 1
ATOM 2596 N N . ILE A 1 332 ? -45.489 10.368 -3.382 1.00 23.85 332 ILE A N 1
ATOM 2597 C CA . ILE A 1 332 ? -45.084 10.875 -2.053 1.00 23.17 332 ILE A CA 1
ATOM 2598 C C . ILE A 1 332 ? -46.241 10.893 -1.079 1.00 22.03 332 ILE A C 1
ATOM 2599 O O . ILE A 1 332 ? -46.083 10.517 0.062 1.00 22.66 332 ILE A O 1
ATOM 2604 N N . ILE A 1 333 ? -47.422 11.296 -1.520 1.00 21.31 333 ILE A N 1
ATOM 2605 C CA . ILE A 1 333 ? -48.622 11.118 -0.735 1.00 22.49 333 ILE A CA 1
ATOM 2606 C C . ILE A 1 333 ? -48.898 9.654 -0.402 1.00 20.05 333 ILE A C 1
ATOM 2607 O O . ILE A 1 333 ? -49.246 9.368 0.728 1.00 21.72 333 ILE A O 1
ATOM 2612 N N . ALA A 1 334 ? -48.746 8.742 -1.355 1.00 21.03 334 ALA A N 1
ATOM 2613 C CA . ALA A 1 334 ? -48.905 7.335 -1.056 1.00 21.30 334 ALA A CA 1
ATOM 2614 C C . ALA A 1 334 ? -47.874 6.904 -0.003 1.00 22.66 334 ALA A C 1
ATOM 2615 O O . ALA A 1 334 ? -48.199 6.058 0.831 1.00 22.67 334 ALA A O 1
ATOM 2617 N N . ALA A 1 335 ? -46.633 7.458 -0.057 1.00 22.83 335 ALA A N 1
ATOM 2618 C CA . ALA A 1 335 ? -45.582 7.130 0.923 1.00 23.41 335 ALA A CA 1
ATOM 2619 C C . ALA A 1 335 ? -45.887 7.627 2.374 1.00 22.66 335 ALA A C 1
ATOM 2620 O O . ALA A 1 335 ? -45.541 6.994 3.327 1.00 21.15 335 ALA A O 1
ATOM 2622 N N . ILE A 1 336 ? -46.555 8.752 2.494 1.00 22.96 336 ILE A N 1
ATOM 2623 C CA . ILE A 1 336 ? -47.072 9.238 3.768 1.00 24.67 336 ILE A CA 1
ATOM 2624 C C . ILE A 1 336 ? -48.212 8.344 4.257 1.00 23.51 336 ILE A C 1
ATOM 2625 O O . ILE A 1 336 ? -48.245 7.969 5.409 1.00 23.28 336 ILE A O 1
ATOM 2630 N N . PHE A 1 337 ? -49.157 8.023 3.396 1.00 21.70 337 PHE A N 1
ATOM 2631 C CA . PHE A 1 337 ? -50.089 6.958 3.714 1.00 21.89 337 PHE A CA 1
ATOM 2632 C C . PHE A 1 337 ? -49.341 5.686 4.165 1.00 22.80 337 PHE A C 1
ATOM 2633 O O . PHE A 1 337 ? -49.740 5.043 5.133 1.00 23.59 337 PHE A O 1
ATOM 2641 N N . ALA A 1 338 ? -48.318 5.287 3.437 1.00 20.25 338 ALA A N 1
ATOM 2642 C CA . ALA A 1 338 ? -47.644 4.040 3.788 1.00 20.34 338 ALA A CA 1
ATOM 2643 C C . ALA A 1 338 ? -46.971 4.120 5.191 1.00 21.90 338 ALA A C 1
ATOM 2644 O O . ALA A 1 338 ? -46.945 3.111 5.919 1.00 22.01 338 ALA A O 1
ATOM 2646 N N . ALA A 1 339 ? -46.409 5.293 5.560 1.00 20.41 339 ALA A N 1
ATOM 2647 C CA . ALA A 1 339 ? -45.857 5.505 6.932 1.00 20.42 339 ALA A CA 1
ATOM 2648 C C . ALA A 1 339 ? -46.931 5.357 8.024 1.00 21.15 339 ALA A C 1
ATOM 2649 O O . ALA A 1 339 ? -46.720 4.712 9.058 1.00 20.85 339 ALA A O 1
ATOM 2651 N N . ALA A 1 340 ? -48.089 5.950 7.786 1.00 19.58 340 ALA A N 1
ATOM 2652 C CA . ALA A 1 340 ? -49.219 5.880 8.707 1.00 18.53 340 ALA A CA 1
ATOM 2653 C C . ALA A 1 340 ? -49.783 4.444 8.840 1.00 19.32 340 ALA A C 1
ATOM 2654 O O . ALA A 1 340 ? -49.872 3.890 9.956 1.00 18.73 340 ALA A O 1
ATOM 2656 N N . GLN A 1 341 ? -50.135 3.836 7.700 1.00 19.15 341 GLN A N 1
ATOM 2657 C CA . GLN A 1 341 ? -50.765 2.534 7.641 1.00 18.91 341 GLN A CA 1
ATOM 2658 C C . GLN A 1 341 ? -49.927 1.348 8.102 1.00 18.03 341 GLN A C 1
ATOM 2659 O O . GLN A 1 341 ? -50.448 0.439 8.682 1.00 16.47 341 GLN A O 1
ATOM 2665 N N . SER A 1 342 ? -48.631 1.334 7.834 1.00 16.39 342 SER A N 1
ATOM 2666 C CA . SER A 1 342 ? -47.827 0.311 8.324 1.00 17.19 342 SER A CA 1
ATOM 2667 C C . SER A 1 342 ? -47.783 0.329 9.884 1.00 18.39 342 SER A C 1
ATOM 2668 O O . SER A 1 342 ? -47.555 -0.668 10.493 1.00 18.49 342 SER A O 1
ATOM 2671 N N . SER A 1 343 ? -47.953 1.481 10.493 1.00 17.78 343 SER A N 1
ATOM 2672 C CA . SER A 1 343 ? -47.953 1.591 11.980 1.00 19.43 343 SER A CA 1
ATOM 2673 C C . SER A 1 343 ? -49.327 1.247 12.550 1.00 19.23 343 SER A C 1
ATOM 2674 O O . SER A 1 343 ? -49.434 0.498 13.543 1.00 19.97 343 SER A O 1
ATOM 2677 N N . ILE A 1 344 ? -50.373 1.750 11.871 1.00 20.04 344 ILE A N 1
ATOM 2678 C CA . ILE A 1 344 ? -51.746 1.434 12.244 1.00 22.17 344 ILE A CA 1
ATOM 2679 C C . ILE A 1 344 ? -52.057 -0.106 12.161 1.00 23.05 344 ILE A C 1
ATOM 2680 O O . ILE A 1 344 ? -52.660 -0.711 13.106 1.00 22.14 344 ILE A O 1
ATOM 2685 N N . SER A 1 345 ? -51.604 -0.739 11.097 1.00 21.68 345 SER A N 1
ATOM 2686 C CA . SER A 1 345 ? -51.937 -2.128 10.905 1.00 20.97 345 SER A CA 1
ATOM 2687 C C . SER A 1 345 ? -51.263 -2.975 12.001 1.00 20.16 345 SER A C 1
ATOM 2688 O O . SER A 1 345 ? -51.884 -3.894 12.566 1.00 18.88 345 SER A O 1
ATOM 2691 N N . SER A 1 346 ? -49.988 -2.690 12.294 1.00 19.00 346 SER A N 1
ATOM 2692 C CA . SER A 1 346 ? -49.264 -3.406 13.304 1.00 18.11 346 SER A CA 1
ATOM 2693 C C . SER A 1 346 ? -49.818 -3.221 14.702 1.00 20.58 346 SER A C 1
ATOM 2694 O O . SER A 1 346 ? -49.767 -4.160 15.507 1.00 19.92 346 SER A O 1
ATOM 2697 N N . SER A 1 347 ? -50.262 -2.001 15.004 1.00 20.54 347 SER A N 1
ATOM 2698 C CA . SER A 1 347 ? -50.825 -1.684 16.294 1.00 19.89 347 SER A CA 1
ATOM 2699 C C . SER A 1 347 ? -52.181 -2.420 16.455 1.00 20.46 347 SER A C 1
ATOM 2700 O O . SER A 1 347 ? -52.463 -2.960 17.536 1.00 18.14 347 SER A O 1
ATOM 2703 N N . LEU A 1 348 ? -53.009 -2.465 15.404 1.00 19.73 348 LEU A N 1
ATOM 2704 C CA . LEU A 1 348 ? -54.308 -3.214 15.486 1.00 20.77 348 LEU A CA 1
ATOM 2705 C C . LEU A 1 348 ? -54.134 -4.729 15.685 1.00 21.63 348 LEU A C 1
ATOM 2706 O O . LEU A 1 348 ? -54.760 -5.349 16.589 1.00 21.37 348 LEU A O 1
ATOM 2711 N N . ASN A 1 349 ? -53.268 -5.323 14.896 1.00 20.65 349 ASN A N 1
ATOM 2712 C CA . ASN A 1 349 ? -52.963 -6.724 15.087 1.00 21.60 349 ASN A CA 1
ATOM 2713 C C . ASN A 1 349 ? -52.365 -7.052 16.474 1.00 19.14 349 ASN A C 1
ATOM 2714 O O . ASN A 1 349 ? -52.728 -8.068 17.081 1.00 18.29 349 ASN A O 1
ATOM 2719 N N . SER A 1 350 ? -51.471 -6.199 16.970 1.00 18.41 350 SER A N 1
ATOM 2720 C CA . SER A 1 350 ? -50.857 -6.434 18.286 1.00 18.09 350 SER A CA 1
ATOM 2721 C C . SER A 1 350 ? -51.821 -6.276 19.359 1.00 18.27 350 SER A C 1
ATOM 2722 O O . SER A 1 350 ? -51.717 -6.971 20.373 1.00 23.54 350 SER A O 1
ATOM 2725 N N . ILE A 1 351 ? -52.698 -5.279 19.232 1.00 19.89 351 ILE A N 1
ATOM 2726 C CA . ILE A 1 351 ? -53.810 -5.102 20.194 1.00 19.08 351 ILE A CA 1
ATOM 2727 C C . ILE A 1 351 ? -54.627 -6.350 20.275 1.00 20.68 351 ILE A C 1
ATOM 2728 O O . ILE A 1 351 ? -54.877 -6.888 21.374 1.00 24.26 351 ILE A O 1
ATOM 2733 N N . SER A 1 352 ? -55.044 -6.854 19.138 1.00 20.32 352 SER A N 1
ATOM 2734 C CA . SER A 1 352 ? -55.776 -8.145 19.107 1.00 18.88 352 SER A CA 1
ATOM 2735 C C . SER A 1 352 ? -54.975 -9.321 19.587 1.00 19.06 352 SER A C 1
ATOM 2736 O O . SER A 1 352 ? -55.564 -10.170 20.216 1.00 19.96 352 SER A O 1
ATOM 2739 N N . SER A 1 353 ? -53.645 -9.403 19.355 1.00 19.55 353 SER A N 1
ATOM 2740 C CA . SER A 1 353 ? -52.889 -10.514 19.890 1.00 21.47 353 SER A CA 1
ATOM 2741 C C . SER A 1 353 ? -52.872 -10.515 21.481 1.00 24.84 353 SER A C 1
ATOM 2742 O O . SER A 1 353 ? -52.992 -11.574 22.110 1.00 22.13 353 SER A O 1
ATOM 2745 N N . CYS A 1 354 ? -52.651 -9.335 22.071 1.00 23.07 354 CYS A N 1
ATOM 2746 C CA . CYS A 1 354 ? -52.708 -9.139 23.516 1.00 22.16 354 CYS A CA 1
ATOM 2747 C C . CYS A 1 354 ? -54.082 -9.464 24.058 1.00 22.66 354 CYS A C 1
ATOM 2748 O O . CYS A 1 354 ? -54.216 -10.179 25.071 1.00 27.00 354 CYS A O 1
ATOM 2751 N N . PHE A 1 355 ? -55.133 -8.952 23.418 1.00 20.45 355 PHE A N 1
ATOM 2752 C CA . PHE A 1 355 ? -56.442 -9.294 23.912 1.00 21.07 355 PHE A CA 1
ATOM 2753 C C . PHE A 1 355 ? -56.657 -10.832 23.914 1.00 23.66 355 PHE A C 1
ATOM 2754 O O . PHE A 1 355 ? -57.152 -11.391 24.904 1.00 23.05 355 PHE A O 1
ATOM 2762 N N . ASN A 1 356 ? -56.275 -11.494 22.815 1.00 22.57 356 ASN A N 1
ATOM 2763 C CA . ASN A 1 356 ? -56.499 -12.915 22.594 1.00 24.58 356 ASN A CA 1
ATOM 2764 C C . ASN A 1 356 ? -55.827 -13.807 23.676 1.00 25.46 356 ASN A C 1
ATOM 2765 O O . ASN A 1 356 ? -56.448 -14.750 24.237 1.00 23.04 356 ASN A O 1
ATOM 2770 N N . SER A 1 357 ? -54.560 -13.496 23.956 1.00 23.81 357 SER A N 1
ATOM 2771 C CA . SER A 1 357 ? -53.760 -14.277 24.867 1.00 23.26 357 SER A CA 1
ATOM 2772 C C . SER A 1 357 ? -54.009 -13.858 26.325 1.00 23.18 357 SER A C 1
ATOM 2773 O O . SER A 1 357 ? -54.359 -14.711 27.138 1.00 21.97 357 SER A O 1
ATOM 2776 N N . ASP A 1 358 ? -53.825 -12.548 26.610 1.00 24.88 358 ASP A N 1
ATOM 2777 C CA . ASP A 1 358 ? -53.758 -12.008 27.962 1.00 21.45 358 ASP A CA 1
ATOM 2778 C C . ASP A 1 358 ? -55.148 -11.824 28.573 1.00 24.14 358 ASP A C 1
ATOM 2779 O O . ASP A 1 358 ? -55.278 -11.836 29.791 1.00 23.25 358 ASP A O 1
ATOM 2784 N N . ILE A 1 359 ? -56.177 -11.658 27.745 1.00 23.77 359 ILE A N 1
ATOM 2785 C CA . ILE A 1 359 ? -57.516 -11.425 28.254 1.00 23.90 359 ILE A CA 1
ATOM 2786 C C . ILE A 1 359 ? -58.402 -12.674 28.021 1.00 26.00 359 ILE A C 1
ATOM 2787 O O . ILE A 1 359 ? -58.790 -13.396 28.985 1.00 24.74 359 ILE A O 1
ATOM 2792 N N . TYR A 1 360 ? -58.668 -12.965 26.761 1.00 22.90 360 TYR A N 1
ATOM 2793 C CA . TYR A 1 360 ? -59.588 -14.000 26.382 1.00 24.44 360 TYR A CA 1
ATOM 2794 C C . TYR A 1 360 ? -59.125 -15.417 26.737 1.00 22.57 360 TYR A C 1
ATOM 2795 O O . TYR A 1 360 ? -59.860 -16.200 27.302 1.00 24.29 360 TYR A O 1
ATOM 2804 N N . THR A 1 361 ? -57.906 -15.765 26.413 1.00 24.68 361 THR A N 1
ATOM 2805 C CA . THR A 1 361 ? -57.430 -17.090 26.714 1.00 25.56 361 THR A CA 1
ATOM 2806 C C . THR A 1 361 ? -57.114 -17.175 28.225 1.00 28.59 361 THR A C 1
ATOM 2807 O O . THR A 1 361 ? -57.571 -18.079 28.932 1.00 29.79 361 THR A O 1
ATOM 2811 N N . ARG A 1 362 ? -56.424 -16.188 28.757 1.00 27.73 362 ARG A N 1
ATOM 2812 C CA . ARG A 1 362 ? -55.893 -16.366 30.101 1.00 27.04 362 ARG A CA 1
ATOM 2813 C C . ARG A 1 362 ? -56.981 -16.344 31.163 1.00 27.47 362 ARG A C 1
ATOM 2814 O O . ARG A 1 362 ? -56.877 -16.990 32.205 1.00 29.18 362 ARG A O 1
ATOM 2822 N N . LEU A 1 363 ? -57.994 -15.540 30.922 1.00 26.49 363 LEU A N 1
ATOM 2823 C CA . LEU A 1 363 ? -59.054 -15.360 31.863 1.00 25.78 363 LEU A CA 1
ATOM 2824 C C . LEU A 1 363 ? -60.281 -16.247 31.637 1.00 27.43 363 LEU A C 1
ATOM 2825 O O . LEU A 1 363 ? -61.203 -16.153 32.395 1.00 30.03 363 LEU A O 1
ATOM 2830 N N . SER A 1 364 ? -60.300 -17.104 30.622 1.00 28.09 364 SER A N 1
ATOM 2831 C CA . SER A 1 364 ? -61.400 -18.021 30.424 1.00 32.53 364 SER A CA 1
ATOM 2832 C C . SER A 1 364 ? -61.136 -19.205 31.315 1.00 37.39 364 SER A C 1
ATOM 2833 O O . SER A 1 364 ? -59.999 -19.666 31.427 1.00 38.38 364 SER A O 1
ATOM 2836 N N . LYS A 1 365 ? -62.200 -19.728 31.899 1.00 42.47 365 LYS A N 1
ATOM 2837 C CA . LYS A 1 365 ? -62.086 -20.863 32.773 1.00 47.03 365 LYS A CA 1
ATOM 2838 C C . LYS A 1 365 ? -61.542 -22.063 31.989 1.00 48.85 365 LYS A C 1
ATOM 2839 O O . LYS A 1 365 ? -60.528 -22.675 32.375 1.00 50.04 365 LYS A O 1
ATOM 2845 N N . SER A 1 366 ? -62.184 -22.366 30.866 1.00 46.88 366 SER A N 1
ATOM 2846 C CA . SER A 1 366 ? -61.677 -23.404 29.962 1.00 51.40 366 SER A CA 1
ATOM 2847 C C . SER A 1 366 ? -61.110 -22.743 28.715 1.00 47.56 366 SER A C 1
ATOM 2848 O O . SER A 1 366 ? -61.509 -21.628 28.369 1.00 44.07 366 SER A O 1
ATOM 2851 N N . SER A 1 367 ? -60.174 -23.433 28.072 1.00 41.40 367 SER A N 1
ATOM 2852 C CA . SER A 1 367 ? -59.423 -22.867 26.987 1.00 46.14 367 SER A CA 1
ATOM 2853 C C . SER A 1 367 ? -60.291 -22.907 25.761 1.00 45.68 367 SER A C 1
ATOM 2854 O O . SER A 1 367 ? -60.854 -23.957 25.448 1.00 45.71 367 SER A O 1
ATOM 2857 N N . PRO A 1 368 ? -60.430 -21.760 25.084 1.00 42.80 368 PRO A N 1
ATOM 2858 C CA . PRO A 1 368 ? -61.133 -21.684 23.829 1.00 40.03 368 PRO A CA 1
ATOM 2859 C C . PRO A 1 368 ? -60.526 -22.602 22.794 1.00 37.69 368 PRO A C 1
ATOM 2860 O O . PRO A 1 368 ? -59.329 -22.807 22.772 1.00 30.97 368 PRO A O 1
ATOM 2864 N N . SER A 1 369 ? -61.386 -23.117 21.928 1.00 39.46 369 SER A N 1
ATOM 2865 C CA . SER A 1 369 ? -60.998 -23.933 20.808 1.00 44.46 369 SER A CA 1
ATOM 2866 C C . SER A 1 369 ? -60.247 -23.088 19.811 1.00 46.77 369 SER A C 1
ATOM 2867 O O . SER A 1 369 ? -60.302 -21.862 19.871 1.00 42.05 369 SER A O 1
ATOM 2870 N N . PRO A 1 370 ? -59.559 -23.740 18.865 1.00 53.27 370 PRO A N 1
ATOM 2871 C CA . PRO A 1 370 ? -58.893 -22.985 17.791 1.00 50.59 370 PRO A CA 1
ATOM 2872 C C . PRO A 1 370 ? -59.833 -22.029 17.025 1.00 51.99 370 PRO A C 1
ATOM 2873 O O . PRO A 1 370 ? -59.495 -20.853 16.799 1.00 43.71 370 PRO A O 1
ATOM 2877 N N . GLU A 1 371 ? -61.013 -22.533 16.663 1.00 51.33 371 GLU A N 1
ATOM 2878 C CA . GLU A 1 371 ? -62.015 -21.756 15.942 1.00 49.86 371 GLU A CA 1
ATOM 2879 C C . GLU A 1 371 ? -62.492 -20.519 16.729 1.00 44.71 371 GLU A C 1
ATOM 2880 O O . GLU A 1 371 ? -62.763 -19.491 16.129 1.00 43.27 371 GLU A O 1
ATOM 2886 N N . GLN A 1 372 ? -62.662 -20.653 18.050 1.00 40.31 372 GLN A N 1
ATOM 2887 C CA . GLN A 1 372 ? -63.035 -19.526 18.919 1.00 36.61 372 GLN A CA 1
ATOM 2888 C C . GLN A 1 372 ? -61.945 -18.430 18.967 1.00 34.38 372 GLN A C 1
ATOM 2889 O O . GLN A 1 372 ? -62.265 -17.235 18.889 1.00 34.95 372 GLN A O 1
ATOM 2895 N N . LYS A 1 373 ? -60.679 -18.840 19.065 1.00 30.79 373 LYS A N 1
ATOM 2896 C CA . LYS A 1 373 ? -59.591 -17.878 19.141 1.00 33.16 373 LYS A CA 1
ATOM 2897 C C . LYS A 1 373 ? -59.504 -17.040 17.885 1.00 29.88 373 LYS A C 1
ATOM 2898 O O . LYS A 1 373 ? -59.280 -15.826 17.942 1.00 25.85 373 LYS A O 1
ATOM 2912 N N . LYS A 1 375 ? -61.978 -16.420 15.703 1.00 31.14 375 LYS A N 1
ATOM 2913 C CA . LYS A 1 375 ? -63.060 -15.454 15.702 1.00 33.78 375 LYS A CA 1
ATOM 2914 C C . LYS A 1 375 ? -62.761 -14.201 16.511 1.00 29.22 375 LYS A C 1
ATOM 2915 O O . LYS A 1 375 ? -62.988 -13.107 16.044 1.00 30.07 375 LYS A O 1
ATOM 2921 N N . VAL A 1 376 ? -62.299 -14.365 17.751 1.00 27.89 376 VAL A N 1
ATOM 2922 C CA . VAL A 1 376 ? -62.050 -13.220 18.628 1.00 27.31 376 VAL A CA 1
ATOM 2923 C C . VAL A 1 376 ? -60.861 -12.395 18.131 1.00 24.56 376 VAL A C 1
ATOM 2924 O O . VAL A 1 376 ? -60.918 -11.195 18.190 1.00 25.87 376 VAL A O 1
ATOM 2928 N N . ALA A 1 377 ? -59.822 -13.064 17.614 1.00 24.89 377 ALA A N 1
ATOM 2929 C CA . ALA A 1 377 ? -58.699 -12.415 16.938 1.00 26.31 377 ALA A CA 1
ATOM 2930 C C . ALA A 1 377 ? -59.182 -11.444 15.866 1.00 28.32 377 ALA A C 1
ATOM 2931 O O . ALA A 1 377 ? -58.761 -10.278 15.861 1.00 24.54 377 ALA A O 1
ATOM 2933 N N . LYS A 1 378 ? -60.083 -11.910 14.986 1.00 27.07 378 LYS A N 1
ATOM 2934 C CA . LYS A 1 378 ? -60.644 -11.036 13.958 1.00 29.21 378 LYS A CA 1
ATOM 2935 C C . LYS A 1 378 ? -61.506 -9.907 14.480 1.00 28.21 378 LYS A C 1
ATOM 2936 O O . LYS A 1 378 ? -61.378 -8.771 14.047 1.00 27.37 378 LYS A O 1
ATOM 2942 N N . LEU A 1 379 ? -62.395 -10.236 15.397 1.00 28.88 379 LEU A N 1
ATOM 2943 C CA . LEU A 1 379 ? -63.336 -9.282 15.986 1.00 27.19 379 LEU A CA 1
ATOM 2944 C C . LEU A 1 379 ? -62.645 -8.091 16.628 1.00 27.31 379 LEU A C 1
ATOM 2945 O O . LEU A 1 379 ? -63.044 -6.947 16.441 1.00 22.95 379 LEU A O 1
ATOM 2950 N N . VAL A 1 380 ? -61.552 -8.350 17.342 1.00 25.46 380 VAL A N 1
ATOM 2951 C CA . VAL A 1 380 ? -60.901 -7.279 18.056 1.00 27.09 380 VAL A CA 1
ATOM 2952 C C . VAL A 1 380 ? -60.201 -6.289 17.119 1.00 26.59 380 VAL A C 1
ATOM 2953 O O . VAL A 1 380 ? -60.062 -5.116 17.435 1.00 25.49 380 VAL A O 1
ATOM 2957 N N . ILE A 1 381 ? -59.766 -6.748 15.959 1.00 27.84 381 ILE A N 1
ATOM 2958 C CA . ILE A 1 381 ? -59.321 -5.801 14.935 1.00 27.57 381 ILE A CA 1
ATOM 2959 C C . ILE A 1 381 ? -60.433 -4.787 14.538 1.00 25.31 381 ILE A C 1
ATOM 2960 O O . ILE A 1 381 ? -60.221 -3.597 14.519 1.00 24.36 381 ILE A O 1
ATOM 2965 N N . ILE A 1 382 ? -61.641 -5.246 14.341 1.00 27.21 382 ILE A N 1
ATOM 2966 C CA . ILE A 1 382 ? -62.729 -4.331 14.073 1.00 28.11 382 ILE A CA 1
ATOM 2967 C C . ILE A 1 382 ? -63.070 -3.403 15.224 1.00 24.22 382 ILE A C 1
ATOM 2968 O O . ILE A 1 382 ? -63.288 -2.235 15.020 1.00 27.48 382 ILE A O 1
ATOM 2973 N N . VAL A 1 383 ? -63.157 -3.924 16.425 1.00 25.35 383 VAL A N 1
ATOM 2974 C CA . VAL A 1 383 ? -63.549 -3.121 17.564 1.00 28.01 383 VAL A CA 1
ATOM 2975 C C . VAL A 1 383 ? -62.488 -2.044 17.887 1.00 27.86 383 VAL A C 1
ATOM 2976 O O . VAL A 1 383 ? -62.775 -0.854 18.017 1.00 27.97 383 VAL A O 1
ATOM 2980 N N . ALA A 1 384 ? -61.246 -2.470 17.981 1.00 27.41 384 ALA A N 1
ATOM 2981 C CA . ALA A 1 384 ? -60.143 -1.529 18.169 1.00 27.72 384 ALA A CA 1
ATOM 2982 C C . ALA A 1 384 ? -60.089 -0.479 17.040 1.00 29.93 384 ALA A C 1
ATOM 2983 O O . ALA A 1 384 ? -59.943 0.719 17.300 1.00 28.64 384 ALA A O 1
ATOM 2985 N N . GLY A 1 385 ? -60.221 -0.955 15.796 1.00 31.65 385 GLY A N 1
ATOM 2986 C CA . GLY A 1 385 ? -60.309 -0.110 14.618 1.00 33.11 385 GLY A CA 1
ATOM 2987 C C . GLY A 1 385 ? -61.371 0.969 14.737 1.00 33.92 385 GLY A C 1
ATOM 2988 O O . GLY A 1 385 ? -61.084 2.153 14.495 1.00 29.25 385 GLY A O 1
ATOM 2989 N N . ILE A 1 386 ? -62.589 0.553 15.128 1.00 35.65 386 ILE A N 1
ATOM 2990 C CA . ILE A 1 386 ? -63.708 1.470 15.301 1.00 34.33 386 ILE A CA 1
ATOM 2991 C C . ILE A 1 386 ? -63.422 2.507 16.352 1.00 33.96 386 ILE A C 1
ATOM 2992 O O . ILE A 1 386 ? -63.500 3.696 16.057 1.00 35.47 386 ILE A O 1
ATOM 2997 N N . PHE A 1 387 ? -63.039 2.072 17.552 1.00 33.99 387 PHE A N 1
ATOM 2998 C CA . PHE A 1 387 ? -62.645 2.995 18.618 1.00 35.95 387 PHE A CA 1
ATOM 2999 C C . PHE A 1 387 ? -61.503 3.971 18.223 1.00 35.43 387 PHE A C 1
ATOM 3000 O O . PHE A 1 387 ? -61.521 5.140 18.593 1.00 31.64 387 PHE A O 1
ATOM 3008 N N . SER A 1 388 ? -60.480 3.479 17.537 1.00 35.38 388 SER A N 1
ATOM 3009 C CA . SER A 1 388 ? -59.325 4.299 17.150 1.00 35.55 388 SER A CA 1
ATOM 3010 C C . SER A 1 388 ? -59.748 5.369 16.174 1.00 35.03 388 SER A C 1
ATOM 3011 O O . SER A 1 388 ? -59.261 6.499 16.242 1.00 33.29 388 SER A O 1
ATOM 3014 N N . SER A 1 389 ? -60.643 4.971 15.270 1.00 33.67 389 SER A N 1
ATOM 3015 C CA . SER A 1 389 ? -61.171 5.824 14.219 1.00 35.84 389 SER A CA 1
ATOM 3016 C C . SER A 1 389 ? -62.112 6.898 14.723 1.00 40.11 389 SER A C 1
ATOM 3017 O O . SER A 1 389 ? -62.022 8.037 14.269 1.00 36.76 389 SER A O 1
ATOM 3020 N N . LEU A 1 390 ? -63.028 6.527 15.620 1.00 40.36 390 LEU A N 1
ATOM 3021 C CA . LEU A 1 390 ? -63.895 7.517 16.271 1.00 38.13 390 LEU A CA 1
ATOM 3022 C C . LEU A 1 390 ? -63.043 8.562 16.980 1.00 36.28 390 LEU A C 1
ATOM 3023 O O . LEU A 1 390 ? -63.246 9.789 16.803 1.00 34.78 390 LEU A O 1
ATOM 3028 N N . ALA A 1 391 ? -62.081 8.094 17.780 1.00 31.23 391 ALA A N 1
ATOM 3029 C CA . ALA A 1 391 ? -61.204 9.018 18.446 1.00 34.20 391 ALA A CA 1
ATOM 3030 C C . ALA A 1 391 ? -60.575 9.968 17.414 1.00 41.64 391 ALA A C 1
ATOM 3031 O O . ALA A 1 391 ? -60.625 11.185 17.580 1.00 43.05 391 ALA A O 1
ATOM 3033 N N . ALA A 1 392 ? -60.052 9.419 16.318 1.00 39.79 392 ALA A N 1
ATOM 3034 C CA . ALA A 1 392 ? -59.476 10.237 15.279 1.00 37.17 392 ALA A CA 1
ATOM 3035 C C . ALA A 1 392 ? -60.484 11.197 14.693 1.00 33.79 392 ALA A C 1
ATOM 3036 O O . ALA A 1 392 ? -60.155 12.341 14.459 1.00 35.27 392 ALA A O 1
ATOM 3038 N N . ILE A 1 393 ? -61.704 10.762 14.439 1.00 37.27 393 ILE A N 1
ATOM 3039 C CA . ILE A 1 393 ? -62.719 11.710 14.018 1.00 41.65 393 ILE A CA 1
ATOM 3040 C C . ILE A 1 393 ? -62.937 12.845 15.053 1.00 47.79 393 ILE A C 1
ATOM 3041 O O . ILE A 1 393 ? -63.101 14.008 14.657 1.00 49.94 393 ILE A O 1
ATOM 3046 N N . TRP A 1 394 ? -62.947 12.506 16.348 1.00 43.32 394 TRP A N 1
ATOM 3047 C CA . TRP A 1 394 ? -63.175 13.473 17.402 1.00 45.15 394 TRP A CA 1
ATOM 3048 C C . TRP A 1 394 ? -62.019 14.492 17.432 1.00 44.55 394 TRP A C 1
ATOM 3049 O O . TRP A 1 394 ? -62.246 15.710 17.492 1.00 44.18 394 TRP A O 1
ATOM 3060 N N . LEU A 1 395 ? -60.793 14.012 17.330 1.00 43.01 395 LEU A N 1
ATOM 3061 C CA . LEU A 1 395 ? -59.620 14.899 17.339 1.00 47.06 395 LEU A CA 1
ATOM 3062 C C . LEU A 1 395 ? -59.632 15.898 16.188 1.00 48.73 395 LEU A C 1
ATOM 3063 O O . LEU A 1 395 ? -59.218 17.046 16.342 1.00 45.44 395 LEU A O 1
ATOM 3068 N N . VAL A 1 396 ? -60.116 15.439 15.038 1.00 50.81 396 VAL A N 1
ATOM 3069 C CA . VAL A 1 396 ? -60.184 16.241 13.840 1.00 50.53 396 VAL A CA 1
ATOM 3070 C C . VAL A 1 396 ? -61.268 17.321 13.974 1.00 55.71 396 VAL A C 1
ATOM 3071 O O . VAL A 1 396 ? -60.952 18.519 13.933 1.00 56.94 396 VAL A O 1
ATOM 3075 N N . LEU A 1 397 ? -62.516 16.910 14.183 1.00 55.29 397 LEU A N 1
ATOM 3076 C CA . LEU A 1 397 ? -63.650 17.832 14.102 1.00 56.26 397 LEU A CA 1
ATOM 3077 C C . LEU A 1 397 ? -63.782 18.805 15.286 1.00 61.17 397 LEU A C 1
ATOM 3078 O O . LEU A 1 397 ? -64.377 19.870 15.132 1.00 71.87 397 LEU A O 1
ATOM 3083 N N . SER A 1 398 ? -63.219 18.471 16.444 1.00 60.22 398 SER A N 1
ATOM 3084 C CA . SER A 1 398 ? -63.362 19.305 17.632 1.00 61.92 398 SER A CA 1
ATOM 3085 C C . SER A 1 398 ? -62.359 20.456 17.656 1.00 66.40 398 SER A C 1
ATOM 3086 O O . SER A 1 398 ? -62.725 21.603 17.852 1.00 74.76 398 SER A O 1
ATOM 3089 N N . ASP A 1 399 ? -61.085 20.135 17.493 1.00 70.80 399 ASP A N 1
ATOM 3090 C CA . ASP A 1 399 ? -60.017 21.136 17.505 1.00 69.91 399 ASP A CA 1
ATOM 3091 C C . ASP A 1 399 ? -58.721 20.455 17.070 1.00 69.25 399 ASP A C 1
ATOM 3092 O O . ASP A 1 399 ? -58.731 19.655 16.120 1.00 57.59 399 ASP A O 1
ATOM 3097 N N . TRP A 1 404 ? -59.403 13.388 26.643 1.00 67.00 404 TRP A N 1
ATOM 3098 C CA . TRP A 1 404 ? -58.910 13.404 25.268 1.00 71.24 404 TRP A CA 1
ATOM 3099 C C . TRP A 1 404 ? -57.369 13.246 25.259 1.00 71.10 404 TRP A 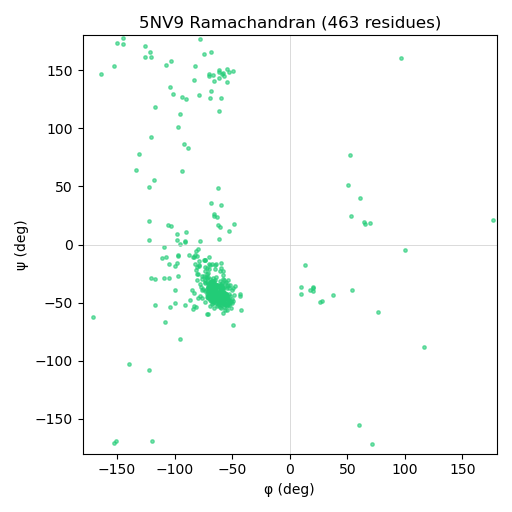C 1
ATOM 3100 O O . TRP A 1 404 ? -56.861 12.116 25.172 1.00 63.58 404 TRP A O 1
ATOM 3111 N N . ASP A 1 405 ? -56.653 14.376 25.356 1.00 71.37 405 ASP A N 1
ATOM 3112 C CA . ASP A 1 405 ? -55.211 14.461 25.641 1.00 66.83 405 ASP A CA 1
ATOM 3113 C C . ASP A 1 405 ? -54.940 13.886 27.009 1.00 63.39 405 ASP A C 1
ATOM 3114 O O . ASP A 1 405 ? -53.939 13.214 27.211 1.00 65.01 405 ASP A O 1
ATOM 3119 N N . ALA A 1 406 ? -55.830 14.199 27.952 1.00 62.96 406 ALA A N 1
ATOM 3120 C CA . ALA A 1 406 ? -55.769 13.662 29.305 1.00 61.65 406 ALA A CA 1
ATOM 3121 C C . ALA A 1 406 ? -55.588 12.144 29.293 1.00 62.48 406 ALA A C 1
ATOM 3122 O O . ALA A 1 406 ? -54.505 11.677 29.661 1.00 62.26 406 ALA A O 1
ATOM 3124 N N . PHE A 1 407 ? -56.605 11.373 28.871 1.00 63.20 407 PHE A N 1
ATOM 3125 C CA . PHE A 1 407 ? -56.443 9.898 28.733 1.00 62.65 407 PHE A CA 1
ATOM 3126 C C . PHE A 1 407 ? -55.090 9.567 28.095 1.00 58.88 407 PHE A C 1
ATOM 3127 O O . PHE A 1 407 ? -54.284 8.834 28.656 1.00 56.11 407 PHE A O 1
ATOM 3135 N N . ASN A 1 408 ? -54.854 10.125 26.911 1.00 54.19 408 ASN A N 1
ATOM 3136 C CA . ASN A 1 408 ? -53.706 9.749 26.128 1.00 52.60 408 ASN A CA 1
ATOM 3137 C C . ASN A 1 408 ? -52.380 10.016 26.867 1.00 52.53 408 ASN A C 1
ATOM 3138 O O . ASN A 1 408 ? -51.517 9.120 27.001 1.00 50.00 408 ASN A O 1
ATOM 3143 N N . SER A 1 409 ? -52.222 11.241 27.363 1.00 49.04 409 SER A N 1
ATOM 3144 C CA . SER A 1 409 ? -51.002 11.580 28.072 1.00 50.59 409 SER A CA 1
ATOM 3145 C C . SER A 1 409 ? -50.883 10.718 29.349 1.00 49.23 409 SER A C 1
ATOM 3146 O O . SER A 1 409 ? -49.787 10.267 29.688 1.00 47.56 409 SER A O 1
ATOM 3149 N N . LEU A 1 410 ? -52.019 10.438 29.991 1.00 47.42 410 LEU A N 1
ATOM 3150 C CA . LEU A 1 410 ? -52.084 9.593 31.192 1.00 45.87 410 LEU A CA 1
ATOM 3151 C C . LEU A 1 410 ? -51.623 8.134 30.956 1.00 44.30 410 LEU A C 1
ATOM 3152 O O . LEU A 1 410 ? -50.791 7.603 31.715 1.00 41.15 410 LEU A O 1
ATOM 3157 N N . ILE A 1 411 ? -52.169 7.497 29.911 1.00 44.25 411 ILE A N 1
ATOM 3158 C CA . ILE A 1 411 ? -51.831 6.086 29.567 1.00 40.20 411 ILE A CA 1
ATOM 3159 C C . ILE A 1 411 ? -50.364 5.959 29.069 1.00 40.37 411 ILE A C 1
ATOM 3160 O O . ILE A 1 411 ? -49.669 4.965 29.361 1.00 38.15 411 ILE A O 1
ATOM 3165 N N . GLY A 1 412 ? -49.911 6.990 28.338 1.00 36.84 412 GLY A N 1
ATOM 3166 C CA . GLY A 1 412 ? -48.523 7.129 27.904 1.00 37.40 412 GLY A CA 1
ATOM 3167 C C . GLY A 1 412 ? -47.522 7.024 29.027 1.00 37.11 412 GLY A C 1
ATOM 3168 O O . GLY A 1 412 ? -46.447 6.450 28.861 1.00 39.77 412 GLY A O 1
ATOM 3169 N N . LEU A 1 413 ? -47.870 7.572 30.184 1.00 33.46 413 LEU A N 1
ATOM 3170 C CA . LEU A 1 413 ? -47.000 7.471 31.317 1.00 32.53 413 LEU A CA 1
ATOM 3171 C C . LEU A 1 413 ? -46.765 6.012 31.781 1.00 29.75 413 LEU A C 1
ATOM 3172 O O . LEU A 1 413 ? -45.763 5.743 32.471 1.00 32.15 413 LEU A O 1
ATOM 3185 N N . GLY A 1 415 ? -45.955 3.459 29.963 1.00 29.33 415 GLY A N 1
ATOM 3186 C CA . GLY A 1 415 ? -44.854 2.862 29.231 1.00 29.25 415 GLY A CA 1
ATOM 3187 C C . GLY A 1 415 ? -43.579 2.652 30.019 1.00 29.53 415 GLY A C 1
ATOM 3188 O O . GLY A 1 415 ? -42.893 1.617 29.867 1.00 28.38 415 GLY A O 1
ATOM 3189 N N . GLY A 1 416 ? -43.255 3.617 30.861 1.00 26.31 416 GLY A N 1
ATOM 3190 C CA . GLY A 1 416 ? -42.132 3.500 31.763 1.00 25.95 416 GLY A CA 1
ATOM 3191 C C . GLY A 1 416 ? -42.260 2.282 32.680 1.00 26.11 416 GLY A C 1
ATOM 3192 O O . GLY A 1 416 ? -41.397 1.391 32.674 1.00 26.89 416 GLY A O 1
ATOM 3193 N N . PRO A 1 417 ? -43.340 2.214 33.469 1.00 27.97 417 PRO A N 1
ATOM 3194 C CA . PRO A 1 417 ? -43.500 1.056 34.388 1.00 26.69 417 PRO A CA 1
ATOM 3195 C C . PRO A 1 417 ? -43.537 -0.282 33.622 1.00 27.33 417 PRO A C 1
ATOM 3196 O O . PRO A 1 417 ? -42.973 -1.269 34.070 1.00 23.74 417 PRO A O 1
ATOM 3208 N N . THR A 1 419 ? -41.975 -1.117 30.956 1.00 24.75 419 THR A N 1
ATOM 3209 C CA . THR A 1 419 ? -40.622 -1.408 30.504 1.00 25.11 419 THR A CA 1
ATOM 3210 C C . THR A 1 419 ? -39.720 -1.779 31.689 1.00 25.24 419 THR A C 1
ATOM 3211 O O . THR A 1 419 ? -38.820 -2.645 31.570 1.00 24.47 419 THR A O 1
ATOM 3215 N N . GLY A 1 420 ? -39.924 -1.109 32.827 1.00 25.11 420 GLY A N 1
ATOM 3216 C CA . GLY A 1 420 ? -39.166 -1.465 34.038 1.00 22.66 420 GLY A CA 1
ATOM 3217 C C . GLY A 1 420 ? -39.386 -2.920 34.487 1.00 22.59 420 GLY A C 1
ATOM 3218 O O . GLY A 1 420 ? -38.475 -3.587 34.996 1.00 21.25 420 GLY A O 1
ATOM 3219 N N . LEU A 1 421 ? -40.638 -3.374 34.379 1.00 21.99 421 LEU A N 1
ATOM 3220 C CA . LEU A 1 421 ? -40.984 -4.723 34.707 1.00 21.39 421 LEU A CA 1
ATOM 3221 C C . LEU A 1 421 ? -40.154 -5.725 33.946 1.00 21.93 421 LEU A C 1
ATOM 3222 O O . LEU A 1 421 ? -39.744 -6.695 34.556 1.00 22.01 421 LEU A O 1
ATOM 3227 N N . PHE A 1 422 ? -39.941 -5.514 32.628 1.00 21.87 422 PHE A N 1
ATOM 3228 C CA . PHE A 1 422 ? -39.091 -6.368 31.837 1.00 21.54 422 PHE A CA 1
ATOM 3229 C C . PHE A 1 422 ? -37.633 -6.301 32.258 1.00 20.79 422 PHE A C 1
ATOM 3230 O O . PHE A 1 422 ? -36.948 -7.331 32.295 1.00 22.30 422 PHE A O 1
ATOM 3246 N N . LEU A 1 424 ? -36.443 -5.489 35.135 1.00 21.42 424 LEU A N 1
ATOM 3247 C CA . LEU A 1 424 ? -36.385 -6.112 36.495 1.00 20.89 424 LEU A CA 1
ATOM 3248 C C . LEU A 1 424 ? -36.405 -7.642 36.414 1.00 23.95 424 LEU A C 1
ATOM 3249 O O . LEU A 1 424 ? -35.557 -8.311 36.965 1.00 21.14 424 LEU A O 1
ATOM 3254 N N . GLY A 1 425 ? -37.352 -8.189 35.641 1.00 24.74 425 GLY A N 1
ATOM 3255 C CA . GLY A 1 425 ? -37.411 -9.638 35.471 1.00 23.30 425 GLY A CA 1
ATOM 3256 C C . GLY A 1 425 ? -36.169 -10.201 34.820 1.00 24.02 425 GLY A C 1
ATOM 3257 O O . GLY A 1 425 ? -35.676 -11.271 35.193 1.00 23.20 425 GLY A O 1
ATOM 3258 N N . ILE A 1 426 ? -35.696 -9.509 33.795 1.00 23.85 426 ILE A N 1
ATOM 3259 C CA . ILE A 1 426 ? -34.613 -10.025 32.979 1.00 23.42 426 ILE A CA 1
ATOM 3260 C C . ILE A 1 426 ? -33.296 -9.872 33.718 1.00 23.19 426 ILE A C 1
ATOM 3261 O O . ILE A 1 426 ? -32.483 -10.750 33.661 1.00 24.99 426 ILE A O 1
ATOM 3266 N N . PHE A 1 427 ? -33.079 -8.786 34.428 1.00 24.53 427 PHE A N 1
ATOM 3267 C CA . PHE A 1 427 ? -31.741 -8.538 34.990 1.00 22.57 427 PHE A CA 1
ATOM 3268 C C . PHE A 1 427 ? -31.564 -8.699 36.502 1.00 22.88 427 PHE A C 1
ATOM 3269 O O . PHE A 1 427 ? -30.445 -8.691 36.978 1.00 25.75 427 PHE A O 1
ATOM 3277 N N . VAL A 1 428 ? -32.652 -8.841 37.246 1.00 22.10 428 VAL A N 1
ATOM 3278 C CA . VAL A 1 428 ? -32.577 -8.902 38.696 1.00 21.09 428 VAL A CA 1
ATOM 3279 C C . VAL A 1 428 ? -33.152 -10.223 39.145 1.00 20.37 428 VAL A C 1
ATOM 3280 O O . VAL A 1 428 ? -34.371 -10.368 39.307 1.00 21.58 428 VAL A O 1
ATOM 3284 N N . LYS A 1 429 ? -32.285 -11.215 39.300 1.00 21.03 429 LYS A N 1
ATOM 3285 C CA . LYS A 1 429 ? -32.723 -12.589 39.605 1.00 24.43 429 LYS A CA 1
ATOM 3286 C C . LYS A 1 429 ? -33.599 -12.679 40.872 1.00 23.01 429 LYS A C 1
ATOM 3287 O O . LYS A 1 429 ? -34.516 -13.496 40.962 1.00 24.92 429 LYS A O 1
ATOM 3293 N N . ARG A 1 430 ? -33.356 -11.842 41.858 1.00 23.54 430 ARG A N 1
ATOM 3294 C CA . ARG A 1 430 ? -34.092 -11.982 43.112 1.00 27.51 430 ARG A CA 1
ATOM 3295 C C . ARG A 1 430 ? -35.456 -11.310 43.110 1.00 23.88 430 ARG A C 1
ATOM 3296 O O . ARG A 1 430 ? -36.263 -11.550 43.992 1.00 22.47 430 ARG A O 1
ATOM 3304 N N . ALA A 1 431 ? -35.725 -10.502 42.095 1.00 21.41 431 ALA A N 1
ATOM 3305 C CA . ALA A 1 431 ? -36.985 -9.851 42.041 1.00 20.90 431 ALA A CA 1
ATOM 3306 C C . ALA A 1 431 ? -38.035 -10.912 41.958 1.00 21.88 431 ALA A C 1
ATOM 3307 O O . ALA A 1 431 ? -37.790 -11.973 41.366 1.00 20.41 431 ALA A O 1
ATOM 3309 N N . ASN A 1 432 ? -39.232 -10.620 42.500 1.00 21.89 432 ASN A N 1
ATOM 3310 C CA . ASN A 1 432 ? -40.275 -11.611 42.574 1.00 20.50 432 ASN A CA 1
ATOM 3311 C C . ASN A 1 432 ? -41.612 -10.927 42.363 1.00 21.04 432 ASN A C 1
ATOM 3312 O O . ASN A 1 432 ? -41.667 -9.706 42.179 1.00 20.27 432 ASN A O 1
ATOM 3317 N N . ALA A 1 433 ? -42.689 -11.703 42.355 1.00 19.99 433 ALA A N 1
ATOM 3318 C CA . ALA A 1 433 ? -44.010 -11.176 42.070 1.00 19.69 433 ALA A CA 1
ATOM 3319 C C . ALA A 1 433 ? -44.427 -10.012 42.913 1.00 21.75 433 ALA A C 1
ATOM 3320 O O . ALA A 1 433 ? -44.999 -8.998 42.469 1.00 22.28 433 ALA A O 1
ATOM 3322 N N . GLY A 1 434 ? -44.170 -10.131 44.202 1.00 23.69 434 GLY A N 1
ATOM 3323 C CA . GLY A 1 434 ? -44.543 -9.071 45.074 1.00 21.00 434 GLY A CA 1
ATOM 3324 C C . GLY A 1 434 ? -43.699 -7.836 44.901 1.00 21.14 434 GLY A C 1
ATOM 3325 O O . GLY A 1 434 ? -44.221 -6.765 44.911 1.00 19.31 434 GLY A O 1
ATOM 3326 N N . SER A 1 435 ? -42.392 -7.984 44.753 1.00 21.28 435 SER A N 1
ATOM 3327 C CA . SER A 1 435 ? -41.549 -6.845 44.607 1.00 21.18 435 SER A CA 1
ATOM 3328 C C . SER A 1 435 ? -41.785 -6.111 43.260 1.00 21.41 435 SER A C 1
ATOM 3329 O O . SER A 1 435 ? -41.642 -4.891 43.165 1.00 20.03 435 SER A O 1
ATOM 3332 N N . ALA A 1 436 ? -42.148 -6.862 42.234 1.00 21.80 436 ALA A N 1
ATOM 3333 C CA . ALA A 1 436 ? -42.585 -6.267 40.983 1.00 21.18 436 ALA A CA 1
ATOM 3334 C C . ALA A 1 436 ? -43.862 -5.387 41.220 1.00 24.32 436 ALA A C 1
ATOM 3335 O O . ALA A 1 436 ? -43.907 -4.235 40.741 1.00 23.44 436 ALA A O 1
ATOM 3337 N N . VAL A 1 437 ? -44.849 -5.886 41.991 1.00 25.28 437 VAL A N 1
ATOM 3338 C CA . VAL A 1 437 ? -46.048 -5.113 42.303 1.00 24.43 437 VAL A CA 1
ATOM 3339 C C . VAL A 1 437 ? -45.724 -3.827 43.082 1.00 24.23 437 VAL A C 1
ATOM 3340 O O . VAL A 1 437 ? -46.228 -2.790 42.729 1.00 22.51 437 VAL A O 1
ATOM 3344 N N . VAL A 1 438 ? -44.900 -3.903 44.140 1.00 23.75 438 VAL A N 1
ATOM 3345 C CA . VAL A 1 438 ? -44.428 -2.680 44.836 1.00 24.36 438 VAL A CA 1
ATOM 3346 C C . VAL A 1 438 ? -43.784 -1.700 43.842 1.00 22.40 438 VAL A C 1
ATOM 3347 O O . VAL A 1 438 ? -44.080 -0.508 43.849 1.00 20.87 438 VAL A O 1
ATOM 3351 N N . GLY A 1 439 ? -42.909 -2.222 42.983 1.00 21.82 439 GLY A N 1
ATOM 3352 C CA . GLY A 1 439 ? -42.400 -1.481 41.819 1.00 21.52 439 GLY A CA 1
ATOM 3353 C C . GLY A 1 439 ? -43.426 -0.782 40.919 1.00 21.48 439 GLY A C 1
ATOM 3354 O O . GLY A 1 439 ? -43.292 0.408 40.620 1.00 23.28 439 GLY A O 1
ATOM 3355 N N . ILE A 1 440 ? -44.480 -1.460 40.510 1.00 20.07 440 ILE A N 1
ATOM 3356 C CA . ILE A 1 440 ? -45.529 -0.787 39.751 1.00 21.40 440 ILE A CA 1
ATOM 3357 C C . ILE A 1 440 ? -46.120 0.411 40.535 1.00 20.73 440 ILE A C 1
ATOM 3358 O O . ILE A 1 440 ? -46.348 1.507 40.008 1.00 21.10 440 ILE A O 1
ATOM 3363 N N . ILE A 1 441 ? -46.418 0.182 41.790 1.00 20.79 441 ILE A N 1
ATOM 3364 C CA . ILE A 1 441 ? -47.120 1.187 42.569 1.00 22.52 441 ILE A CA 1
ATOM 3365 C C . ILE A 1 441 ? -46.270 2.448 42.717 1.00 21.74 441 ILE A C 1
ATOM 3366 O O . ILE A 1 441 ? -46.756 3.568 42.469 1.00 22.47 441 ILE A O 1
ATOM 3371 N N . VAL A 1 442 ? -45.013 2.239 43.103 1.00 21.51 442 VAL A N 1
ATOM 3372 C CA . VAL A 1 442 ? -44.009 3.301 43.218 1.00 22.99 442 VAL A CA 1
ATOM 3373 C C . VAL A 1 442 ? -43.815 4.065 41.904 1.00 22.93 442 VAL A C 1
ATOM 3374 O O . VAL A 1 442 ? -43.824 5.321 41.894 1.00 24.25 442 VAL A O 1
ATOM 3378 N N . SER A 1 443 ? -43.642 3.293 40.827 1.00 21.76 443 SER A N 1
ATOM 3379 C CA . SER A 1 443 ? -43.535 3.825 39.461 1.00 22.55 443 SER A CA 1
ATOM 3380 C C . SER A 1 443 ? -44.716 4.730 39.124 1.00 21.89 443 SER A C 1
ATOM 3381 O O . SER A 1 443 ? -44.522 5.865 38.693 1.00 23.85 443 SER A O 1
ATOM 3384 N N . ILE A 1 444 ? -45.941 4.273 39.375 1.00 22.16 444 ILE A N 1
ATOM 3385 C CA . ILE A 1 444 ? -47.106 5.038 38.966 1.00 21.96 444 ILE A CA 1
ATOM 3386 C C . ILE A 1 444 ? -47.177 6.396 39.649 1.00 24.05 444 ILE A C 1
ATOM 3387 O O . ILE A 1 444 ? -47.432 7.428 39.012 1.00 23.21 444 ILE A O 1
ATOM 3392 N N . ILE A 1 445 ? -46.933 6.378 40.951 1.00 23.38 445 ILE A N 1
ATOM 3393 C CA . ILE A 1 445 ? -46.931 7.558 41.741 1.00 24.12 445 ILE A CA 1
ATOM 3394 C C . ILE A 1 445 ? -45.839 8.539 41.304 1.00 22.77 445 ILE A C 1
ATOM 3395 O O . ILE A 1 445 ? -46.032 9.786 41.317 1.00 23.93 445 ILE A O 1
ATOM 3400 N N . ALA A 1 446 ? -44.674 7.990 40.983 1.00 21.70 446 ALA A N 1
ATOM 3401 C CA . ALA A 1 446 ? -43.553 8.805 40.632 1.00 19.76 446 ALA A CA 1
ATOM 3402 C C . ALA A 1 446 ? -43.796 9.498 39.301 1.00 20.99 446 ALA A C 1
ATOM 3403 O O . ALA A 1 446 ? -43.482 10.689 39.192 1.00 18.26 446 ALA A O 1
ATOM 3405 N N . VAL A 1 447 ? -44.345 8.760 38.332 1.00 19.63 447 VAL A N 1
ATOM 3406 C CA . VAL A 1 447 ? -44.628 9.332 37.021 1.00 22.28 447 VAL A CA 1
ATOM 3407 C C . VAL A 1 447 ? -45.747 10.361 37.073 1.00 23.10 447 VAL A C 1
ATOM 3408 O O . VAL A 1 447 ? -45.652 11.373 36.362 1.00 23.98 447 VAL A O 1
ATOM 3412 N N . LEU A 1 448 ? -46.786 10.129 37.877 1.00 23.75 448 LEU A N 1
ATOM 3413 C CA . LEU A 1 448 ? -47.889 11.111 37.978 1.00 25.32 448 LEU A CA 1
ATOM 3414 C C . LEU A 1 448 ? -47.326 12.388 38.634 1.00 24.28 448 LEU A C 1
ATOM 3415 O O . LEU A 1 448 ? -47.624 13.503 38.188 1.00 20.47 448 LEU A O 1
ATOM 3420 N N . ALA A 1 449 ? -46.526 12.224 39.700 1.00 26.29 449 ALA A N 1
ATOM 3421 C CA . ALA A 1 449 ? -45.769 13.382 40.278 1.00 26.52 449 ALA A CA 1
ATOM 3422 C C . ALA A 1 449 ? -44.955 14.166 39.218 1.00 27.06 449 ALA A C 1
ATOM 3423 O O . ALA A 1 449 ? -45.039 15.426 39.168 1.00 25.02 449 ALA A O 1
ATOM 3425 N N . ALA A 1 450 ? -44.183 13.444 38.382 1.00 24.95 450 ALA A N 1
ATOM 3426 C CA . ALA A 1 450 ? -43.326 14.064 37.326 1.00 24.88 450 ALA A CA 1
ATOM 3427 C C . ALA A 1 450 ? -44.143 14.877 36.344 1.00 25.21 450 ALA A C 1
ATOM 3428 O O . ALA A 1 450 ? -43.816 16.029 36.062 1.00 25.54 450 ALA A O 1
ATOM 3430 N N . ARG A 1 451 ? -45.227 14.265 35.876 1.00 25.92 451 ARG A N 1
ATOM 3431 C CA . ARG A 1 451 ? -46.003 14.771 34.780 1.00 25.20 451 ARG A CA 1
ATOM 3432 C C . ARG A 1 451 ? -46.892 15.892 35.237 1.00 28.24 451 ARG A C 1
ATOM 3433 O O . ARG A 1 451 ? -46.960 16.900 34.547 1.00 24.21 451 ARG A O 1
ATOM 3441 N N . TYR A 1 452 ? -47.556 15.726 36.395 1.00 28.53 452 TYR A N 1
ATOM 3442 C CA . TYR A 1 452 ? -48.581 16.666 36.836 1.00 28.18 452 TYR A CA 1
ATOM 3443 C C . TYR A 1 452 ? -48.143 17.614 37.961 1.00 29.91 452 TYR A C 1
ATOM 3444 O O . TYR A 1 452 ? -48.760 18.662 38.165 1.00 29.10 452 TYR A O 1
ATOM 3453 N N . GLY A 1 453 ? -47.055 17.312 38.656 1.00 30.49 453 GLY A N 1
ATOM 3454 C CA . GLY A 1 453 ? -46.613 18.193 39.753 1.00 27.92 453 GLY A CA 1
ATOM 3455 C C . GLY A 1 453 ? -45.199 18.703 39.553 1.00 28.32 453 GLY A C 1
ATOM 3456 O O . GLY A 1 453 ? -44.500 19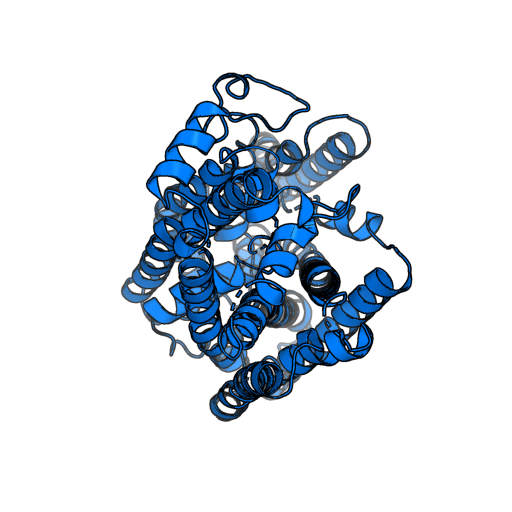.044 40.502 1.00 25.26 453 GLY A O 1
ATOM 3457 N N . SER A 1 454 ? -44.705 18.683 38.338 1.00 27.25 454 SER A N 1
ATOM 3458 C CA . SER A 1 454 ? -43.369 19.257 38.130 1.00 28.25 454 SER A CA 1
ATOM 3459 C C . SER A 1 454 ? -43.243 19.816 36.728 1.00 30.42 454 SER A C 1
ATOM 3460 O O . SER A 1 454 ? -44.113 19.598 35.868 1.00 27.64 454 SER A O 1
ATOM 3463 N N . ASP A 1 455 ? -42.121 20.481 36.503 1.00 29.29 455 ASP A N 1
ATOM 3464 C CA . ASP A 1 455 ? -41.799 20.990 35.189 1.00 33.66 455 ASP A CA 1
ATOM 3465 C C . ASP A 1 455 ? -40.754 20.159 34.451 1.00 32.24 455 ASP A C 1
ATOM 3466 O O . ASP A 1 455 ? -40.186 20.614 33.451 1.00 30.98 455 ASP A O 1
ATOM 3471 N N . LEU A 1 456 ? -40.525 18.945 34.929 1.00 26.58 456 LEU A N 1
ATOM 3472 C CA . LEU A 1 456 ? -39.580 18.060 34.298 1.00 28.48 456 LEU A CA 1
ATOM 3473 C C . LEU A 1 456 ? -39.934 17.895 32.831 1.00 24.58 456 LEU A C 1
ATOM 3474 O O . LEU A 1 456 ? -41.084 17.766 32.484 1.00 22.79 456 LEU A O 1
ATOM 3479 N N . ASN A 1 457 ? -38.903 17.886 32.014 1.00 23.05 457 ASN A N 1
ATOM 3480 C CA . ASN A 1 457 ? -39.004 17.602 30.606 1.00 23.13 457 ASN A CA 1
ATOM 3481 C C . ASN A 1 457 ? -39.658 16.220 30.371 1.00 23.18 457 ASN A C 1
ATOM 3482 O O . ASN A 1 457 ? -39.480 15.279 31.141 1.00 21.59 457 ASN A O 1
ATOM 3487 N N . PHE A 1 458 ? -40.447 16.085 29.322 1.00 27.02 458 PHE A N 1
ATOM 3488 C CA . PHE A 1 458 ? -41.135 14.800 29.026 1.00 26.84 458 PHE A CA 1
ATOM 3489 C C . PHE A 1 458 ? -40.193 13.620 28.842 1.00 24.84 458 PHE A C 1
ATOM 3490 O O . PHE A 1 458 ? -40.583 12.479 29.064 1.00 26.57 458 PHE A O 1
ATOM 3498 N N . PHE A 1 459 ? -38.959 13.870 28.426 1.00 21.49 459 PHE A N 1
ATOM 3499 C CA . PHE A 1 459 ? -37.974 12.797 28.292 1.00 23.42 459 PHE A CA 1
ATOM 3500 C C . PHE A 1 459 ? -37.673 12.053 29.594 1.00 24.19 459 PHE A C 1
ATOM 3501 O O . PHE A 1 459 ? -37.188 10.915 29.553 1.00 23.83 459 PHE A O 1
ATOM 3509 N N . PHE A 1 460 ? -37.968 12.678 30.721 1.00 23.74 460 PHE A N 1
ATOM 3510 C CA . PHE A 1 460 ? -37.741 12.051 32.003 1.00 22.79 460 PHE A CA 1
ATOM 3511 C C . PHE A 1 460 ? -38.820 11.062 32.439 1.00 23.74 460 PHE A C 1
ATOM 3512 O O . PHE A 1 460 ? -38.578 10.300 33.354 1.00 25.54 460 PHE A O 1
ATOM 3520 N N . TYR A 1 461 ? -40.019 11.137 31.847 1.00 24.66 461 TYR A N 1
ATOM 3521 C CA . TYR A 1 461 ? -41.130 10.322 32.272 1.00 24.77 461 TYR A CA 1
ATOM 3522 C C . TYR A 1 461 ? -40.816 8.832 32.148 1.00 25.17 461 TYR A C 1
ATOM 3523 O O . TYR A 1 461 ? -41.111 8.079 33.079 1.00 24.38 461 TYR A O 1
ATOM 3532 N N . GLY A 1 462 ? -40.197 8.431 31.038 1.00 23.08 462 GLY A N 1
ATOM 3533 C CA . GLY A 1 462 ? -39.878 7.017 30.783 1.00 25.19 462 GLY A CA 1
ATOM 3534 C C . GLY A 1 462 ? -38.811 6.474 31.717 1.00 25.94 462 GLY A C 1
ATOM 3535 O O . GLY A 1 462 ? -38.948 5.369 32.235 1.00 23.83 462 GLY A O 1
ATOM 3536 N N . VAL A 1 463 ? -37.762 7.265 31.940 1.00 25.70 463 VAL A N 1
ATOM 3537 C CA . VAL A 1 463 ? -36.613 6.899 32.765 1.00 26.82 463 VAL A CA 1
ATOM 3538 C C . VAL A 1 463 ? -37.085 6.689 34.234 1.00 27.40 463 VAL A C 1
ATOM 3539 O O . VAL A 1 463 ? -36.756 5.704 34.894 1.00 24.18 463 VAL A O 1
ATOM 3543 N N . ILE A 1 464 ? -37.910 7.631 34.703 1.00 27.76 464 ILE A N 1
ATOM 3544 C CA . ILE A 1 464 ? -38.444 7.648 36.070 1.00 27.23 464 ILE A CA 1
ATOM 3545 C C . ILE A 1 464 ? -39.313 6.416 36.245 1.00 27.71 464 ILE A C 1
ATOM 3546 O O . ILE A 1 464 ? -39.187 5.704 37.227 1.00 24.48 464 ILE A O 1
ATOM 3551 N N . GLY A 1 465 ? -40.220 6.214 35.304 1.00 25.04 465 GLY A N 1
ATOM 3552 C CA . GLY A 1 465 ? -41.108 5.081 35.341 1.00 28.56 465 GLY A CA 1
ATOM 3553 C C . GLY A 1 465 ? -40.336 3.771 35.365 1.00 27.80 465 GLY A C 1
ATOM 3554 O O . GLY A 1 465 ? -40.579 2.918 36.213 1.00 28.81 465 GLY A O 1
ATOM 3555 N N . SER A 1 466 ? -39.394 3.629 34.445 1.00 28.49 466 SER A N 1
ATOM 3556 C CA . SER A 1 466 ? -38.587 2.419 34.362 1.00 31.83 466 SER A CA 1
ATOM 3557 C C . SER A 1 466 ? -37.761 2.190 35.604 1.00 27.40 466 SER A C 1
ATOM 3558 O O . SER A 1 466 ? -37.823 1.117 36.193 1.00 23.95 466 SER A O 1
ATOM 3569 N N . SER A 1 468 ? -37.913 3.369 38.578 1.00 23.54 468 SER A N 1
ATOM 3570 C CA . SER A 1 468 ? -38.690 3.213 39.792 1.00 23.80 468 SER A CA 1
ATOM 3571 C C . SER A 1 468 ? -39.077 1.722 40.020 1.00 24.07 468 SER A C 1
ATOM 3572 O O . SER A 1 468 ? -39.046 1.203 41.140 1.00 22.22 468 SER A O 1
ATOM 3575 N N . VAL A 1 469 ? -39.498 1.034 38.949 1.00 23.15 469 VAL A N 1
ATOM 3576 C CA . VAL A 1 469 ? -39.793 -0.370 39.024 1.00 20.46 469 VAL A CA 1
ATOM 3577 C C . VAL A 1 469 ? -38.508 -1.146 39.391 1.00 21.22 469 VAL A C 1
ATOM 3578 O O . VAL A 1 469 ? -38.518 -2.011 40.300 1.00 22.55 469 VAL A O 1
ATOM 3582 N N . VAL A 1 470 ? -37.406 -0.844 38.707 1.00 20.38 470 VAL A N 1
ATOM 3583 C CA . VAL A 1 470 ? -36.149 -1.549 38.917 1.00 20.25 470 VAL A CA 1
ATOM 3584 C C . VAL A 1 470 ? -35.680 -1.379 40.366 1.00 22.33 470 VAL A C 1
ATOM 3585 O O . VAL A 1 470 ? -35.356 -2.363 41.068 1.00 19.42 470 VAL A O 1
ATOM 3589 N N . ILE A 1 471 ? -35.633 -0.149 40.831 1.00 22.66 471 ILE A N 1
ATOM 3590 C CA . ILE A 1 471 ? -35.129 0.114 42.159 1.00 24.65 471 ILE A CA 1
ATOM 3591 C C . ILE A 1 471 ? -36.083 -0.428 43.255 1.00 25.99 471 ILE A C 1
ATOM 3592 O O . ILE A 1 471 ? -35.661 -1.200 44.105 1.00 27.32 471 ILE A O 1
ATOM 3597 N N . ALA A 1 472 ? -37.372 -0.084 43.224 1.00 22.74 472 ALA A N 1
ATOM 3598 C CA . ALA A 1 472 ? -38.252 -0.555 44.255 1.00 20.50 472 ALA A CA 1
ATOM 3599 C C . ALA A 1 472 ? -38.337 -2.067 44.173 1.00 21.64 472 ALA A C 1
ATOM 3600 O O . ALA A 1 472 ? -38.389 -2.748 45.203 1.00 23.00 472 ALA A O 1
ATOM 3602 N N . GLY A 1 473 ? -38.293 -2.640 42.979 1.00 19.81 473 GLY A N 1
ATOM 3603 C CA . GLY A 1 473 ? -38.467 -4.104 42.883 1.00 20.30 473 GLY A CA 1
ATOM 3604 C C . GLY A 1 473 ? -37.208 -4.862 43.251 1.00 19.11 473 GLY A C 1
ATOM 3605 O O . GLY A 1 473 ? -37.247 -6.050 43.513 1.00 23.14 473 GLY A O 1
ATOM 3606 N N . THR A 1 474 ? -36.090 -4.173 43.237 1.00 18.04 474 THR A N 1
ATOM 3607 C CA . THR A 1 474 ? -34.854 -4.756 43.732 1.00 20.24 474 THR A CA 1
ATOM 3608 C C . THR A 1 474 ? -34.738 -4.682 45.295 1.00 21.58 474 THR A C 1
ATOM 3609 O O . THR A 1 474 ? -34.570 -5.695 46.021 1.00 19.33 474 THR A O 1
ATOM 3613 N N . ILE A 1 475 ? -34.885 -3.499 45.839 1.00 22.76 475 ILE A N 1
ATOM 3614 C CA . ILE A 1 475 ? -34.711 -3.368 47.277 1.00 26.07 475 ILE A CA 1
ATOM 3615 C C . ILE A 1 475 ? -35.773 -4.078 48.129 1.00 22.37 475 ILE A C 1
ATOM 3616 O O . ILE A 1 475 ? -35.455 -4.492 49.222 1.00 25.39 475 ILE A O 1
ATOM 3621 N N . THR A 1 476 ? -37.018 -4.201 47.676 1.00 22.27 476 THR A N 1
ATOM 3622 C CA . THR A 1 476 ? -38.071 -4.939 48.393 1.00 21.81 476 THR A CA 1
ATOM 3623 C C . THR A 1 476 ? -38.209 -6.434 48.158 1.00 23.65 476 THR A C 1
ATOM 3624 O O . THR A 1 476 ? -39.022 -7.063 48.839 1.00 23.07 476 THR A O 1
ATOM 3628 N N . ALA A 1 477 ? -37.487 -6.975 47.181 1.00 23.54 477 ALA A N 1
ATOM 3629 C CA . ALA A 1 477 ? -37.412 -8.437 46.906 1.00 25.44 477 ALA A CA 1
ATOM 3630 C C . ALA A 1 477 ? -37.266 -9.335 48.160 1.00 24.74 477 ALA A C 1
ATOM 3631 O O . ALA A 1 477 ? -37.943 -10.339 48.243 1.00 21.65 477 ALA A O 1
ATOM 3633 N N . PRO A 1 478 ? -36.395 -8.975 49.129 1.00 26.30 478 PRO A N 1
ATOM 3634 C CA . PRO A 1 478 ? -36.255 -9.869 50.306 1.00 26.94 478 PRO A CA 1
ATOM 3635 C C . PRO A 1 478 ? -37.450 -9.895 51.251 1.00 29.02 478 PRO A C 1
ATOM 3636 O O . PRO A 1 478 ? -37.531 -10.755 52.148 1.00 30.75 478 PRO A O 1
ATOM 3640 N N . LEU A 1 479 ? -38.392 -8.981 51.062 1.00 28.91 479 LEU A N 1
ATOM 3641 C CA . LEU A 1 479 ? -39.619 -8.991 51.861 1.00 29.93 479 LEU A CA 1
ATOM 3642 C C . LEU A 1 479 ? -40.718 -9.955 51.450 1.00 30.79 479 LEU A C 1
ATOM 3643 O O . LEU A 1 479 ? -41.717 -10.073 52.171 1.00 27.29 479 LEU A O 1
ATOM 3648 N N . PHE A 1 480 ? -40.576 -10.568 50.280 1.00 27.49 480 PHE A N 1
ATOM 3649 C CA . PHE A 1 480 ? -41.569 -11.473 49.723 1.00 27.78 480 PHE A CA 1
ATOM 3650 C C . PHE A 1 480 ? -40.904 -12.851 49.504 1.00 29.42 480 PHE A C 1
ATOM 3651 O O . PHE A 1 480 ? -39.669 -12.975 49.550 1.00 30.05 480 PHE A O 1
ATOM 3659 N N . ALA A 1 481 ? -41.723 -13.879 49.287 1.00 30.37 481 ALA A N 1
ATOM 3660 C CA . ALA A 1 481 ? -41.251 -15.235 48.986 1.00 32.91 481 ALA A CA 1
ATOM 3661 C C . ALA A 1 481 ? -40.255 -15.239 47.813 1.00 34.81 481 ALA A C 1
ATOM 3662 O O . ALA A 1 481 ? -40.370 -14.385 46.913 1.00 33.66 481 ALA A O 1
ATOM 3664 N N . PRO A 1 482 ? -39.285 -16.184 47.824 1.00 35.56 482 PRO A N 1
ATOM 3665 C CA . PRO A 1 482 ? -38.217 -16.225 46.844 1.00 33.36 482 PRO A CA 1
ATOM 3666 C C . PRO A 1 482 ? -38.686 -16.253 45.389 1.00 32.27 482 PRO A C 1
ATOM 3667 O O . PRO A 1 482 ? -39.747 -16.792 45.078 1.00 33.15 482 PRO A O 1
ATOM 3671 N N . ALA A 1 483 ? -37.848 -15.710 44.513 1.00 29.70 483 ALA A N 1
ATOM 3672 C CA . ALA A 1 483 ? -38.195 -15.522 43.073 1.00 28.58 483 ALA A CA 1
ATOM 3673 C C . ALA A 1 483 ? -38.466 -16.829 42.371 1.00 32.59 483 ALA A C 1
ATOM 3674 O O . ALA A 1 483 ? -37.841 -17.814 42.721 1.00 32.21 483 ALA A O 1
ATOM 3676 N N . LYS A 1 484 ? -39.359 -16.829 41.365 1.00 33.10 484 LYS A N 1
ATOM 3677 C CA . LYS A 1 484 ? -39.509 -17.975 40.524 1.00 32.95 484 LYS A CA 1
ATOM 3678 C C . LYS A 1 484 ? -38.245 -18.147 39.721 1.00 35.56 484 LYS A C 1
ATOM 3679 O O . LYS A 1 484 ? -37.566 -17.177 39.388 1.00 37.71 484 LYS A O 1
ATOM 3685 N N . GLN A 1 485 ? -37.908 -19.402 39.475 1.00 42.03 485 GLN A N 1
ATOM 3686 C CA . GLN A 1 485 ? -36.617 -19.754 38.913 1.00 48.93 485 GLN A CA 1
ATOM 3687 C C . GLN A 1 485 ? -36.514 -19.358 37.401 1.00 53.88 485 GLN A C 1
ATOM 3688 O O . GLN A 1 485 ? -35.664 -18.549 37.043 1.00 64.02 485 GLN A O 1
ATOM 3694 N N . LEU A 1 486 ? -37.386 -19.901 36.542 1.00 53.50 486 LEU A N 1
ATOM 3695 C CA . LEU A 1 486 ? -37.389 -19.662 35.066 1.00 45.74 486 LEU A CA 1
ATOM 3696 C C . LEU A 1 486 ? -36.029 -19.896 34.328 1.00 49.14 486 LEU A C 1
ATOM 3697 O O . LEU A 1 486 ? -35.366 -18.956 33.936 1.00 50.20 486 LEU A O 1
ATOM 3702 N N . SER A 1 487 ? -35.653 -21.149 34.081 1.00 51.94 487 SER A N 1
ATOM 3703 C CA . SER A 1 487 ? -34.324 -21.454 33.549 1.00 55.13 487 SER A CA 1
ATOM 3704 C C . SER A 1 487 ? -34.247 -21.652 32.037 1.00 57.97 487 SER A C 1
ATOM 3705 O O . SER A 1 487 ? -34.598 -22.717 31.540 1.00 58.74 487 SER A O 1
ATOM 3708 N N . LEU A 1 488 ? -33.786 -20.601 31.341 1.00 63.82 488 LEU A N 1
ATOM 3709 C CA . LEU A 1 488 ? -33.312 -20.626 29.940 1.00 63.27 488 LEU A CA 1
ATOM 3710 C C . LEU A 1 488 ? -31.931 -19.922 29.846 1.00 68.82 488 LEU A C 1
ATOM 3711 O O . LEU A 1 488 ? -30.847 -20.539 29.938 1.00 65.66 488 LEU A O 1
#

Radius of gyration: 22.38 Å; Cα contacts (8 Å, |Δi|>4): 770; chains: 1; bounding box: 41×59×64 Å

InterPro domains:
  IPR001734 Sodium/solute symporter [PF00474] (38-442)
  IPR001734 Sodium/solute symporter [PS50283] (7-457)
  IPR001734 Sodium/solute symporter [TIGR00813] (38-443)
  IPR038377 Sodium/glucose symporter superfamily [G3DSA:1.20.1730.10] (26-494)
  IPR051163 Sodium:Solute Symporter (SSF) [PTHR42985] (4-457)

Foldseek 3Di:
DLDDLLVVLLVVLLVVLVLLVVLVVPCQFPCCQQQVVQPDFLLLLQLLLLLQVFFLVLLVLLLPLQVFAALLLVLLVLLLVCLVVCLPQFLVLCQVVLDSFLLVSLCVFFRLVSSVVLLVLLLLLLVVLLVRLLLLLVQCVVVDDDSLVSLCSLQVSLLSSLLSGVVSLSVLSNVLSVLLQVLLVVLLQLQVQFDVGPVLLVVVCVVVVRYQNCVLVDDDQFDDGNVLSLLSNLVSLLSCRRNQLSSSSQNNHNDSVSSVSSSVSNSVCSVPRSVSSSSSSSSLSSNCVVVVVLDDPPDDSSNSSSSCLSPPDRSSSSSSSSSNSSSSSSNSSSSLLSSLSSCLVSPVQVPDPDGDDRVVSVSSSVSSVVSSVSSSVCSVCVNPPVVVVSNVLSVLSQLSLSSLSRPPQLQYNVQLVQQQVQLNVQLCCPPPVDSGYPSVSNVSSVSSNVSRRVCSVVDPGTDHDDD

Nearest PDB structures (foldseek):
  5nva-assembly1_A  TM=9.872E-01  e=8.463E-58  Proteus mirabilis HI4320
  7uuz-assembly1_A  TM=7.976E-01  e=9.562E-15  Rattus norvegicus
  7uuy-assembly1_A  TM=7.858E-01  e=4.193E-14  Rattus norvegicus
  9bim-assembly1_A  TM=8.016E-01  e=2.538E-11  Homo sapiens
  8zqp-assembly1_A  TM=7.638E-01  e=2.982E-10  Homo sapiens

Organism: Proteus mirabilis (strain HI4320) (NCBI:txid529507)

Sequence (467 aa):
DFGFINYAVLFGYLAALLVGVYFSKRQKTADDYFRGGGRVPGWAAGVSVFATTLSSITFSIPAKAYTSDWTFIIGQYLAIAILPLVFYFYIPFFRKLKITSAYEYLEARFDVRSRLFASLSSFLFHIGRVAIITYLTVLALRPFGIDPVVLIVLISLLCIIYTWGGIEGVIWTDVIQGLLLSGGAVLIFIICFKVDGGISEIFTTTAQADKFFPTTQWRWSWTDSTIPVLIGFLFANIQQFTASQDVVQRYIVTDDSIKETKRTLITNAKLVAIIPIFFFAIGSALFVYYQQNPSLLPAGFNTGGILPLFIVTEPIGIAGLIIAAIFAAAQSSISSSLNSISSCFNSDIYTRLSKSSPSPEQKKVAKLVIIVAGIFSSLAAIWLVLSDWDAFNSLIGLGGPTGLFLGIFVKRANAGSAVVGIIVSIIAVLAARYGSDLNFFFYGVIGSSVVIAGTITAPLFAPAKQLSL